Protein AF-A0A6C0ISY3-F1 (afdb_monomer_lite)

Sequence (441 aa):
MSTFITSKNTITDNGLQVGNSVEKDMMNETYTYRFNPYDYQEQFYSGMADFINENIVAGDKLEEDRLIASCWNDLGDDVFDNWGFFYLYDVQSGKYYFPKLYPRNDNDGVFNTQICQAFGRTFTIQHGWAVEGIFKIDIDVSDNLPFRFGAYGNMGSDGDEYITRYYHPLVYSGDNTNMNLYYIKHSDSSDYSTETLYSYFIPKSPTQNTTRSYIYNNDGDDDNIMSVNVQNGLLVYFSKSYDVRGWVISDLNNVTDQNPLTESLIDDENPISNICFPSGTPIQTDQETIFIEQINSNKHTIRGNKIEMITKTITQDSYLVCIEKDALAKNIPSKKTLISKNHKLFYNKKMIKANNLLQLNKEGIYKIKYNGEILYNVLLENHDKMIVNNLICETLDPKNGIAKMYLDMKNRNLSDSEKQTFISEYNEYVIKNKKFISKSK

Organism: NCBI:txid1070528

Radius of gyration: 25.19 Å; chains: 1; bounding box: 58×46×77 Å

pLDDT: mean 89.24, std 11.57, range [31.36, 98.69]

Structure (mmCIF, N/CA/C/O backbone):
data_AF-A0A6C0ISY3-F1
#
_entry.id   AF-A0A6C0ISY3-F1
#
loop_
_atom_site.group_PDB
_atom_site.id
_atom_site.type_symbol
_atom_site.label_atom_id
_atom_site.label_alt_id
_atom_site.label_comp_id
_atom_site.label_asym_id
_atom_site.label_entity_id
_atom_site.label_seq_id
_atom_site.pdbx_PDB_ins_code
_atom_site.Cartn_x
_atom_site.Cartn_y
_atom_site.Cartn_z
_atom_site.occupancy
_atom_site.B_iso_or_equiv
_atom_site.auth_seq_id
_atom_site.auth_comp_id
_atom_site.auth_asym_id
_atom_site.auth_atom_id
_atom_site.pdbx_PDB_model_num
ATOM 1 N N . MET A 1 1 ? -28.199 12.422 13.794 1.00 45.31 1 MET A N 1
ATOM 2 C CA . MET A 1 1 ? -28.056 11.229 12.932 1.00 45.31 1 MET A CA 1
ATOM 3 C C . MET A 1 1 ? -26.598 10.830 12.998 1.00 45.31 1 MET A C 1
ATOM 5 O O . MET A 1 1 ? -25.778 11.739 12.979 1.00 45.31 1 MET A O 1
ATOM 9 N N . SER A 1 2 ? -26.278 9.545 13.179 1.00 50.78 2 SER A N 1
ATOM 10 C CA . SER A 1 2 ? -24.876 9.104 13.214 1.00 50.78 2 SER A CA 1
ATOM 11 C C . SER A 1 2 ? -24.201 9.517 11.908 1.00 50.78 2 SER A C 1
ATOM 13 O O . SER A 1 2 ? -24.649 9.121 10.834 1.00 50.78 2 SER A O 1
ATOM 15 N N . THR A 1 3 ? -23.176 10.358 11.995 1.00 80.81 3 THR A N 1
ATOM 16 C CA . THR A 1 3 ? -22.365 10.815 10.855 1.00 80.81 3 THR A CA 1
ATOM 17 C C . THR A 1 3 ? -21.248 9.832 10.511 1.00 80.81 3 THR A C 1
ATOM 19 O O . THR A 1 3 ? -20.430 10.117 9.643 1.00 80.81 3 THR A O 1
ATOM 22 N N . PHE A 1 4 ? -21.202 8.688 11.197 1.00 91.56 4 PHE A N 1
ATOM 23 C CA . PHE A 1 4 ? -20.107 7.735 11.132 1.00 91.56 4 PHE A CA 1
ATOM 24 C C . PHE A 1 4 ? -20.609 6.309 10.898 1.00 91.56 4 PHE A C 1
ATOM 26 O O . PHE A 1 4 ? -21.674 5.910 11.391 1.00 91.56 4 PHE A O 1
ATOM 33 N N . ILE A 1 5 ? -19.799 5.547 10.166 1.00 95.00 5 ILE A N 1
ATOM 34 C CA . ILE A 1 5 ? -19.913 4.099 10.012 1.00 95.00 5 ILE A CA 1
ATOM 35 C C . ILE A 1 5 ? -19.624 3.461 11.373 1.00 95.00 5 ILE A C 1
ATOM 37 O O . ILE A 1 5 ? -18.688 3.847 12.069 1.00 95.00 5 ILE A O 1
ATOM 41 N N . THR A 1 6 ? -20.443 2.489 11.758 1.00 95.38 6 THR A N 1
ATOM 42 C CA . THR A 1 6 ? -20.290 1.722 13.004 1.00 95.38 6 THR A CA 1
ATOM 43 C C . THR A 1 6 ? -20.547 0.247 12.725 1.00 95.38 6 THR A C 1
ATOM 45 O O . THR A 1 6 ? -21.271 -0.078 11.781 1.00 95.38 6 THR A O 1
ATOM 48 N N . SER A 1 7 ? -19.967 -0.637 13.535 1.00 96.12 7 SER A N 1
ATOM 49 C CA . SER A 1 7 ? -20.268 -2.071 13.506 1.00 96.12 7 SER A CA 1
ATOM 50 C C . SER A 1 7 ? -21.622 -2.352 14.174 1.00 96.12 7 SER A C 1
ATOM 52 O O . SER A 1 7 ? -22.033 -1.657 15.107 1.00 96.12 7 SER A O 1
ATOM 54 N N . LYS A 1 8 ? -22.336 -3.373 13.696 1.00 96.38 8 LYS A N 1
ATOM 55 C CA . LYS A 1 8 ? -23.532 -3.952 14.327 1.00 96.38 8 LYS A CA 1
ATOM 56 C C . LYS A 1 8 ? -23.172 -4.946 15.423 1.00 96.38 8 LYS A C 1
ATOM 58 O O . LYS A 1 8 ? -24.069 -5.386 16.137 1.00 96.38 8 LYS A O 1
ATOM 63 N N . ASN A 1 9 ? -21.889 -5.285 15.561 1.00 96.38 9 ASN A N 1
ATOM 64 C CA . ASN A 1 9 ? -21.415 -6.376 16.401 1.00 96.38 9 ASN A CA 1
ATOM 65 C C . ASN A 1 9 ? -22.112 -7.689 16.046 1.00 96.38 9 ASN A C 1
ATOM 67 O O . ASN A 1 9 ? -22.600 -8.403 16.916 1.00 96.38 9 ASN A O 1
ATOM 71 N N . THR A 1 10 ? -22.173 -7.982 14.750 1.00 95.25 10 THR A N 1
ATOM 72 C CA . THR A 1 10 ? -22.671 -9.250 14.223 1.00 95.25 10 THR A CA 1
ATOM 73 C C . THR A 1 10 ? -21.779 -10.381 14.727 1.00 95.25 10 THR A C 1
ATOM 75 O O . THR A 1 10 ? -20.555 -10.262 14.708 1.00 95.25 10 THR A O 1
ATOM 78 N N . ILE A 1 11 ? -22.401 -11.462 15.202 1.00 96.62 11 ILE A N 1
ATOM 79 C CA . ILE A 1 11 ? -21.721 -12.626 15.805 1.00 96.62 11 ILE A CA 1
ATOM 80 C C . ILE A 1 11 ? -22.148 -13.962 15.178 1.00 96.62 11 ILE A C 1
ATOM 82 O O . ILE A 1 11 ? -21.946 -15.034 15.739 1.00 96.62 11 ILE A O 1
ATOM 86 N N . THR A 1 12 ? -22.825 -13.896 14.037 1.00 94.25 12 THR A N 1
ATOM 87 C CA . THR A 1 12 ? -23.374 -15.041 13.306 1.00 94.25 12 THR A CA 1
ATOM 88 C C . THR A 1 12 ? -22.986 -14.927 11.841 1.00 94.25 12 THR A C 1
ATOM 90 O O . THR A 1 12 ? -22.783 -13.820 11.345 1.00 94.25 12 THR A O 1
ATOM 93 N N . ASP A 1 13 ? -22.912 -16.048 11.124 1.00 93.38 13 ASP A N 1
ATOM 94 C CA . ASP A 1 13 ? -22.650 -16.036 9.679 1.00 93.38 13 ASP A CA 1
ATOM 95 C C . ASP A 1 13 ? -23.809 -15.400 8.884 1.00 93.38 13 ASP A C 1
ATOM 97 O O . ASP A 1 13 ? -23.594 -14.783 7.846 1.00 93.38 13 ASP A O 1
ATOM 101 N N . ASN A 1 14 ? -25.044 -15.520 9.384 1.00 92.00 14 ASN A N 1
ATOM 102 C CA . ASN A 1 14 ? -26.284 -15.175 8.685 1.00 92.00 14 ASN A CA 1
ATOM 103 C C . ASN A 1 14 ? -26.373 -15.777 7.269 1.00 92.00 14 ASN A C 1
ATOM 105 O O . ASN A 1 14 ? -26.947 -15.169 6.365 1.00 92.00 14 ASN A O 1
ATOM 109 N N . GLY A 1 15 ? -25.804 -16.971 7.076 1.00 92.81 15 GLY A N 1
ATOM 110 C CA . GLY A 1 15 ? -25.699 -17.633 5.775 1.00 92.81 15 GLY A CA 1
ATOM 111 C C . GLY A 1 15 ? -24.712 -16.980 4.798 1.00 92.81 15 GLY A C 1
ATOM 112 O O . GLY A 1 15 ? -24.731 -17.317 3.614 1.00 92.81 15 GLY A O 1
ATOM 113 N N . LEU A 1 16 ? -23.877 -16.044 5.259 1.00 94.69 16 LEU A N 1
ATOM 114 C CA . LEU A 1 16 ? -22.789 -15.441 4.490 1.00 94.69 16 LEU A CA 1
ATOM 115 C C . LEU A 1 16 ? -21.493 -16.232 4.690 1.00 94.69 16 LEU A C 1
ATOM 117 O O . LEU A 1 16 ? -21.325 -16.941 5.678 1.00 94.69 16 LEU A O 1
ATOM 121 N N . GLN A 1 17 ? -20.562 -16.092 3.747 1.00 95.25 17 GLN A N 1
ATOM 122 C CA . GLN A 1 17 ? -19.231 -16.674 3.881 1.00 95.25 17 GLN A CA 1
ATOM 123 C C . GLN A 1 17 ? -18.493 -16.047 5.070 1.00 95.25 17 GLN A C 1
ATOM 125 O O . GLN A 1 17 ? -18.433 -14.821 5.189 1.00 95.25 17 GLN A O 1
ATOM 130 N N . VAL A 1 18 ? -17.925 -16.907 5.912 1.00 96.06 18 VAL A N 1
ATOM 131 C CA . VAL A 1 18 ? -17.037 -16.551 7.024 1.00 96.06 18 VAL A CA 1
ATOM 132 C C . VAL A 1 18 ? -15.628 -17.098 6.771 1.00 96.06 18 VAL A C 1
ATOM 134 O O . VAL A 1 18 ? -15.379 -17.695 5.718 1.00 96.06 18 VAL A O 1
ATOM 137 N N . GLY A 1 19 ? -14.695 -16.827 7.684 1.00 92.69 19 GLY A N 1
ATOM 138 C CA . GLY A 1 19 ? -13.324 -17.314 7.578 1.00 92.69 19 GLY A CA 1
ATOM 139 C C . GLY A 1 19 ? -13.233 -18.817 7.848 1.00 92.69 19 GLY A C 1
ATOM 140 O O . GLY A 1 19 ? -14.228 -19.479 8.132 1.00 92.69 19 GLY A O 1
ATOM 141 N N . ASN A 1 20 ? -12.030 -19.369 7.726 1.00 90.81 20 ASN A N 1
ATOM 142 C CA . ASN A 1 20 ? -11.761 -20.753 8.110 1.00 90.81 20 ASN A CA 1
ATOM 143 C C . ASN A 1 20 ? -11.546 -20.874 9.627 1.00 90.81 20 ASN A C 1
ATOM 145 O O . ASN A 1 20 ? -11.216 -19.889 10.291 1.00 90.81 20 ASN A O 1
ATOM 149 N N . SER A 1 21 ? -11.675 -22.084 10.167 1.00 88.88 21 SER A N 1
ATOM 150 C CA . SER A 1 21 ? -11.341 -22.357 11.566 1.00 88.88 21 SER A CA 1
ATOM 151 C C . SER A 1 21 ? -9.881 -21.995 11.873 1.00 88.88 21 SER A C 1
ATOM 153 O O . SER A 1 21 ? -8.998 -22.164 11.029 1.00 88.88 21 SER A O 1
ATOM 155 N N . VAL A 1 22 ? -9.640 -21.480 13.080 1.00 87.38 22 VAL A N 1
ATOM 156 C CA . VAL A 1 22 ? -8.335 -20.976 13.531 1.00 87.38 22 VAL A CA 1
ATOM 157 C C . VAL A 1 22 ? -7.992 -21.543 14.900 1.00 87.38 22 VAL A C 1
ATOM 159 O O . VAL A 1 22 ? -8.886 -21.720 15.737 1.00 87.38 22 VAL A O 1
ATOM 162 N N . GLU A 1 23 ? -6.704 -21.747 15.167 1.00 90.19 23 GLU A N 1
ATOM 163 C CA . GLU A 1 23 ? -6.239 -21.823 16.548 1.00 90.19 23 GLU A CA 1
ATOM 164 C C . GLU A 1 23 ? -6.092 -20.397 17.080 1.00 90.19 23 GLU A C 1
ATOM 166 O O . GLU A 1 23 ? -5.426 -19.552 16.489 1.00 90.19 23 GLU A O 1
ATOM 171 N N . LYS A 1 24 ? -6.786 -20.093 18.177 1.00 92.56 24 LYS A N 1
ATOM 172 C CA . LYS A 1 24 ? -6.755 -18.757 18.776 1.00 92.56 24 LYS A CA 1
ATOM 173 C C . LYS A 1 24 ? -5.572 -18.666 19.722 1.00 92.56 24 LYS A C 1
ATOM 175 O O . LYS A 1 24 ? -5.644 -19.118 20.864 1.00 92.56 24 LYS A O 1
ATOM 180 N N . ASP A 1 25 ? -4.523 -18.024 19.257 1.00 93.06 25 ASP A N 1
ATOM 181 C CA . ASP A 1 25 ? -3.179 -18.091 19.821 1.00 93.06 25 ASP A CA 1
ATOM 182 C C . ASP A 1 25 ? -2.590 -16.705 20.138 1.00 93.06 25 ASP A C 1
ATOM 184 O O . ASP A 1 25 ? -1.407 -16.578 20.438 1.00 93.06 25 ASP A O 1
ATOM 188 N N . MET A 1 26 ? -3.411 -15.647 20.119 1.00 94.12 26 MET A N 1
ATOM 189 C CA . MET A 1 26 ? -2.945 -14.286 20.369 1.00 94.12 26 MET A CA 1
ATOM 190 C C . MET A 1 26 ? -2.195 -14.198 21.701 1.00 94.12 26 MET A C 1
ATOM 192 O O . MET A 1 26 ? -2.733 -14.494 22.778 1.00 94.12 26 MET A O 1
ATOM 196 N N . MET A 1 27 ? -0.965 -13.717 21.627 1.00 94.44 27 MET A N 1
ATOM 197 C CA . MET A 1 27 ? -0.045 -13.563 22.738 1.00 94.44 27 MET A CA 1
ATOM 198 C C . MET A 1 27 ? 0.415 -12.111 22.866 1.00 94.44 27 MET A C 1
ATOM 200 O O . MET A 1 27 ? -0.104 -11.210 22.206 1.00 94.44 27 MET A O 1
ATOM 204 N N . ASN A 1 28 ? 1.315 -11.866 23.814 1.00 95.31 28 ASN A N 1
ATOM 205 C CA . ASN A 1 28 ? 1.932 -10.567 24.017 1.00 95.31 28 ASN A CA 1
ATOM 206 C C . ASN A 1 28 ? 3.438 -10.756 24.026 1.00 95.31 28 ASN A C 1
ATOM 208 O O . ASN A 1 28 ? 3.937 -11.479 24.885 1.00 95.31 28 ASN A O 1
ATOM 212 N N . GLU A 1 29 ? 4.131 -10.047 23.150 1.00 95.88 29 GLU A N 1
ATOM 213 C CA . GLU A 1 29 ? 5.578 -10.137 23.015 1.00 95.88 29 GLU A CA 1
ATOM 214 C C . GLU A 1 29 ? 6.227 -8.759 22.985 1.00 95.88 29 GLU A C 1
ATOM 216 O O . GLU A 1 29 ? 5.572 -7.728 22.796 1.00 95.88 29 GLU A O 1
ATOM 221 N N . THR A 1 30 ? 7.543 -8.733 23.194 1.00 95.62 30 THR A N 1
ATOM 222 C CA . THR A 1 30 ? 8.313 -7.504 22.966 1.00 95.62 30 THR A CA 1
ATOM 223 C C . THR A 1 30 ? 8.216 -7.136 21.491 1.00 95.62 30 THR A C 1
ATOM 225 O O . THR A 1 30 ? 8.377 -7.994 20.632 1.00 95.62 30 THR A O 1
ATOM 228 N N . TYR A 1 31 ? 7.992 -5.862 21.181 1.00 93.81 31 TYR A N 1
ATOM 229 C CA . TYR A 1 31 ? 7.731 -5.408 19.812 1.00 93.81 31 TYR A CA 1
ATOM 230 C C . TYR A 1 31 ? 8.849 -5.724 18.798 1.00 93.81 31 TYR A C 1
ATOM 232 O O . TYR A 1 31 ? 8.599 -5.705 17.598 1.00 93.81 31 TYR A O 1
ATOM 240 N N . THR A 1 32 ? 10.060 -6.027 19.277 1.00 93.31 32 THR A N 1
ATOM 241 C CA . THR A 1 32 ? 11.221 -6.435 18.472 1.00 93.31 32 THR A CA 1
ATOM 242 C C . THR A 1 32 ? 11.474 -7.947 18.458 1.00 93.31 32 THR A C 1
ATOM 244 O O . THR A 1 32 ? 12.556 -8.363 18.055 1.00 93.31 32 THR A O 1
ATOM 247 N N . TYR A 1 33 ? 10.567 -8.770 18.999 1.00 88.19 33 TYR A N 1
ATOM 248 C CA . TYR A 1 33 ? 10.825 -10.184 19.318 1.00 88.19 33 TYR A CA 1
ATOM 249 C C . TYR A 1 33 ? 11.350 -10.986 18.123 1.00 88.19 33 TYR A C 1
ATOM 251 O O . TYR A 1 33 ? 12.369 -11.665 18.238 1.00 88.19 33 TYR A O 1
ATOM 259 N N . ARG A 1 34 ? 10.683 -10.863 16.976 1.00 79.38 34 ARG A N 1
ATOM 260 C CA . ARG A 1 34 ? 11.088 -11.507 15.720 1.00 79.38 34 ARG A CA 1
ATOM 261 C C . ARG A 1 34 ? 11.626 -10.511 14.696 1.00 79.38 34 ARG A C 1
ATOM 263 O O . ARG A 1 34 ? 12.509 -10.829 13.913 1.00 79.38 34 ARG A O 1
ATOM 270 N N . PHE A 1 35 ? 11.083 -9.305 14.738 1.00 81.50 35 PHE A N 1
ATOM 271 C CA . PHE A 1 35 ? 11.211 -8.286 13.715 1.00 81.50 35 PHE A CA 1
ATOM 272 C C . PHE A 1 35 ? 11.402 -6.940 14.399 1.00 81.50 35 PHE A C 1
ATOM 274 O O . PHE A 1 35 ? 10.619 -6.589 15.281 1.00 81.50 35 PHE A O 1
ATOM 281 N N . ASN A 1 36 ? 12.420 -6.177 14.009 1.00 91.00 36 ASN A N 1
ATOM 282 C CA . ASN A 1 36 ? 12.644 -4.839 14.541 1.00 91.00 36 ASN A CA 1
ATOM 283 C C . ASN A 1 36 ? 12.161 -3.784 13.528 1.00 91.00 36 ASN A C 1
ATOM 285 O O . ASN A 1 36 ? 12.839 -3.559 12.525 1.00 91.00 36 ASN A O 1
ATOM 289 N N . PRO A 1 37 ? 11.042 -3.077 13.786 1.00 91.56 37 PRO A N 1
ATOM 290 C CA . PRO A 1 37 ? 10.470 -2.137 12.819 1.00 91.56 37 PRO A CA 1
ATOM 291 C C . PRO A 1 37 ? 11.403 -0.977 12.453 1.00 91.56 37 PRO A C 1
ATOM 293 O O . PRO A 1 37 ? 11.255 -0.388 11.381 1.00 91.56 37 PRO A O 1
ATOM 296 N N . TYR A 1 38 ? 12.379 -0.647 13.306 1.00 92.62 38 TYR A N 1
ATOM 297 C CA . TYR A 1 38 ? 13.355 0.399 13.009 1.00 92.62 38 TYR A CA 1
ATOM 298 C C . TYR A 1 38 ? 14.251 0.059 11.812 1.00 92.62 38 TYR A C 1
ATOM 300 O O . TYR A 1 38 ? 14.602 0.954 11.041 1.00 92.62 38 TYR A O 1
ATOM 308 N N . ASP A 1 39 ? 14.574 -1.221 11.610 1.00 90.94 39 ASP A N 1
ATOM 309 C CA . ASP A 1 39 ? 15.442 -1.658 10.509 1.00 90.94 39 ASP A CA 1
ATOM 310 C C . ASP A 1 39 ? 14.777 -1.431 9.133 1.00 90.94 39 ASP A C 1
ATOM 312 O O . ASP A 1 39 ? 15.459 -1.330 8.113 1.00 90.94 39 ASP A O 1
ATOM 316 N N . TYR A 1 40 ? 13.457 -1.209 9.129 1.00 89.06 40 TYR A N 1
ATOM 317 C CA . TYR A 1 40 ? 12.623 -0.968 7.952 1.00 89.06 40 TYR A CA 1
ATOM 318 C C . TYR A 1 40 ? 12.004 0.433 7.923 1.00 89.06 40 TYR A C 1
ATOM 320 O O . TYR A 1 40 ? 11.053 0.679 7.178 1.00 89.06 40 TYR A O 1
ATOM 328 N N . GLN A 1 41 ? 12.536 1.383 8.699 1.00 89.56 41 GLN A N 1
ATOM 329 C CA . GLN A 1 41 ? 11.956 2.722 8.848 1.00 89.56 41 GLN A CA 1
ATOM 330 C C . GLN A 1 41 ? 11.676 3.420 7.507 1.00 89.56 41 GLN A C 1
ATOM 332 O O . GLN A 1 41 ? 10.582 3.946 7.293 1.00 89.56 41 GLN A O 1
ATOM 337 N N . GLU A 1 42 ? 12.644 3.422 6.585 1.00 82.06 42 GLU A N 1
ATOM 338 C CA . GLU A 1 42 ? 12.487 4.086 5.284 1.00 82.06 42 GLU A CA 1
ATOM 339 C C . GLU A 1 42 ? 11.474 3.379 4.374 1.00 82.06 42 GLU A C 1
ATOM 341 O O . GLU A 1 42 ? 10.797 4.040 3.582 1.00 82.06 42 GLU A O 1
ATOM 346 N N . GLN A 1 43 ? 11.367 2.052 4.487 1.00 80.00 43 GLN A N 1
ATOM 347 C CA . GLN A 1 43 ? 10.546 1.217 3.615 1.00 80.00 43 GLN A CA 1
ATOM 348 C C . GLN A 1 43 ? 9.101 1.125 4.109 1.00 80.00 43 GLN A C 1
ATOM 350 O O . GLN A 1 43 ? 8.173 1.328 3.329 1.00 80.00 43 GLN A O 1
ATOM 355 N N . PHE A 1 44 ? 8.895 0.842 5.397 1.00 85.31 44 PHE A N 1
ATOM 356 C CA . PHE A 1 44 ? 7.572 0.557 5.958 1.00 85.31 44 PHE A CA 1
ATOM 357 C C . PHE A 1 44 ? 6.918 1.787 6.577 1.00 85.31 44 PHE A C 1
ATOM 359 O O . PHE A 1 44 ? 5.702 1.955 6.476 1.00 85.31 44 PHE A O 1
ATOM 366 N N . TYR A 1 45 ? 7.718 2.676 7.163 1.00 86.06 45 TYR A N 1
ATOM 367 C CA . TYR A 1 45 ? 7.247 3.785 7.996 1.00 86.06 45 TYR A CA 1
ATOM 368 C C . TYR A 1 45 ? 7.630 5.151 7.413 1.00 86.06 45 TYR A C 1
ATOM 370 O O . TYR A 1 45 ? 7.785 6.143 8.129 1.00 86.06 45 TYR A O 1
ATOM 378 N N . SER A 1 46 ? 7.747 5.229 6.083 1.00 81.19 46 SER A N 1
ATOM 379 C CA . SER A 1 46 ? 8.077 6.469 5.381 1.00 81.19 46 SER A CA 1
ATOM 380 C C . SER A 1 46 ? 7.098 7.599 5.727 1.00 81.19 46 SER A C 1
ATOM 382 O O . SER A 1 46 ? 5.875 7.463 5.622 1.00 81.19 46 SER A O 1
ATOM 384 N N . GLY A 1 47 ? 7.641 8.741 6.157 1.00 82.25 47 GLY A N 1
ATOM 385 C CA . GLY A 1 47 ? 6.853 9.892 6.609 1.00 82.25 47 GLY A CA 1
ATOM 386 C C . GLY A 1 47 ? 6.287 9.772 8.030 1.00 82.25 47 GLY A C 1
ATOM 387 O O . GLY A 1 47 ? 5.491 10.623 8.430 1.00 82.25 47 GLY A O 1
ATOM 388 N N . MET A 1 48 ? 6.685 8.752 8.793 1.00 92.56 48 MET A N 1
ATOM 389 C CA . MET A 1 48 ? 6.429 8.625 10.229 1.00 92.56 48 MET A CA 1
ATOM 390 C C . MET A 1 48 ? 7.728 8.841 11.015 1.00 92.56 48 MET A C 1
ATOM 392 O O . MET A 1 48 ? 8.821 8.773 10.455 1.00 92.56 48 MET A O 1
ATOM 396 N N . ALA A 1 49 ? 7.610 9.136 12.310 1.00 94.94 49 ALA A N 1
ATOM 397 C CA . ALA A 1 49 ? 8.768 9.198 13.199 1.00 94.94 49 ALA A CA 1
ATOM 398 C C . ALA A 1 49 ? 9.439 7.824 13.329 1.00 94.94 49 ALA A C 1
ATOM 400 O O . ALA A 1 49 ? 8.778 6.800 13.159 1.00 94.94 49 ALA A O 1
ATOM 401 N N . ASP A 1 50 ? 10.722 7.808 13.684 1.00 97.00 50 ASP A N 1
ATOM 402 C CA . ASP A 1 50 ? 11.480 6.567 13.840 1.00 97.00 50 ASP A CA 1
ATOM 403 C C . ASP A 1 50 ? 10.795 5.603 14.815 1.00 97.00 50 ASP A C 1
ATOM 405 O O . ASP A 1 50 ? 10.395 6.004 15.916 1.00 97.00 50 ASP A O 1
ATOM 409 N N . PHE A 1 51 ? 10.662 4.337 14.425 1.00 95.94 51 PHE A N 1
ATOM 410 C CA . PHE A 1 51 ? 10.041 3.294 15.237 1.00 95.94 51 PHE A CA 1
ATOM 411 C C . PHE A 1 51 ? 11.022 2.759 16.297 1.00 95.94 51 PHE A C 1
ATOM 413 O O . PHE A 1 51 ? 11.423 1.601 16.289 1.00 95.94 51 PHE A O 1
ATOM 420 N N . ILE A 1 52 ? 11.413 3.637 17.222 1.00 96.81 52 ILE A N 1
ATOM 421 C CA . ILE A 1 52 ? 12.378 3.382 18.304 1.00 96.81 52 ILE A CA 1
ATOM 422 C C . ILE A 1 52 ? 11.738 3.534 19.686 1.00 96.81 52 ILE A C 1
ATOM 424 O O . ILE A 1 52 ? 10.701 4.185 19.847 1.00 96.81 52 ILE A O 1
ATOM 428 N N . ASN A 1 53 ? 12.401 2.989 20.709 1.00 97.88 53 ASN A N 1
ATOM 429 C CA . ASN A 1 53 ? 11.959 3.016 22.109 1.00 97.88 53 ASN A CA 1
ATOM 430 C C . ASN A 1 53 ? 11.544 4.414 22.597 1.00 97.88 53 ASN A C 1
ATOM 432 O O . ASN A 1 53 ? 10.556 4.546 23.316 1.00 97.88 53 ASN A O 1
ATOM 436 N N . GLU A 1 54 ? 12.274 5.457 22.204 1.00 97.44 54 GLU A N 1
ATOM 437 C CA . GLU A 1 54 ? 12.053 6.853 22.603 1.00 97.44 54 GLU A CA 1
ATOM 438 C C . GLU A 1 54 ? 10.751 7.435 22.033 1.00 97.44 54 GLU A C 1
ATOM 440 O O . GLU A 1 54 ? 10.208 8.417 22.559 1.00 97.44 54 GLU A O 1
ATOM 445 N N . ASN A 1 55 ? 10.246 6.851 20.946 1.00 98.38 55 ASN A N 1
ATOM 446 C CA . ASN A 1 55 ? 8.995 7.243 20.313 1.00 98.38 55 ASN A CA 1
ATOM 447 C C . ASN A 1 55 ? 7.807 6.388 20.748 1.00 98.38 55 ASN A C 1
ATOM 449 O O . ASN A 1 55 ? 6.677 6.752 20.435 1.00 98.38 55 ASN A O 1
ATOM 453 N N . ILE A 1 56 ? 8.020 5.332 21.530 1.00 98.50 56 ILE A N 1
ATOM 454 C CA . ILE A 1 56 ? 6.941 4.514 22.081 1.00 98.50 56 ILE A CA 1
ATOM 455 C C . ILE A 1 56 ? 6.558 5.066 23.461 1.00 98.50 56 ILE A C 1
ATOM 457 O O . ILE A 1 56 ? 7.416 5.303 24.310 1.00 98.50 56 ILE A O 1
ATOM 461 N N . VAL A 1 57 ? 5.264 5.289 23.705 1.00 98.31 57 VAL A N 1
ATOM 462 C CA . VAL A 1 57 ? 4.730 5.771 24.992 1.00 98.31 57 VAL A CA 1
ATOM 463 C C . VAL A 1 57 ? 4.032 4.647 25.747 1.00 98.31 57 VAL A C 1
ATOM 465 O O . VAL A 1 57 ? 3.387 3.792 25.145 1.00 98.31 57 VAL A O 1
ATOM 468 N N . ALA A 1 58 ? 4.142 4.646 27.079 1.00 97.94 58 ALA A N 1
ATOM 469 C CA . ALA A 1 58 ? 3.452 3.660 27.913 1.00 97.94 58 ALA A CA 1
ATOM 470 C C . ALA A 1 58 ? 1.938 3.881 27.922 1.00 97.94 58 ALA A C 1
ATOM 472 O O . ALA A 1 58 ? 1.180 2.921 28.014 1.00 97.94 58 ALA A O 1
ATOM 473 N N . GLY A 1 59 ? 1.511 5.141 27.790 1.00 96.00 59 GLY A N 1
ATOM 474 C CA . GLY A 1 59 ? 0.111 5.521 27.896 1.00 96.00 59 GLY A CA 1
ATOM 475 C C . GLY A 1 59 ? -0.418 5.275 29.308 1.00 96.00 59 GLY A C 1
ATOM 476 O O . GLY A 1 59 ? 0.101 5.829 30.274 1.00 96.00 59 GLY A O 1
ATOM 477 N N . ASP A 1 60 ? -1.441 4.439 29.409 1.00 92.75 60 ASP A N 1
ATOM 478 C CA . ASP A 1 60 ? -2.053 3.940 30.641 1.00 92.75 60 ASP A CA 1
ATOM 479 C C . ASP A 1 60 ? -1.453 2.628 31.158 1.00 92.75 60 ASP A C 1
ATOM 481 O O . ASP A 1 60 ? -1.821 2.170 32.242 1.00 92.75 60 ASP A O 1
ATOM 485 N N . LYS A 1 61 ? -0.535 2.017 30.404 1.00 95.12 61 LYS A N 1
ATOM 486 C CA . LYS A 1 61 ? 0.196 0.829 30.844 1.00 95.12 61 LYS A CA 1
ATOM 487 C C . LYS A 1 61 ? 1.287 1.211 31.846 1.00 95.12 61 LYS A C 1
ATOM 489 O O . LYS A 1 61 ? 1.712 2.364 31.938 1.00 95.12 61 LYS A O 1
ATOM 494 N N . LEU A 1 62 ? 1.791 0.212 32.569 1.00 95.31 62 LEU A N 1
ATOM 495 C CA . LEU A 1 62 ? 3.047 0.351 33.304 1.00 95.31 62 LEU A CA 1
ATOM 496 C C . LEU A 1 62 ? 4.196 0.609 32.317 1.00 95.31 62 LEU A C 1
ATOM 498 O O . LEU A 1 62 ? 4.188 0.098 31.198 1.00 95.31 62 LEU A O 1
ATOM 502 N N . GLU A 1 63 ? 5.206 1.371 32.738 1.00 96.50 63 GLU A N 1
ATOM 503 C CA . GLU A 1 63 ? 6.350 1.721 31.880 1.00 96.50 63 GLU A CA 1
ATOM 504 C C . GLU A 1 63 ? 7.097 0.477 31.362 1.00 96.50 63 GLU A C 1
ATOM 506 O O . GLU A 1 63 ? 7.561 0.459 30.226 1.00 96.50 63 GLU A O 1
ATOM 511 N N . GLU A 1 64 ? 7.154 -0.595 32.156 1.00 94.81 64 GLU A N 1
ATOM 512 C CA . GLU A 1 64 ? 7.746 -1.886 31.769 1.00 94.81 64 GLU A CA 1
ATOM 513 C C . GLU A 1 64 ? 6.950 -2.633 30.684 1.00 94.81 64 GLU A C 1
ATOM 515 O O . GLU A 1 64 ? 7.527 -3.362 29.885 1.00 94.81 64 GLU A O 1
ATOM 520 N N . ASP A 1 65 ? 5.639 -2.393 30.598 1.00 95.94 65 ASP A N 1
ATOM 521 C CA . ASP A 1 65 ? 4.732 -2.977 29.600 1.00 95.94 65 ASP A CA 1
ATOM 522 C C . ASP A 1 65 ? 4.679 -2.150 28.300 1.00 95.94 65 ASP A C 1
ATOM 524 O O . ASP A 1 65 ? 3.986 -2.504 27.338 1.00 95.94 65 ASP A O 1
ATOM 528 N N . ARG A 1 66 ? 5.376 -1.010 28.256 1.00 97.00 66 ARG A N 1
ATOM 529 C CA . ARG A 1 66 ? 5.330 -0.060 27.140 1.00 97.00 66 ARG A CA 1
ATOM 530 C C . ARG A 1 66 ? 5.696 -0.696 25.804 1.00 97.00 66 ARG A C 1
ATOM 532 O O . ARG A 1 66 ? 5.020 -0.435 24.813 1.00 97.00 66 ARG A O 1
ATOM 539 N N . LEU A 1 67 ? 6.742 -1.519 25.810 1.00 97.44 67 LEU A N 1
ATOM 540 C CA . LEU A 1 67 ? 7.332 -2.159 24.631 1.00 97.44 67 LEU A CA 1
ATOM 541 C C . LEU A 1 67 ? 6.686 -3.512 24.295 1.00 97.44 67 LEU A C 1
ATOM 543 O O . LEU A 1 67 ? 7.165 -4.210 23.406 1.00 97.44 67 LEU A O 1
ATOM 547 N N . ILE A 1 68 ? 5.628 -3.885 25.017 1.00 97.19 68 ILE A N 1
ATOM 548 C CA . ILE A 1 68 ? 4.887 -5.124 24.804 1.00 97.19 68 ILE A CA 1
ATOM 549 C C . ILE A 1 68 ? 3.688 -4.849 23.898 1.00 97.19 68 ILE A C 1
ATOM 551 O O . ILE A 1 68 ? 2.887 -3.948 24.179 1.00 97.19 68 ILE A O 1
ATOM 555 N N . ALA A 1 69 ? 3.562 -5.654 22.849 1.00 96.50 69 ALA A N 1
ATOM 556 C CA . ALA A 1 69 ? 2.504 -5.593 21.853 1.00 96.50 69 ALA A CA 1
ATOM 557 C C . ALA A 1 69 ? 1.758 -6.926 21.780 1.00 96.50 69 ALA A C 1
ATOM 559 O O . ALA A 1 69 ? 2.343 -7.982 22.015 1.00 96.50 69 ALA A O 1
ATOM 560 N N . SER A 1 70 ? 0.465 -6.871 21.465 1.00 95.94 70 SER A N 1
ATOM 561 C CA . SER A 1 70 ? -0.299 -8.075 21.139 1.00 95.94 70 SER A CA 1
ATOM 562 C C . SER A 1 70 ? -0.038 -8.477 19.693 1.00 95.94 70 SER A C 1
ATOM 564 O O . SER A 1 70 ? -0.004 -7.592 18.843 1.00 95.94 70 SER A O 1
ATOM 566 N N . CYS A 1 71 ? 0.117 -9.776 19.447 1.00 94.38 71 CYS A N 1
ATOM 567 C CA . CYS A 1 71 ? 0.308 -10.403 18.135 1.00 94.38 71 CYS A CA 1
ATOM 568 C C . CYS A 1 71 ? -0.262 -11.832 18.150 1.00 94.38 71 CYS A C 1
ATOM 570 O O . CYS A 1 71 ? -0.511 -12.390 19.221 1.00 94.38 71 CYS A O 1
ATOM 572 N N . TRP A 1 72 ? -0.493 -12.416 16.981 1.00 92.19 72 TRP A N 1
ATOM 573 C CA . TRP A 1 72 ? -0.715 -13.852 16.799 1.00 92.19 72 TRP A CA 1
ATOM 574 C C . TRP A 1 72 ? 0.624 -14.556 16.612 1.00 92.19 72 TRP A C 1
ATOM 576 O O . TRP A 1 72 ? 1.536 -13.959 16.045 1.00 92.19 72 TRP A O 1
ATOM 586 N N . ASN A 1 73 ? 0.758 -15.783 17.115 1.00 88.31 73 ASN A N 1
ATOM 587 C CA . ASN A 1 73 ? 1.981 -16.563 16.948 1.00 88.31 73 ASN A CA 1
ATOM 588 C C . ASN A 1 73 ? 2.043 -17.148 15.536 1.00 88.31 73 ASN A C 1
ATOM 590 O O . ASN A 1 73 ? 2.987 -16.852 14.817 1.00 88.31 73 ASN A O 1
ATOM 594 N N . ASP A 1 74 ? 1.015 -17.907 15.166 1.00 81.25 74 ASP A N 1
ATOM 595 C CA . ASP A 1 74 ? 0.855 -18.625 13.898 1.00 81.25 74 ASP A CA 1
ATOM 596 C C . ASP A 1 74 ? -0.601 -18.907 13.511 1.00 81.25 74 ASP A C 1
ATOM 598 O O . ASP A 1 74 ? -0.870 -19.618 12.551 1.00 81.25 74 ASP A O 1
ATOM 602 N N . LEU A 1 75 ? -1.570 -18.423 14.295 1.00 81.75 75 LEU A N 1
ATOM 603 C CA . LEU A 1 75 ? -3.001 -18.582 14.041 1.00 81.75 75 LEU A CA 1
ATOM 604 C C . LEU A 1 75 ? -3.434 -20.046 13.732 1.00 81.75 75 LEU A C 1
ATOM 606 O O . LEU A 1 75 ? -4.470 -20.271 13.079 1.00 81.75 75 LEU A O 1
ATOM 610 N N . GLY A 1 76 ? -2.670 -21.039 14.211 1.00 70.06 76 GLY A N 1
ATOM 611 C CA . GLY A 1 76 ? -2.848 -22.482 14.024 1.00 70.06 76 GLY A CA 1
ATOM 612 C C . GLY A 1 76 ? -1.981 -23.110 12.933 1.00 70.06 76 GLY A C 1
ATOM 613 O O . GLY A 1 76 ? -2.559 -23.644 11.982 1.00 70.06 76 GLY A O 1
ATOM 614 N N . ASP A 1 77 ? -0.651 -23.092 13.111 1.00 63.09 77 ASP A N 1
ATOM 615 C CA . ASP A 1 77 ? 0.354 -23.671 12.188 1.00 63.09 77 ASP A CA 1
ATOM 616 C C . ASP A 1 77 ? 0.152 -23.166 10.743 1.00 63.09 77 ASP A C 1
ATOM 618 O O . ASP A 1 77 ? 0.039 -23.946 9.793 1.00 63.09 77 ASP A O 1
ATOM 622 N N . ASP A 1 78 ? 0.027 -21.849 10.592 1.00 60.62 78 ASP A N 1
ATOM 623 C CA . ASP A 1 78 ? -0.046 -21.184 9.295 1.00 60.62 78 ASP A CA 1
ATOM 624 C C . ASP A 1 78 ? 1.203 -20.320 9.029 1.00 60.62 78 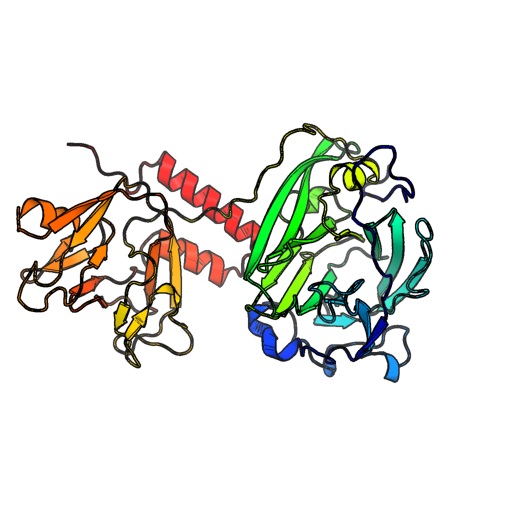ASP A C 1
ATOM 626 O O . ASP A 1 78 ? 2.139 -20.279 9.828 1.00 60.62 78 ASP A O 1
ATOM 630 N N . VAL A 1 79 ? 1.239 -19.664 7.873 1.00 58.38 79 VAL A N 1
ATOM 631 C CA . VAL A 1 79 ? 2.339 -18.825 7.385 1.00 58.38 79 VAL A CA 1
ATOM 632 C C . VAL A 1 79 ? 2.552 -17.571 8.234 1.00 58.38 79 VAL A C 1
ATOM 634 O O . VAL A 1 79 ? 3.557 -16.890 8.084 1.00 58.38 79 VAL A O 1
ATOM 637 N N . PHE A 1 80 ? 1.646 -17.215 9.147 1.00 69.31 80 PHE A N 1
ATOM 638 C CA . PHE A 1 80 ? 1.889 -16.097 10.045 1.00 69.31 80 PHE A CA 1
ATOM 639 C C . PHE A 1 80 ? 2.971 -16.468 11.024 1.00 69.31 80 PHE A C 1
ATOM 641 O O . PHE A 1 80 ? 2.859 -17.370 11.834 1.00 69.31 80 PHE A O 1
ATOM 648 N N . ASP A 1 81 ? 4.030 -15.695 10.995 1.00 71.75 81 ASP A N 1
ATOM 649 C CA . ASP A 1 81 ? 5.201 -16.030 11.747 1.00 71.75 81 ASP A CA 1
ATOM 650 C C . ASP A 1 81 ? 5.396 -14.866 12.723 1.00 71.75 81 ASP A C 1
ATOM 652 O O . ASP A 1 81 ? 6.234 -13.987 12.547 1.00 71.75 81 ASP A O 1
ATOM 656 N N . ASN A 1 82 ? 4.632 -14.866 13.815 1.00 83.06 82 ASN A N 1
ATOM 657 C CA . ASN A 1 82 ? 4.458 -13.739 14.734 1.00 83.06 82 ASN A CA 1
ATOM 658 C C . ASN A 1 82 ? 3.824 -12.502 14.058 1.00 83.06 82 ASN A C 1
ATOM 660 O O . ASN A 1 82 ? 4.378 -11.399 14.091 1.00 83.06 82 ASN A O 1
ATOM 664 N N . TRP A 1 83 ? 2.665 -12.668 13.419 1.00 87.56 83 TRP A N 1
ATOM 665 C CA . TRP A 1 83 ? 1.956 -11.574 12.750 1.00 87.56 83 TRP A CA 1
ATOM 666 C C . TRP A 1 83 ? 1.090 -10.747 13.702 1.00 87.56 83 TRP A C 1
ATOM 668 O O . TRP A 1 83 ? 0.495 -11.246 14.654 1.00 87.56 83 TRP A O 1
ATOM 678 N N . GLY A 1 84 ? 0.922 -9.463 13.396 1.00 87.44 84 GLY A N 1
ATOM 679 C CA . GLY A 1 84 ? -0.106 -8.657 14.039 1.00 87.44 84 GLY A CA 1
ATOM 680 C C . GLY A 1 84 ? 0.379 -7.895 15.258 1.00 87.44 84 GLY A C 1
ATOM 681 O O . GLY A 1 84 ? -0.427 -7.662 16.144 1.00 87.44 84 GLY A O 1
ATOM 682 N N . PHE A 1 85 ? 1.650 -7.481 15.313 1.00 95.19 85 PHE A N 1
ATOM 683 C CA . PHE A 1 85 ? 2.140 -6.534 16.320 1.00 95.19 85 PHE A CA 1
ATOM 684 C C . PHE A 1 85 ? 1.375 -5.201 16.211 1.00 95.19 85 PHE A C 1
ATOM 686 O O . PHE A 1 85 ? 1.771 -4.282 15.489 1.00 95.19 85 PHE A O 1
ATOM 693 N N . PHE A 1 86 ? 0.230 -5.111 16.893 1.00 96.88 86 PHE A N 1
ATOM 694 C CA . PHE A 1 86 ? -0.732 -4.026 16.706 1.00 96.88 86 PHE A CA 1
ATOM 695 C C . PHE A 1 86 ? -0.276 -2.745 17.388 1.00 96.88 86 PHE A C 1
ATOM 697 O O . PHE A 1 86 ? 0.001 -2.744 18.587 1.00 96.88 86 PHE A O 1
ATOM 704 N N . TYR A 1 87 ? -0.296 -1.627 16.666 1.00 98.19 87 TYR A N 1
ATOM 705 C CA . TYR A 1 87 ? 0.103 -0.327 17.196 1.00 98.19 87 TYR A CA 1
ATOM 706 C C . TYR A 1 87 ? -0.840 0.801 16.769 1.00 98.19 87 TYR A C 1
ATOM 708 O O . TYR A 1 87 ? -1.450 0.786 15.700 1.00 98.19 87 TYR A O 1
ATOM 716 N N . LEU A 1 88 ? -0.916 1.825 17.614 1.00 98.56 88 LEU A N 1
ATOM 717 C CA . LEU A 1 88 ? -1.432 3.148 17.289 1.00 98.56 88 LEU A CA 1
ATOM 718 C C . LEU A 1 88 ? -0.259 4.100 17.052 1.00 98.56 88 LEU A C 1
ATOM 720 O O . LEU A 1 88 ? 0.731 4.062 17.782 1.00 98.56 88 LEU A O 1
ATOM 724 N N . TYR A 1 89 ? -0.398 4.985 16.071 1.00 98.62 89 TYR A N 1
ATOM 725 C CA . TYR A 1 89 ? 0.537 6.075 15.808 1.00 98.62 89 TYR A CA 1
ATOM 726 C C . TYR A 1 89 ? -0.192 7.415 15.815 1.00 98.62 89 TYR A C 1
ATOM 728 O O . TYR A 1 89 ? -1.144 7.629 15.057 1.00 98.62 89 TYR A O 1
ATOM 736 N N . ASP A 1 90 ? 0.269 8.334 16.656 1.00 98.31 90 ASP A N 1
ATOM 737 C CA . ASP A 1 90 ? -0.239 9.696 16.704 1.00 98.31 90 ASP A CA 1
ATOM 738 C C . ASP A 1 90 ? 0.523 10.587 15.722 1.00 98.31 90 ASP A C 1
ATOM 740 O O . ASP A 1 90 ? 1.720 10.842 15.864 1.00 98.31 90 ASP A O 1
ATOM 744 N N . VAL A 1 91 ? -0.197 11.089 14.718 1.00 95.19 91 VAL A N 1
ATOM 745 C CA . VAL A 1 91 ? 0.393 11.838 13.601 1.00 95.19 91 VAL A CA 1
ATOM 746 C C . VAL A 1 91 ? 0.986 13.176 14.055 1.00 95.19 91 VAL A C 1
ATOM 748 O O . VAL A 1 91 ? 1.911 13.673 13.421 1.00 95.19 91 VAL A O 1
ATOM 751 N N . GLN A 1 92 ? 0.470 13.771 15.134 1.00 94.88 92 GLN A N 1
ATOM 752 C CA . GLN A 1 92 ? 0.912 15.090 15.594 1.00 94.88 92 GLN A CA 1
ATOM 753 C C . GLN A 1 92 ? 2.174 15.024 16.448 1.00 94.88 92 GLN A C 1
ATOM 755 O O . GLN A 1 92 ? 3.090 15.821 16.256 1.00 94.88 92 GLN A O 1
ATOM 760 N N . SER A 1 93 ? 2.215 14.096 17.399 1.00 97.31 93 SER A N 1
ATOM 761 C CA . SER A 1 93 ? 3.350 13.920 18.303 1.00 97.31 93 SER A CA 1
ATOM 762 C C . SER A 1 93 ? 4.449 13.032 17.723 1.00 97.31 93 SER A C 1
ATOM 764 O O . SER A 1 93 ? 5.573 13.074 18.222 1.00 97.31 93 SER A O 1
ATOM 766 N N . GLY A 1 94 ? 4.149 12.241 16.686 1.00 97.44 94 GLY A N 1
ATOM 767 C CA . GLY A 1 94 ? 5.087 11.273 16.123 1.00 97.44 94 GLY A CA 1
ATOM 768 C C . GLY A 1 94 ? 5.404 10.142 17.100 1.00 97.44 94 GLY A C 1
ATOM 769 O O . GLY A 1 94 ? 6.545 9.694 17.183 1.00 97.44 94 GLY A O 1
ATOM 770 N N . LYS A 1 95 ? 4.418 9.734 17.905 1.00 98.50 95 LYS A N 1
ATOM 771 C CA . LYS A 1 95 ? 4.580 8.715 18.944 1.00 98.50 9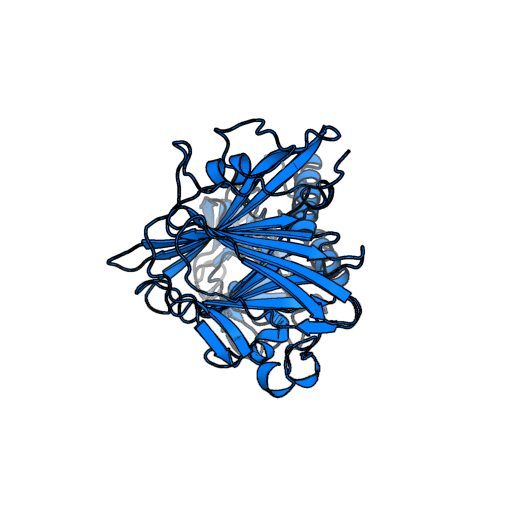5 LYS A CA 1
ATOM 772 C C . LYS A 1 95 ? 3.747 7.474 18.649 1.00 98.50 95 LYS A C 1
ATOM 774 O O . LYS A 1 95 ? 2.678 7.555 18.048 1.00 98.50 95 LYS A O 1
ATOM 779 N N . TYR A 1 96 ? 4.240 6.342 19.131 1.00 98.69 96 TYR A N 1
ATOM 780 C CA . TYR A 1 96 ? 3.645 5.017 19.009 1.00 98.69 96 TYR A CA 1
ATOM 781 C C . TYR A 1 96 ? 3.106 4.538 20.356 1.00 98.69 96 TYR A C 1
ATOM 783 O O . TYR A 1 96 ? 3.657 4.862 21.407 1.00 98.69 96 TYR A O 1
ATOM 791 N N . TYR A 1 97 ? 2.045 3.743 20.333 1.00 98.62 97 TYR A N 1
ATOM 792 C CA . TYR A 1 97 ? 1.486 3.073 21.504 1.00 98.62 97 TYR A CA 1
ATOM 793 C C . TYR A 1 97 ? 1.013 1.683 21.096 1.00 98.62 97 TYR A C 1
ATOM 795 O O . TYR A 1 97 ? 0.289 1.542 20.115 1.00 98.62 97 TYR A O 1
ATOM 803 N N . PHE A 1 98 ? 1.393 0.667 21.862 1.00 98.19 98 PHE A N 1
ATOM 804 C CA . PHE A 1 98 ? 0.960 -0.710 21.641 1.00 98.19 98 PHE A CA 1
ATOM 805 C C . PHE A 1 98 ? -0.251 -1.033 22.529 1.00 98.19 98 PHE A C 1
ATOM 807 O O . PHE A 1 98 ? -0.056 -1.264 23.731 1.00 98.19 98 PHE A O 1
ATOM 814 N N . PRO A 1 99 ? -1.492 -1.036 22.001 1.00 96.62 99 PRO A N 1
ATOM 815 C CA . PRO A 1 99 ? -2.646 -1.478 22.771 1.00 96.62 99 PRO A CA 1
ATOM 816 C C . PRO A 1 99 ? -2.486 -2.950 23.159 1.00 96.62 99 PRO A C 1
ATOM 818 O O . PRO A 1 99 ? -2.266 -3.812 22.311 1.00 96.62 99 PRO A O 1
ATOM 821 N N . LYS A 1 100 ? -2.605 -3.243 24.456 1.00 92.94 100 LYS A N 1
ATOM 822 C CA . LYS A 1 100 ? -2.553 -4.615 24.973 1.00 92.94 100 LYS A CA 1
ATOM 823 C C . LYS A 1 100 ? -3.961 -5.197 24.905 1.00 92.94 100 LYS A C 1
ATOM 825 O O . LYS A 1 100 ? -4.828 -4.821 25.687 1.00 92.94 100 LYS A O 1
ATOM 830 N N . LEU A 1 101 ? -4.217 -6.088 23.954 1.00 95.12 101 LEU A N 1
ATOM 831 C CA . LEU A 1 101 ? -5.526 -6.716 23.800 1.00 95.12 101 LEU A CA 1
ATOM 832 C C . LEU A 1 101 ? -5.766 -7.698 24.959 1.00 95.12 101 LEU A C 1
ATOM 834 O O . LEU A 1 101 ? -4.905 -8.529 25.278 1.00 95.12 101 LEU A O 1
ATOM 838 N N . TYR A 1 102 ? -6.902 -7.565 25.649 1.00 93.31 102 TYR A N 1
ATOM 839 C CA . TYR A 1 102 ? -7.263 -8.386 26.801 1.00 93.31 102 TYR A CA 1
ATOM 840 C C . TYR A 1 102 ? -8.776 -8.348 27.096 1.00 93.31 102 TYR A C 1
ATOM 842 O O . TYR A 1 102 ? -9.364 -7.265 27.111 1.00 93.31 102 TYR A O 1
ATOM 850 N N . PRO A 1 103 ? -9.381 -9.491 27.469 1.00 95.75 103 PRO A N 1
ATOM 851 C CA . PRO A 1 103 ? -8.875 -10.860 27.315 1.00 95.75 103 PRO A CA 1
ATOM 852 C C . PRO A 1 103 ? -8.540 -11.237 25.862 1.00 95.75 103 PRO A C 1
ATOM 854 O O . PRO A 1 103 ? -9.083 -10.668 24.917 1.00 95.75 103 PRO A O 1
ATOM 857 N N . ARG A 1 104 ? -7.599 -12.169 25.680 1.00 94.06 104 ARG A N 1
ATOM 858 C CA . ARG A 1 104 ? -7.205 -12.711 24.366 1.00 94.06 104 ARG A CA 1
ATOM 859 C C . ARG A 1 104 ? -7.847 -14.078 24.173 1.00 94.06 104 ARG A C 1
ATOM 861 O O . ARG A 1 104 ? -8.049 -14.787 25.153 1.00 94.06 104 ARG A O 1
ATOM 868 N N . ASN A 1 105 ? -8.097 -14.448 22.919 1.00 94.31 105 ASN A N 1
ATOM 869 C CA . ASN A 1 105 ? -8.515 -15.800 22.526 1.00 94.31 105 ASN A CA 1
ATOM 870 C C . ASN A 1 105 ? -9.843 -16.275 23.135 1.00 94.31 105 ASN A C 1
ATOM 872 O O . ASN A 1 105 ? -10.046 -17.470 23.332 1.00 94.31 105 ASN A O 1
ATOM 876 N N . ASP A 1 106 ? -10.767 -15.349 23.402 1.00 96.62 106 ASP A N 1
ATOM 877 C CA . ASP A 1 106 ? -12.130 -15.708 23.790 1.00 96.62 106 ASP A CA 1
ATOM 878 C C . ASP A 1 106 ? -12.885 -16.433 22.661 1.00 96.62 106 ASP A C 1
ATOM 880 O O . ASP A 1 106 ? -12.505 -16.416 21.482 1.00 96.62 106 ASP A O 1
ATOM 884 N N . ASN A 1 107 ? -13.993 -17.071 23.041 1.00 96.94 107 ASN A N 1
ATOM 885 C CA . ASN A 1 107 ? -14.916 -17.729 22.119 1.00 96.94 107 ASN A CA 1
ATOM 886 C C . ASN A 1 107 ? -15.469 -16.761 21.061 1.00 96.94 107 ASN A C 1
ATOM 888 O O . ASN A 1 107 ? -15.521 -15.550 21.270 1.00 96.94 107 ASN A O 1
ATOM 892 N N . ASP A 1 108 ? -15.906 -17.315 19.928 1.00 97.19 108 ASP A N 1
ATOM 893 C CA . ASP A 1 108 ? -16.574 -16.524 18.892 1.00 97.19 108 ASP A CA 1
ATOM 894 C C . ASP A 1 108 ? -17.813 -15.828 19.466 1.00 97.19 108 ASP A C 1
ATOM 896 O O . ASP A 1 108 ? -18.515 -16.363 20.331 1.00 97.19 108 ASP A O 1
ATOM 900 N N . GLY A 1 109 ? -18.062 -14.613 18.995 1.00 97.25 109 GLY A N 1
ATOM 901 C CA . GLY A 1 109 ? -19.163 -13.768 19.432 1.00 97.25 109 GLY A CA 1
ATOM 902 C C . GLY A 1 109 ? -18.936 -13.045 20.761 1.00 97.25 109 GLY A C 1
ATOM 903 O O . GLY A 1 109 ? -19.826 -12.327 21.221 1.00 97.25 109 GLY A O 1
ATOM 904 N N . VAL A 1 110 ? -17.761 -13.193 21.378 1.00 97.69 110 VAL A N 1
ATOM 905 C CA . VAL A 1 110 ? -17.378 -12.450 22.583 1.00 97.69 110 VAL A CA 1
ATOM 906 C C . VAL A 1 110 ? -16.493 -11.269 22.192 1.00 97.69 110 VAL A C 1
ATOM 908 O O . VAL A 1 110 ? -15.380 -11.439 21.695 1.00 97.69 110 VAL A O 1
ATOM 911 N N . PHE A 1 111 ? -16.987 -10.055 22.444 1.00 97.62 111 PHE A N 1
ATOM 912 C CA . PHE A 1 111 ? -16.227 -8.821 22.261 1.00 97.62 111 PHE A CA 1
ATOM 913 C C . PHE A 1 111 ? -15.817 -8.219 23.602 1.00 97.62 111 PHE A C 1
ATOM 915 O O . PHE A 1 111 ? -16.640 -8.071 24.507 1.00 97.62 111 PHE A O 1
ATOM 922 N N . ASN A 1 112 ? -14.561 -7.792 23.684 1.00 97.88 112 ASN A N 1
ATOM 923 C CA . ASN A 1 112 ? -13.986 -7.120 24.841 1.00 97.88 112 ASN A CA 1
ATOM 924 C C . ASN A 1 112 ? -13.703 -5.660 24.502 1.00 97.88 112 ASN A C 1
ATOM 926 O O . ASN A 1 112 ? -13.137 -5.368 23.451 1.00 97.88 112 ASN A O 1
ATOM 930 N N . THR A 1 113 ? -14.097 -4.741 25.383 1.00 97.81 113 THR A N 1
ATOM 931 C CA . THR A 1 113 ? -13.891 -3.299 25.202 1.00 97.81 113 THR A CA 1
ATOM 932 C C . THR A 1 113 ? -12.911 -2.768 26.232 1.00 97.81 113 THR A C 1
ATOM 934 O O . THR A 1 113 ? -13.087 -2.971 27.432 1.00 97.81 113 THR A O 1
ATOM 937 N N . GLN A 1 114 ? -11.912 -2.036 25.753 1.00 95.88 114 GLN A N 1
ATOM 938 C CA . GLN A 1 114 ? -10.882 -1.401 26.558 1.00 95.88 114 GLN A CA 1
ATOM 939 C C . GLN A 1 114 ? -10.842 0.096 26.266 1.00 95.88 114 GLN A C 1
ATOM 941 O O . GLN A 1 114 ? -11.030 0.526 25.128 1.00 95.88 114 GLN A O 1
ATOM 946 N N . ILE A 1 115 ? -10.605 0.893 27.304 1.00 97.31 115 ILE A N 1
ATOM 947 C CA . ILE A 1 115 ? -10.373 2.330 27.174 1.00 97.31 115 ILE A CA 1
ATOM 948 C C . ILE A 1 115 ? -8.882 2.549 27.382 1.00 97.31 115 ILE A C 1
ATOM 950 O O . ILE A 1 115 ? -8.387 2.275 28.470 1.00 97.31 115 ILE A O 1
ATOM 954 N N . CYS A 1 116 ? -8.204 3.046 26.351 1.00 95.88 116 CYS A N 1
ATOM 955 C CA . CYS A 1 116 ? -6.771 3.293 26.356 1.00 95.88 116 CYS A CA 1
ATOM 956 C C . CYS A 1 116 ? -6.481 4.795 26.468 1.00 95.88 116 CYS A C 1
ATOM 958 O O . CYS A 1 116 ? -7.029 5.589 25.697 1.00 95.88 116 CYS A O 1
ATOM 960 N N . GLN A 1 117 ? -5.598 5.202 27.383 1.00 97.25 117 GLN A N 1
ATOM 961 C CA . GLN A 1 117 ? -5.052 6.569 27.397 1.00 97.25 117 GLN A CA 1
ATOM 962 C C . GLN A 1 117 ? -3.667 6.579 26.755 1.00 97.25 117 GLN A C 1
ATOM 964 O O . GLN A 1 117 ? -2.725 6.020 27.302 1.00 97.25 117 GLN A O 1
ATOM 969 N N . ALA A 1 118 ? -3.515 7.250 25.617 1.00 97.06 118 ALA A N 1
ATOM 970 C CA . ALA A 1 118 ? -2.237 7.361 24.918 1.00 97.06 118 ALA A CA 1
ATOM 971 C C . ALA A 1 118 ? -2.111 8.740 24.273 1.00 97.06 118 ALA A C 1
ATOM 973 O O . ALA A 1 118 ? -3.101 9.307 23.825 1.00 97.06 118 ALA A O 1
ATOM 974 N N . PHE A 1 119 ? -0.902 9.308 24.234 1.00 97.69 119 PHE A N 1
ATOM 975 C CA . PHE A 1 119 ? -0.639 10.623 23.613 1.00 97.69 119 PHE A CA 1
ATOM 976 C C . PHE A 1 119 ? -1.424 11.803 24.229 1.00 97.69 119 PHE A C 1
ATOM 978 O O . PHE A 1 119 ? -1.540 12.860 23.616 1.00 97.69 119 PHE A O 1
ATOM 985 N N . GLY A 1 120 ? -1.988 11.634 25.431 1.00 96.50 120 GLY A N 1
ATOM 986 C CA . GLY A 1 120 ? -2.934 12.594 26.018 1.00 96.50 120 GLY A CA 1
ATOM 987 C C . GLY A 1 120 ? -4.342 12.543 25.405 1.00 96.50 120 GLY A C 1
ATOM 988 O O . GLY A 1 120 ? -5.112 13.484 25.577 1.00 96.50 120 GLY A O 1
ATOM 989 N N . ARG A 1 121 ? -4.668 11.462 24.690 1.00 97.31 121 ARG A N 1
ATOM 990 C CA . ARG A 1 121 ? -5.934 11.200 23.997 1.00 97.31 121 ARG A CA 1
ATOM 991 C C . ARG A 1 121 ? -6.574 9.929 24.559 1.00 97.31 121 ARG A C 1
ATOM 993 O O . ARG A 1 121 ? -5.878 9.042 25.057 1.00 97.31 121 ARG A O 1
ATOM 1000 N N . THR A 1 122 ? -7.897 9.827 24.454 1.00 98.25 122 THR A N 1
ATOM 1001 C CA . THR A 1 122 ? -8.649 8.641 24.879 1.00 98.25 122 THR A CA 1
ATOM 1002 C C . THR A 1 122 ? -9.112 7.847 23.664 1.00 98.25 122 THR A C 1
ATOM 1004 O O . THR A 1 122 ? -9.861 8.360 22.831 1.00 98.25 122 THR A O 1
ATOM 1007 N N . PHE A 1 123 ? -8.708 6.583 23.601 1.00 98.44 123 PHE A N 1
ATOM 1008 C CA . PHE A 1 123 ? -9.157 5.618 22.604 1.00 98.44 123 PHE A CA 1
ATOM 1009 C C . PHE A 1 123 ? -10.077 4.591 23.262 1.00 98.44 123 PHE A C 1
ATOM 1011 O O . PHE A 1 123 ? -9.840 4.178 24.393 1.00 98.44 123 PHE A O 1
ATOM 1018 N N . THR A 1 124 ? -11.124 4.167 22.564 1.00 98.38 124 THR A N 1
ATOM 1019 C CA . THR A 1 124 ? -11.934 3.004 22.949 1.00 98.38 124 THR A CA 1
ATOM 1020 C C . THR A 1 124 ? -11.710 1.926 21.905 1.00 98.38 124 THR A C 1
ATOM 1022 O O . THR A 1 124 ? -11.957 2.164 20.729 1.00 98.38 124 THR A O 1
ATOM 1025 N N . ILE A 1 125 ? -11.215 0.764 22.324 1.00 98.38 125 ILE A N 1
ATOM 1026 C CA . ILE A 1 125 ? -10.909 -0.362 21.443 1.00 98.38 125 ILE A CA 1
ATOM 1027 C C . ILE A 1 125 ? -11.797 -1.530 21.850 1.00 98.38 125 ILE A C 1
ATOM 1029 O O . ILE A 1 125 ? -11.654 -2.071 22.946 1.00 98.38 125 ILE A O 1
ATOM 1033 N N . GLN A 1 126 ? -12.713 -1.924 20.974 1.00 98.44 126 GLN A N 1
ATOM 1034 C CA . GLN A 1 126 ? -13.459 -3.168 21.094 1.00 98.44 126 GLN A CA 1
ATOM 1035 C C . GLN A 1 126 ? -12.859 -4.213 20.156 1.00 98.44 126 GLN A C 1
ATOM 1037 O O . GLN A 1 126 ? -12.676 -3.944 18.977 1.00 98.44 126 GLN A O 1
ATOM 1042 N N . HIS A 1 127 ? -12.556 -5.407 20.650 1.00 98.31 127 HIS A N 1
ATOM 1043 C CA . HIS A 1 127 ? -11.941 -6.454 19.837 1.00 98.31 127 HIS A CA 1
ATOM 1044 C C . HIS A 1 127 ? -12.476 -7.843 20.179 1.00 98.31 127 HIS A C 1
ATOM 1046 O O . HIS A 1 127 ? -13.032 -8.055 21.258 1.00 98.31 127 HIS A O 1
ATOM 1052 N N . GLY A 1 128 ? -12.304 -8.792 19.262 1.00 97.69 128 GLY A N 1
ATOM 1053 C CA . GLY A 1 128 ? -12.689 -10.187 19.470 1.00 97.69 128 GLY A CA 1
ATOM 1054 C C . GLY A 1 128 ? -12.919 -10.945 18.168 1.00 97.69 128 GLY A C 1
ATOM 1055 O O . GLY A 1 128 ? -12.968 -10.356 17.086 1.00 97.69 128 GLY A O 1
ATOM 1056 N N . TRP A 1 129 ? -13.080 -12.259 18.293 1.00 97.44 129 TRP A N 1
ATOM 1057 C CA . TRP A 1 129 ? -13.512 -13.121 17.198 1.00 97.44 129 TRP A CA 1
ATOM 1058 C C . TRP A 1 129 ? -15.022 -12.977 17.031 1.00 97.44 129 TRP A C 1
ATOM 1060 O O . TRP A 1 129 ? -15.785 -13.324 17.929 1.00 97.44 129 TRP A O 1
ATOM 1070 N N . ALA A 1 130 ? -15.459 -12.407 15.913 1.00 97.44 130 ALA A N 1
ATOM 1071 C CA . ALA A 1 130 ? -16.873 -12.143 15.679 1.00 97.44 130 ALA A CA 1
ATOM 1072 C C . ALA A 1 130 ? -17.640 -13.444 15.411 1.00 97.44 130 ALA A C 1
ATOM 1074 O O . ALA A 1 130 ? -18.655 -13.723 16.041 1.00 97.44 130 ALA A O 1
ATOM 1075 N N . VAL A 1 131 ? -17.112 -14.234 14.486 1.00 96.69 131 VAL A N 1
ATOM 1076 C CA . VAL A 1 131 ? -17.583 -15.544 14.033 1.00 96.69 131 VAL A CA 1
ATOM 1077 C C . VAL A 1 131 ? -16.371 -16.272 13.436 1.00 96.69 131 VAL A C 1
ATOM 1079 O O . VAL A 1 131 ? -15.322 -15.643 13.271 1.00 96.69 131 VAL A O 1
ATOM 1082 N N . GLU A 1 132 ? -16.503 -17.563 13.130 1.00 94.69 132 GLU A N 1
ATOM 1083 C CA . GLU A 1 132 ? -15.428 -18.433 12.637 1.00 94.69 132 GLU A CA 1
ATOM 1084 C C . GLU A 1 132 ? -14.480 -17.718 11.659 1.00 94.69 132 GLU A C 1
ATOM 1086 O O . GLU A 1 132 ? -14.885 -17.204 10.612 1.00 94.69 132 GLU A O 1
ATOM 1091 N N . GLY A 1 133 ? -13.208 -17.633 12.054 1.00 93.38 133 GLY A N 1
ATOM 1092 C CA . GLY A 1 133 ? -12.135 -17.078 11.236 1.00 93.38 133 GLY A CA 1
ATOM 1093 C C . GLY A 1 133 ? -12.161 -15.570 10.997 1.00 93.38 133 GLY A C 1
ATOM 1094 O O . GLY A 1 133 ? -11.301 -15.104 10.257 1.00 93.38 133 GLY A O 1
ATOM 1095 N N . ILE A 1 134 ? -13.076 -14.806 11.611 1.00 97.00 134 ILE A N 1
ATOM 1096 C CA . ILE A 1 134 ? -13.147 -13.340 11.494 1.00 97.00 134 ILE A CA 1
ATOM 1097 C C . ILE A 1 134 ? -12.787 -12.676 12.827 1.00 97.00 134 ILE A C 1
ATOM 1099 O O . ILE A 1 134 ? -13.597 -12.635 13.759 1.00 97.00 134 ILE A O 1
ATOM 1103 N N . PHE A 1 135 ? -11.597 -12.081 12.907 1.00 97.06 135 PHE A N 1
ATOM 1104 C CA . PHE A 1 135 ? -11.205 -11.229 14.030 1.00 97.06 135 PHE A CA 1
ATOM 1105 C C . PHE A 1 135 ? -11.488 -9.762 13.721 1.00 97.06 135 PHE A C 1
ATOM 1107 O O . PHE A 1 135 ? -11.164 -9.268 12.641 1.00 97.06 135 PHE A O 1
ATOM 1114 N N . LYS A 1 136 ? -12.073 -9.044 14.680 1.00 97.94 136 LYS A N 1
ATOM 1115 C CA . LYS A 1 136 ? -12.440 -7.634 14.537 1.00 97.94 136 LYS A CA 1
ATOM 1116 C C . LYS A 1 136 ? -11.737 -6.772 15.575 1.00 97.94 136 LYS A C 1
ATOM 1118 O O . LYS A 1 136 ? -11.652 -7.155 16.741 1.00 97.94 136 LYS A O 1
ATOM 1123 N N . ILE A 1 137 ? -11.335 -5.574 15.157 1.00 98.56 137 ILE A N 1
ATOM 1124 C CA . ILE A 1 137 ? -10.923 -4.469 16.024 1.00 98.56 137 ILE A CA 1
ATOM 1125 C C . ILE A 1 137 ? -11.722 -3.223 15.622 1.00 98.56 137 ILE A C 1
ATOM 1127 O O . ILE A 1 137 ? -11.663 -2.766 14.485 1.00 98.56 137 ILE A O 1
ATOM 1131 N N . ASP A 1 138 ? -12.477 -2.671 16.561 1.00 98.62 138 ASP A N 1
ATOM 1132 C CA . ASP A 1 138 ? -13.254 -1.445 16.430 1.00 98.62 138 ASP A CA 1
ATOM 1133 C C . ASP A 1 138 ? -12.642 -0.363 17.328 1.00 98.62 138 ASP A C 1
ATOM 1135 O O . ASP A 1 138 ? -12.593 -0.515 18.549 1.00 98.62 138 ASP A O 1
ATOM 1139 N N . ILE A 1 139 ? -12.134 0.704 16.714 1.00 98.62 139 ILE A N 1
ATOM 1140 C CA . ILE A 1 139 ? -11.397 1.779 17.375 1.00 98.62 139 ILE A CA 1
ATOM 1141 C C . ILE A 1 139 ? -12.191 3.076 17.256 1.00 98.62 139 ILE A C 1
ATOM 1143 O O . ILE A 1 139 ? -12.445 3.560 16.152 1.00 98.62 139 ILE A O 1
ATOM 1147 N N . ASP A 1 140 ? -12.495 3.687 18.393 1.00 98.06 140 ASP A N 1
ATOM 1148 C CA . ASP A 1 140 ? -12.966 5.065 18.511 1.00 98.06 140 ASP A CA 1
ATOM 1149 C C . ASP A 1 140 ? -11.909 5.930 19.193 1.00 98.06 140 ASP A C 1
ATOM 1151 O O . ASP A 1 140 ? -11.152 5.461 20.046 1.00 98.06 140 ASP A O 1
ATOM 1155 N N . VAL A 1 141 ? -11.891 7.218 18.863 1.00 97.44 141 VAL A N 1
ATOM 1156 C CA . VAL A 1 141 ? -11.085 8.218 19.569 1.00 97.44 141 VAL A CA 1
ATOM 1157 C C . VAL A 1 141 ? -11.965 9.390 19.991 1.00 97.44 141 VAL A C 1
ATOM 1159 O O . VAL A 1 141 ? -12.864 9.803 19.265 1.00 97.44 141 VAL A O 1
ATOM 1162 N N . SER A 1 142 ? -11.733 9.923 21.191 1.00 95.94 142 SER A N 1
ATOM 1163 C CA . SER A 1 142 ? -12.580 10.963 21.800 1.00 95.94 142 SER A CA 1
ATOM 1164 C C . SER A 1 142 ? -12.453 12.352 21.163 1.00 95.94 142 SER A C 1
ATOM 1166 O O . SER A 1 142 ? -13.133 13.290 21.577 1.00 95.94 142 SER A O 1
ATOM 1168 N N . ASP A 1 143 ? -11.537 12.511 20.214 1.00 95.44 143 ASP A N 1
ATOM 1169 C CA . ASP A 1 143 ? -11.221 13.758 19.529 1.00 95.44 143 ASP A CA 1
ATOM 1170 C C . ASP A 1 143 ? -11.181 13.547 18.003 1.00 95.44 143 ASP A C 1
ATOM 1172 O O . ASP A 1 143 ? -11.338 12.436 17.503 1.00 95.44 143 ASP A O 1
ATOM 1176 N N . ASN A 1 144 ? -10.944 14.621 17.248 1.00 92.94 144 ASN A N 1
ATOM 1177 C CA . ASN A 1 144 ? -10.910 14.573 15.782 1.00 92.94 144 ASN A CA 1
ATOM 1178 C C . ASN A 1 144 ? -9.483 14.658 15.215 1.00 92.94 144 ASN A C 1
ATOM 1180 O O . ASN A 1 144 ? -9.300 15.007 14.046 1.00 92.94 144 ASN A O 1
ATOM 1184 N N . LEU A 1 145 ? -8.448 14.413 16.019 1.00 96.56 145 LEU A N 1
ATOM 1185 C CA . LEU A 1 145 ? -7.064 14.496 15.558 1.00 96.56 145 LEU A CA 1
ATOM 1186 C C . LEU A 1 145 ? -6.690 13.243 14.743 1.00 96.56 145 LEU A C 1
ATOM 1188 O O . LEU A 1 145 ? -7.178 12.145 15.022 1.00 96.56 145 LEU A O 1
ATOM 1192 N N . PRO A 1 146 ? -5.828 13.374 13.721 1.00 96.38 146 PRO A N 1
ATOM 1193 C CA . PRO A 1 146 ? -5.431 12.237 12.905 1.00 96.38 146 PRO A CA 1
ATOM 1194 C C . PRO A 1 146 ? -4.590 11.229 13.701 1.00 96.38 146 PRO A C 1
ATOM 1196 O O . PRO A 1 146 ? -3.721 11.608 14.487 1.00 96.38 146 PRO A O 1
ATOM 1199 N N . PHE A 1 147 ? -4.825 9.943 13.469 1.00 98.44 147 PHE A N 1
ATOM 1200 C CA . PHE A 1 147 ? -3.990 8.840 13.949 1.00 98.44 147 PHE A CA 1
ATOM 1201 C C . PHE A 1 147 ? -3.871 7.763 12.865 1.00 98.44 147 PHE A C 1
ATOM 1203 O O . PHE A 1 147 ? -4.527 7.847 11.823 1.00 98.44 147 PHE A O 1
ATOM 1210 N N . ARG A 1 148 ? -3.026 6.759 13.096 1.00 98.44 148 ARG A N 1
ATOM 1211 C CA . ARG A 1 148 ? -3.007 5.513 12.323 1.00 98.44 148 ARG A CA 1
ATOM 1212 C C . ARG A 1 148 ? -3.103 4.320 13.256 1.00 98.44 148 ARG A C 1
ATOM 1214 O O . ARG A 1 148 ? -2.641 4.394 14.393 1.00 98.44 148 ARG A O 1
ATOM 1221 N N . PHE A 1 149 ? -3.661 3.232 12.751 1.00 98.62 149 PHE A N 1
ATOM 1222 C CA . PHE A 1 149 ? -3.568 1.915 13.367 1.00 98.62 149 PHE A CA 1
ATOM 1223 C C . PHE A 1 149 ? -2.877 0.979 12.386 1.00 98.62 149 PHE A C 1
ATOM 1225 O O . PHE A 1 149 ? -3.208 0.997 11.199 1.00 98.62 149 PHE A O 1
ATOM 1232 N N . GLY A 1 150 ? -1.922 0.192 12.859 1.00 96.81 150 GLY A N 1
ATOM 1233 C CA . GLY A 1 150 ? -1.199 -0.744 12.016 1.00 96.81 150 GLY A CA 1
ATOM 1234 C C . GLY A 1 150 ? -0.858 -2.039 12.720 1.00 96.81 150 GLY A C 1
ATOM 1235 O O . GLY A 1 150 ? -1.063 -2.194 13.923 1.00 96.81 150 GLY A O 1
ATOM 1236 N N . ALA A 1 151 ? -0.364 -2.960 11.913 1.00 94.75 151 ALA A N 1
ATOM 1237 C CA . ALA A 1 151 ? 0.087 -4.286 12.263 1.00 94.75 151 ALA A CA 1
ATOM 1238 C C . ALA A 1 151 ? 1.306 -4.598 11.397 1.00 94.75 151 ALA A C 1
ATOM 1240 O O . ALA A 1 151 ? 1.328 -4.270 10.208 1.00 94.75 151 ALA A O 1
ATOM 1241 N N . TYR A 1 152 ? 2.301 -5.232 11.992 1.00 92.88 152 TYR A N 1
ATOM 1242 C CA . TYR A 1 152 ? 3.454 -5.750 11.272 1.00 92.88 152 TYR A CA 1
ATOM 1243 C C . TYR A 1 152 ? 3.805 -7.139 11.793 1.00 92.88 152 TYR A C 1
ATOM 1245 O O . TYR A 1 152 ? 3.287 -7.575 12.829 1.00 92.88 152 TYR A O 1
ATOM 1253 N N . GLY A 1 153 ? 4.691 -7.813 11.078 1.00 89.19 153 GLY A N 1
ATOM 1254 C CA . GLY A 1 153 ? 5.216 -9.121 11.432 1.00 89.19 153 GLY A CA 1
ATOM 1255 C C . GLY A 1 153 ? 5.825 -9.791 10.211 1.00 89.19 153 GLY A C 1
ATOM 1256 O O . GLY A 1 153 ? 6.026 -9.142 9.188 1.00 89.19 153 GLY A O 1
ATOM 1257 N N . ASN A 1 154 ? 6.092 -11.082 10.337 1.00 81.25 154 ASN A N 1
ATOM 1258 C CA . ASN A 1 154 ? 6.645 -11.897 9.266 1.00 81.25 154 ASN A CA 1
ATOM 12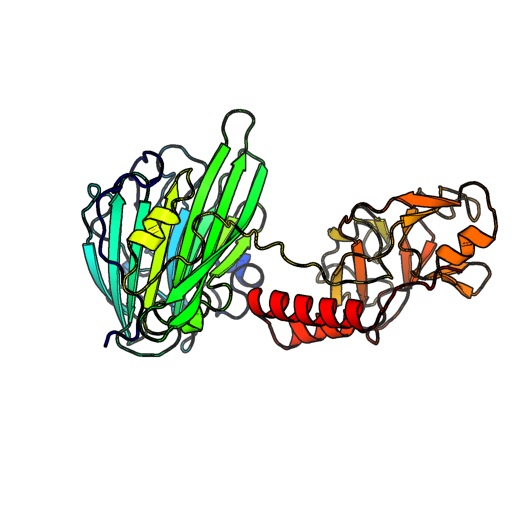59 C C . ASN A 1 154 ? 5.543 -12.797 8.685 1.00 81.25 154 ASN A C 1
ATOM 1261 O O . ASN A 1 154 ? 4.676 -13.266 9.432 1.00 81.25 154 ASN A O 1
ATOM 1265 N N . MET A 1 155 ? 5.553 -12.971 7.367 1.00 70.19 155 MET A N 1
ATOM 1266 C CA . MET A 1 155 ? 4.515 -13.683 6.613 1.00 70.19 155 MET A CA 1
ATOM 1267 C C . MET A 1 155 ? 4.886 -15.123 6.251 1.00 70.19 155 MET A C 1
ATOM 1269 O O . MET A 1 155 ? 4.190 -15.720 5.433 1.00 70.19 155 MET A O 1
ATOM 1273 N N . GLY A 1 156 ? 5.911 -15.682 6.903 1.00 64.00 156 GLY A N 1
ATOM 1274 C CA . GLY A 1 156 ? 6.356 -17.052 6.672 1.00 64.00 156 GLY A CA 1
ATOM 1275 C C . GLY A 1 156 ? 7.366 -17.094 5.530 1.00 64.00 156 GLY A C 1
ATOM 1276 O O . GLY A 1 156 ? 7.323 -16.291 4.609 1.00 64.00 156 GLY A O 1
ATOM 1277 N N . SER A 1 157 ? 8.349 -17.990 5.621 1.00 55.00 157 SER A N 1
ATOM 1278 C CA . SER A 1 157 ? 9.477 -18.066 4.670 1.00 55.00 157 SER A CA 1
ATOM 1279 C C . SER A 1 157 ? 9.458 -19.366 3.851 1.00 55.00 157 SER A C 1
ATOM 1281 O O . SER A 1 157 ? 10.485 -19.807 3.326 1.00 55.00 157 SER A O 1
ATOM 1283 N N . ASP A 1 158 ? 8.318 -20.057 3.801 1.00 60.09 158 ASP A N 1
ATOM 1284 C CA . ASP A 1 158 ? 8.208 -21.396 3.224 1.00 60.09 158 ASP A CA 1
ATOM 1285 C C . ASP A 1 158 ? 7.610 -21.447 1.807 1.00 60.09 158 ASP A C 1
ATOM 1287 O O . ASP A 1 158 ? 7.671 -22.516 1.182 1.00 60.09 158 ASP A O 1
ATOM 1291 N N . GLY A 1 159 ? 7.148 -20.325 1.240 1.00 60.38 159 GLY A N 1
ATOM 1292 C CA . GLY A 1 159 ? 6.622 -20.281 -0.128 1.00 60.38 159 GLY A CA 1
ATOM 1293 C C . GLY A 1 159 ? 6.761 -18.952 -0.887 1.00 60.38 159 GLY A C 1
ATOM 1294 O O . GLY A 1 159 ? 7.550 -18.071 -0.544 1.00 60.38 159 GLY A O 1
ATOM 1295 N N . ASP A 1 160 ? 6.059 -18.873 -2.025 1.00 65.62 160 ASP A N 1
ATOM 1296 C CA . ASP A 1 160 ? 5.971 -17.662 -2.846 1.00 65.62 160 ASP A CA 1
ATOM 1297 C C . ASP A 1 160 ? 4.834 -16.762 -2.327 1.00 65.62 160 ASP A C 1
ATOM 1299 O O . ASP A 1 160 ? 3.655 -17.131 -2.380 1.00 65.62 160 ASP A O 1
ATOM 1303 N N . GLU A 1 161 ? 5.163 -15.532 -1.940 1.00 71.38 161 GLU A N 1
ATOM 1304 C CA . GLU A 1 161 ? 4.180 -14.552 -1.479 1.00 71.38 161 GLU A CA 1
ATOM 1305 C C . GLU A 1 161 ? 3.447 -13.842 -2.636 1.00 71.38 161 GLU A C 1
ATOM 1307 O O . GLU A 1 161 ? 4.035 -13.298 -3.578 1.00 71.38 161 GLU A O 1
ATOM 1312 N N . TYR A 1 162 ? 2.119 -13.763 -2.535 1.00 76.62 162 TYR A N 1
ATOM 1313 C CA . TYR A 1 162 ? 1.233 -13.109 -3.495 1.00 76.62 162 TYR A CA 1
ATOM 1314 C C . TYR A 1 162 ? 0.313 -12.107 -2.814 1.00 76.62 162 TYR A C 1
ATOM 1316 O O . TYR A 1 162 ? -0.540 -12.455 -1.993 1.00 76.62 162 TYR A O 1
ATOM 1324 N N . ILE A 1 163 ? 0.406 -10.856 -3.257 1.00 81.44 163 ILE A N 1
ATOM 1325 C CA . ILE A 1 163 ? -0.407 -9.760 -2.739 1.00 81.44 163 ILE A CA 1
ATOM 1326 C C . ILE A 1 163 ? -1.416 -9.314 -3.782 1.00 81.44 163 ILE A C 1
ATOM 1328 O O . ILE A 1 163 ? -1.057 -8.919 -4.891 1.00 81.44 163 ILE A O 1
ATOM 1332 N N . THR A 1 164 ? -2.695 -9.328 -3.414 1.00 82.69 164 THR A N 1
ATOM 1333 C CA . THR A 1 164 ? -3.772 -8.809 -4.263 1.00 82.69 164 THR A CA 1
ATOM 1334 C C . THR A 1 164 ? -4.589 -7.773 -3.512 1.00 82.69 164 THR A C 1
ATOM 1336 O O . THR A 1 164 ? -5.028 -7.999 -2.388 1.00 82.69 164 THR A O 1
ATOM 1339 N N . ARG A 1 165 ? -4.815 -6.618 -4.134 1.00 86.50 165 ARG A N 1
ATOM 1340 C CA . ARG A 1 165 ? -5.562 -5.512 -3.536 1.00 86.50 165 ARG A CA 1
ATOM 1341 C C . ARG A 1 165 ? -6.934 -5.398 -4.178 1.00 86.50 165 ARG A C 1
ATOM 1343 O O . ARG A 1 165 ? -7.063 -5.492 -5.397 1.00 86.50 165 ARG A O 1
ATOM 1350 N N . TYR A 1 166 ? -7.943 -5.129 -3.364 1.00 86.06 166 TYR A N 1
ATOM 1351 C CA . TYR A 1 166 ? -9.327 -5.084 -3.805 1.00 86.06 166 TYR A CA 1
ATOM 1352 C C . TYR A 1 166 ? -10.030 -3.827 -3.320 1.00 86.06 166 TYR A C 1
ATOM 1354 O O . TYR A 1 166 ? -9.706 -3.252 -2.274 1.00 86.06 166 TYR A O 1
ATOM 1362 N N . TYR A 1 167 ? -11.039 -3.425 -4.085 1.00 87.19 167 TYR A N 1
ATOM 1363 C CA . TYR A 1 167 ? -12.050 -2.503 -3.611 1.00 87.19 167 TYR A CA 1
ATOM 1364 C C . TYR A 1 167 ? -13.437 -2.972 -4.034 1.00 87.19 167 TYR A C 1
ATOM 1366 O O . TYR A 1 167 ? -13.599 -3.652 -5.049 1.00 87.19 167 TYR A O 1
ATOM 1374 N N . HIS A 1 168 ? -14.441 -2.586 -3.257 1.00 85.88 168 HIS A N 1
ATOM 1375 C CA . HIS A 1 168 ? -15.834 -2.872 -3.555 1.00 85.88 168 HIS A CA 1
ATOM 1376 C C . HIS A 1 168 ? -16.690 -1.610 -3.351 1.00 85.88 168 HIS A C 1
ATOM 1378 O O . HIS A 1 168 ? -16.685 -1.063 -2.243 1.00 85.88 168 HIS A O 1
ATOM 1384 N N . PRO A 1 169 ? -17.385 -1.107 -4.390 1.00 85.88 169 PRO A N 1
ATOM 1385 C CA . PRO A 1 169 ? -18.195 0.106 -4.292 1.00 85.88 169 PRO A CA 1
ATOM 1386 C C . PRO A 1 169 ? -19.371 -0.037 -3.329 1.00 85.88 169 PRO A C 1
ATOM 1388 O O . PRO A 1 169 ? -20.128 -1.000 -3.386 1.00 85.88 169 PRO A O 1
ATOM 1391 N N . LEU A 1 170 ? -19.561 0.968 -2.481 1.00 88.25 170 LEU A N 1
ATOM 1392 C CA . LEU A 1 170 ? -20.608 1.027 -1.468 1.00 88.25 170 LEU A CA 1
ATOM 1393 C C . LEU A 1 170 ? -21.221 2.428 -1.416 1.00 88.25 170 LEU A C 1
ATOM 1395 O O . LEU A 1 170 ? -20.619 3.417 -1.838 1.00 88.25 170 LEU A O 1
ATOM 1399 N N . VAL A 1 171 ? -22.418 2.531 -0.843 1.00 86.50 171 VAL A N 1
ATOM 1400 C CA . VAL A 1 171 ? -23.054 3.822 -0.554 1.00 86.50 171 VAL A CA 1
ATOM 1401 C C . VAL A 1 171 ? -23.358 3.919 0.927 1.00 86.50 171 VAL A C 1
ATOM 1403 O O . VAL A 1 171 ? -24.065 3.075 1.486 1.00 86.50 171 VAL A O 1
ATOM 1406 N N . TYR A 1 172 ? -22.859 4.981 1.552 1.00 89.50 172 TYR A N 1
ATOM 1407 C CA . TYR A 1 172 ? -23.247 5.354 2.900 1.00 89.50 172 TYR A CA 1
ATOM 1408 C C . TYR A 1 172 ? -24.647 5.976 2.874 1.00 89.50 172 TYR A C 1
ATOM 1410 O O . TYR A 1 172 ? -24.867 7.043 2.303 1.00 89.50 172 TYR A O 1
ATOM 1418 N N . SER A 1 173 ? -25.617 5.316 3.499 1.00 87.25 173 SER A N 1
ATOM 1419 C CA . SER A 1 173 ? -27.032 5.690 3.436 1.00 87.25 173 SER A CA 1
ATOM 1420 C C . SER A 1 173 ? -27.392 6.910 4.288 1.00 87.25 173 SER A C 1
ATOM 1422 O O . SER A 1 173 ? -28.513 7.402 4.193 1.00 87.25 173 SER A O 1
ATOM 1424 N N . GLY A 1 174 ? -26.486 7.388 5.150 1.00 80.06 174 GLY A N 1
ATOM 1425 C CA . GLY A 1 174 ? -26.745 8.554 5.998 1.00 80.06 174 GLY A CA 1
ATOM 1426 C C . GLY A 1 174 ? -26.850 9.864 5.210 1.00 80.06 174 GLY A C 1
ATOM 1427 O O . GLY A 1 174 ? -27.674 10.712 5.547 1.00 80.06 174 GLY A O 1
ATOM 1428 N N . ASP A 1 175 ? -26.049 10.016 4.154 1.00 82.00 175 ASP A N 1
ATOM 1429 C CA . ASP A 1 175 ? -26.012 11.207 3.292 1.00 82.00 175 ASP A CA 1
ATOM 1430 C C . ASP A 1 175 ? -25.833 10.887 1.793 1.00 82.00 175 ASP A C 1
ATOM 1432 O O . ASP A 1 175 ? -25.629 11.794 0.987 1.00 82.00 175 ASP A O 1
ATOM 1436 N N . ASN A 1 176 ? -25.960 9.612 1.408 1.00 84.69 176 ASN A N 1
ATOM 1437 C CA . ASN A 1 176 ? -25.721 9.099 0.056 1.00 84.69 176 ASN A CA 1
ATOM 1438 C C . ASN A 1 176 ? -24.289 9.333 -0.460 1.00 84.69 176 ASN A C 1
ATOM 1440 O O . ASN A 1 176 ? -24.079 9.479 -1.666 1.00 84.69 176 ASN A O 1
ATOM 1444 N N . THR A 1 177 ? -23.293 9.357 0.429 1.00 83.94 177 THR A N 1
ATOM 1445 C CA . THR A 1 177 ? -21.882 9.393 0.030 1.00 83.94 177 THR A CA 1
ATOM 1446 C C . THR A 1 177 ? -21.473 8.079 -0.635 1.00 83.94 177 THR A C 1
ATOM 1448 O O . THR A 1 177 ? -21.585 7.005 -0.040 1.00 83.94 177 THR A O 1
ATOM 1451 N N . ASN A 1 178 ? -20.946 8.167 -1.859 1.00 86.31 178 ASN A N 1
ATOM 1452 C CA . ASN A 1 178 ? -20.262 7.051 -2.509 1.00 86.31 178 ASN A CA 1
ATOM 1453 C C . ASN A 1 178 ? -18.924 6.798 -1.810 1.00 86.31 178 ASN A C 1
ATOM 1455 O O . ASN A 1 178 ? -18.141 7.725 -1.607 1.00 86.31 178 ASN A O 1
ATOM 1459 N N . MET A 1 179 ? -18.649 5.543 -1.487 1.00 88.19 179 MET A N 1
ATOM 1460 C CA . MET A 1 179 ? -17.411 5.097 -0.856 1.00 88.19 179 MET A CA 1
ATOM 1461 C C . MET A 1 179 ? -17.010 3.732 -1.418 1.00 88.19 179 MET A C 1
ATOM 1463 O O . MET A 1 179 ? -17.753 3.124 -2.183 1.00 88.19 179 MET A O 1
ATOM 1467 N N . ASN A 1 180 ? -15.846 3.229 -1.029 1.00 88.56 180 ASN A N 1
ATOM 1468 C CA . ASN A 1 180 ? -15.435 1.869 -1.335 1.00 88.56 180 ASN A CA 1
ATOM 1469 C C . ASN A 1 180 ? -15.002 1.151 -0.055 1.00 88.56 180 ASN A C 1
ATOM 1471 O O . ASN A 1 180 ? -14.364 1.739 0.818 1.00 88.56 180 ASN A O 1
ATOM 1475 N N . LEU A 1 181 ? -15.309 -0.139 0.031 1.00 93.38 181 LEU A N 1
ATOM 1476 C CA . LEU A 1 181 ? -14.647 -1.054 0.950 1.00 93.38 181 LEU A CA 1
ATOM 1477 C C . LEU A 1 181 ? -13.311 -1.455 0.338 1.00 93.38 181 LEU A C 1
ATOM 1479 O O . LEU A 1 181 ? -13.289 -2.180 -0.653 1.00 93.38 181 LEU A O 1
ATOM 1483 N N . TYR A 1 182 ? -12.215 -0.988 0.922 1.00 91.94 182 TYR A N 1
ATOM 1484 C CA . TYR A 1 182 ? -10.869 -1.390 0.530 1.00 91.94 182 TYR A CA 1
ATOM 1485 C C . TYR A 1 182 ? -10.363 -2.504 1.429 1.00 91.94 182 TYR A C 1
ATOM 1487 O O . TYR A 1 182 ? -10.477 -2.433 2.655 1.00 91.94 182 TYR A O 1
ATOM 1495 N N . TYR A 1 183 ? -9.762 -3.508 0.809 1.00 94.75 183 TYR A N 1
ATOM 1496 C CA . TYR A 1 183 ? -9.156 -4.618 1.521 1.00 94.75 183 TYR A CA 1
ATOM 1497 C C . TYR A 1 183 ? -8.032 -5.234 0.696 1.00 94.75 183 TYR A C 1
ATOM 1499 O O . TYR A 1 183 ? -7.810 -4.889 -0.471 1.00 94.75 183 TYR A O 1
ATOM 1507 N N . ILE A 1 184 ? -7.256 -6.083 1.342 1.00 91.88 184 ILE A N 1
ATOM 1508 C CA . ILE A 1 184 ? -6.085 -6.724 0.761 1.00 91.88 184 ILE A CA 1
ATOM 1509 C C . ILE A 1 184 ? -6.126 -8.205 1.080 1.00 91.88 184 ILE A C 1
ATOM 1511 O O . ILE A 1 184 ? -6.567 -8.590 2.160 1.00 91.88 184 ILE A O 1
ATOM 1515 N N . LYS A 1 185 ? -5.690 -9.009 0.119 1.00 90.06 185 LYS A N 1
ATOM 1516 C CA . LYS A 1 185 ? -5.415 -10.428 0.260 1.00 90.06 185 LYS A CA 1
ATOM 1517 C C . LYS A 1 185 ? -3.907 -10.605 0.262 1.00 90.06 185 LYS A C 1
ATOM 1519 O O . LYS A 1 185 ? -3.257 -10.290 -0.737 1.00 90.06 185 LYS A O 1
ATOM 1524 N N . HIS A 1 186 ? -3.403 -11.142 1.356 1.00 85.50 186 HIS A N 1
ATOM 1525 C CA . HIS A 1 186 ? -2.081 -11.740 1.429 1.00 85.50 186 HIS A CA 1
ATOM 1526 C C . HIS A 1 186 ? -2.262 -13.233 1.237 1.00 85.50 186 HIS A C 1
ATOM 1528 O O . HIS A 1 186 ? -3.184 -13.801 1.821 1.00 85.50 186 HIS A O 1
ATOM 1534 N N . SER A 1 187 ? -1.446 -13.857 0.401 1.00 81.62 187 SER A N 1
ATOM 1535 C CA . SER A 1 187 ? -1.429 -15.307 0.290 1.00 81.62 187 SER A CA 1
ATOM 1536 C C . SER A 1 187 ? -0.032 -15.820 0.060 1.00 81.62 187 SER A C 1
ATOM 1538 O O . SER A 1 187 ? 0.647 -15.280 -0.802 1.00 81.62 187 SER A O 1
ATOM 1540 N N . ASP A 1 188 ? 0.329 -16.881 0.759 1.00 73.88 188 ASP A N 1
ATOM 1541 C CA . ASP A 1 188 ? 1.531 -17.655 0.488 1.00 73.88 188 ASP A CA 1
ATOM 1542 C C . ASP A 1 188 ? 1.116 -18.991 -0.144 1.00 73.88 188 ASP A C 1
ATOM 1544 O O . ASP A 1 188 ? 0.081 -19.573 0.203 1.00 73.88 188 ASP A O 1
ATOM 1548 N N . SER A 1 189 ? 1.864 -19.429 -1.150 1.00 67.31 189 SER A N 1
ATOM 1549 C CA . SER A 1 189 ? 1.671 -20.706 -1.819 1.00 67.31 189 SER A CA 1
ATOM 1550 C C . SER A 1 189 ? 2.949 -21.531 -1.756 1.00 67.31 189 SER A C 1
ATOM 1552 O O . SER A 1 189 ? 3.948 -21.196 -2.392 1.00 67.31 189 SER A O 1
ATOM 1554 N N . SER A 1 190 ? 2.849 -22.694 -1.117 1.00 65.81 190 SER A N 1
ATOM 1555 C CA . SER A 1 190 ? 3.840 -23.766 -1.191 1.00 65.81 190 SER A CA 1
ATOM 1556 C C . SER A 1 190 ? 3.355 -24.899 -2.110 1.00 65.81 190 SER A C 1
ATOM 1558 O O . SER A 1 190 ? 2.230 -24.884 -2.620 1.00 65.81 190 SER A O 1
ATOM 1560 N N . ASP A 1 191 ? 4.185 -25.929 -2.311 1.00 58.41 191 ASP A N 1
ATOM 1561 C CA . ASP A 1 191 ? 3.806 -27.147 -3.050 1.00 58.41 191 ASP A CA 1
ATOM 1562 C C . ASP A 1 191 ? 2.627 -27.917 -2.399 1.00 58.41 191 ASP A C 1
ATOM 1564 O O . ASP A 1 191 ? 2.055 -28.813 -3.031 1.00 58.41 191 ASP A O 1
ATOM 1568 N N . TYR A 1 192 ? 2.262 -27.605 -1.146 1.00 57.75 192 TYR A N 1
ATOM 1569 C CA . TYR A 1 192 ? 1.324 -28.395 -0.336 1.00 57.75 192 TYR A CA 1
ATOM 1570 C C . TYR A 1 192 ? 0.080 -27.630 0.138 1.00 57.75 192 TYR A C 1
ATOM 1572 O O . TYR A 1 192 ? -0.963 -28.259 0.339 1.00 57.75 192 TYR A O 1
ATOM 1580 N N . SER A 1 193 ? 0.147 -26.305 0.281 1.00 66.31 193 SER A N 1
ATOM 1581 C CA . SER A 1 193 ? -0.973 -25.469 0.728 1.00 66.31 193 SER A CA 1
ATOM 1582 C C . SER A 1 193 ? -0.911 -24.069 0.111 1.00 66.31 193 SER A C 1
ATOM 1584 O O . SER A 1 193 ? 0.146 -23.571 -0.267 1.00 66.31 193 SER A O 1
ATOM 1586 N N . THR A 1 194 ? -2.081 -23.436 -0.014 1.00 70.69 194 THR A N 1
ATOM 1587 C CA . THR A 1 194 ? -2.179 -21.987 -0.209 1.00 70.69 194 THR A CA 1
ATOM 1588 C C . THR A 1 194 ? -2.858 -21.414 1.012 1.00 70.69 194 THR A C 1
ATOM 1590 O O . THR A 1 194 ? -3.989 -21.788 1.340 1.00 70.69 194 THR A O 1
ATOM 1593 N N . GLU A 1 195 ? -2.184 -20.482 1.652 1.00 77.44 195 GLU A N 1
ATOM 1594 C CA . GLU A 1 195 ? -2.647 -19.832 2.861 1.00 77.44 195 GLU A CA 1
ATOM 1595 C C . GLU A 1 195 ? -2.990 -18.395 2.535 1.00 77.44 195 GLU A C 1
ATOM 1597 O O . GLU A 1 195 ? -2.531 -17.835 1.540 1.00 77.44 195 GLU A O 1
ATOM 1602 N N . THR A 1 196 ? -3.954 -17.818 3.242 1.00 85.44 196 THR A N 1
ATOM 1603 C CA . THR A 1 196 ? -4.496 -16.522 2.842 1.00 85.44 196 THR A CA 1
ATOM 1604 C C . THR A 1 196 ? -5.052 -15.770 4.034 1.00 85.44 196 THR A C 1
ATOM 1606 O O . THR A 1 196 ? -5.795 -16.338 4.832 1.00 85.44 196 THR A O 1
ATOM 1609 N N . LEU A 1 197 ? -4.784 -14.469 4.083 1.00 88.81 197 LEU A N 1
ATOM 1610 C CA . LEU A 1 197 ? -5.408 -13.533 5.006 1.00 88.81 197 LEU A CA 1
ATOM 1611 C C . LEU A 1 197 ? -5.973 -12.343 4.252 1.00 88.81 197 LEU A C 1
ATOM 1613 O O . LEU A 1 197 ? -5.290 -11.689 3.462 1.00 88.81 197 LEU A O 1
ATOM 1617 N N . TYR A 1 198 ? -7.230 -12.039 4.550 1.00 93.50 198 TYR A N 1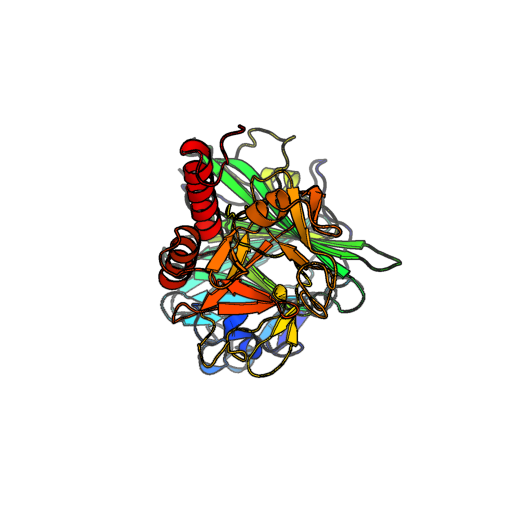
ATOM 1618 C CA . TYR A 1 198 ? -7.869 -10.815 4.105 1.00 93.50 198 TYR A CA 1
ATOM 1619 C C . TYR A 1 198 ? -7.872 -9.797 5.234 1.00 93.50 198 TYR A C 1
ATOM 1621 O O . TYR A 1 198 ? -8.322 -10.099 6.338 1.00 93.50 198 TYR A O 1
ATOM 1629 N N . SER A 1 199 ? -7.408 -8.584 4.945 1.00 95.69 199 SER A N 1
ATOM 1630 C CA . SER A 1 199 ? -7.419 -7.472 5.895 1.00 95.69 199 SER A CA 1
ATOM 1631 C C . SER A 1 199 ? -8.248 -6.312 5.354 1.00 95.69 199 SER A C 1
ATOM 1633 O O . SER A 1 199 ? -7.987 -5.802 4.262 1.00 95.69 199 SER A O 1
ATOM 1635 N N . TYR A 1 200 ? -9.244 -5.879 6.122 1.00 98.00 200 TYR A N 1
ATOM 1636 C CA . TYR A 1 200 ? -10.180 -4.809 5.774 1.00 98.00 200 TYR A CA 1
ATOM 1637 C C . TYR A 1 200 ? -9.942 -3.624 6.706 1.00 98.00 200 TYR A C 1
ATOM 1639 O O . TYR A 1 200 ? -9.987 -3.794 7.919 1.00 98.00 200 TYR A O 1
ATOM 1647 N N . PHE A 1 201 ? -9.727 -2.427 6.158 1.00 98.00 201 PHE A N 1
ATOM 1648 C CA . PHE A 1 201 ? -9.500 -1.199 6.931 1.00 98.00 201 PHE A CA 1
ATOM 1649 C C . PHE A 1 201 ? -10.556 -0.169 6.545 1.00 98.00 201 PHE A C 1
ATOM 1651 O O . PHE A 1 201 ? -10.599 0.276 5.401 1.00 98.00 201 PHE A O 1
ATOM 1658 N N . ILE A 1 202 ? -11.420 0.220 7.478 1.00 98.25 202 ILE A N 1
ATOM 1659 C CA . ILE A 1 202 ? -12.615 1.018 7.179 1.00 98.25 202 ILE A CA 1
ATOM 1660 C C . ILE A 1 202 ? -12.666 2.222 8.123 1.00 98.25 202 ILE A C 1
ATOM 1662 O O . ILE A 1 202 ? -13.150 2.107 9.254 1.00 98.25 202 ILE A O 1
ATOM 1666 N N . PRO A 1 203 ? -12.142 3.390 7.706 1.00 97.44 203 PRO A N 1
ATOM 1667 C CA . PRO A 1 203 ? -12.318 4.637 8.437 1.00 97.44 203 PRO A CA 1
ATOM 1668 C C . PRO A 1 203 ? -13.791 4.869 8.779 1.00 97.44 203 PRO A C 1
ATOM 1670 O O . PRO A 1 203 ? -14.660 4.722 7.920 1.00 97.44 203 PRO A O 1
ATOM 1673 N N . LYS A 1 204 ? -14.101 5.276 10.013 1.00 96.44 204 LYS A N 1
ATOM 1674 C CA . LYS A 1 204 ? -15.501 5.517 10.401 1.00 96.44 204 LYS A CA 1
ATOM 1675 C C . LYS A 1 204 ? -16.118 6.723 9.691 1.00 96.44 204 LYS A C 1
ATOM 1677 O O . LYS A 1 204 ? -17.338 6.799 9.564 1.00 96.44 204 LYS A O 1
ATOM 1682 N N . SER A 1 205 ? -15.300 7.657 9.204 1.00 93.12 205 SER A N 1
ATOM 1683 C CA . SER A 1 205 ? -15.758 8.747 8.338 1.00 93.12 205 SER A CA 1
ATOM 1684 C C . SER A 1 205 ? -15.978 8.245 6.901 1.00 93.12 205 SER A C 1
ATOM 1686 O O . SER A 1 205 ? -15.002 7.866 6.247 1.00 93.12 205 SER A O 1
ATOM 1688 N N . PRO A 1 206 ? -17.208 8.290 6.349 1.00 91.06 206 PRO A N 1
ATOM 1689 C CA . PRO A 1 206 ? -17.484 7.818 4.986 1.00 91.06 206 PRO A CA 1
ATOM 1690 C C . PRO A 1 206 ? -16.621 8.499 3.918 1.00 91.06 206 PRO A C 1
ATOM 1692 O O . PRO A 1 206 ? -16.133 7.849 2.998 1.00 91.06 206 PRO A O 1
ATOM 1695 N N . THR A 1 207 ? -16.346 9.796 4.079 1.00 88.00 207 THR A N 1
ATOM 1696 C CA . THR A 1 207 ? -15.519 10.576 3.144 1.00 88.00 207 THR A CA 1
ATOM 1697 C C . THR A 1 207 ? -14.054 10.141 3.114 1.00 88.00 207 THR A C 1
ATOM 1699 O O . THR A 1 207 ? -13.364 10.419 2.143 1.00 88.00 207 THR A O 1
ATOM 1702 N N . GLN A 1 208 ? -13.571 9.432 4.140 1.00 89.69 208 GLN A N 1
ATOM 1703 C CA . GLN A 1 208 ? -12.218 8.865 4.164 1.00 89.69 208 GLN A CA 1
ATOM 1704 C C . GLN A 1 208 ? -12.140 7.490 3.479 1.00 89.69 208 GLN A C 1
ATOM 1706 O O . GLN A 1 208 ? -11.060 6.918 3.386 1.00 89.69 208 GLN A O 1
ATOM 1711 N N . ASN A 1 209 ? -13.267 6.976 2.976 1.00 89.69 209 ASN A N 1
ATOM 1712 C CA . ASN A 1 209 ? -13.355 5.728 2.216 1.00 89.69 209 ASN A CA 1
ATOM 1713 C C . ASN A 1 209 ? -13.549 5.972 0.707 1.00 89.69 209 ASN A C 1
ATOM 1715 O O . ASN A 1 209 ? -13.895 5.054 -0.032 1.00 89.69 209 ASN A O 1
ATOM 1719 N N . THR A 1 210 ? -13.361 7.200 0.212 1.00 80.56 210 THR A N 1
ATOM 1720 C CA . THR A 1 210 ? -13.397 7.492 -1.237 1.00 80.56 210 THR A CA 1
ATOM 1721 C C . THR A 1 210 ? -12.095 7.118 -1.947 1.00 80.56 210 THR A C 1
ATOM 1723 O O . THR A 1 210 ? -12.042 7.084 -3.173 1.00 80.56 210 THR A O 1
ATOM 1726 N N . THR A 1 211 ? -11.039 6.861 -1.179 1.00 80.62 211 THR A N 1
ATOM 1727 C CA . THR A 1 211 ? -9.708 6.442 -1.627 1.00 80.62 211 THR A CA 1
ATOM 1728 C C . THR A 1 211 ? -9.214 5.304 -0.746 1.00 80.62 211 THR A C 1
ATOM 1730 O O . THR A 1 211 ? -9.718 5.139 0.366 1.00 80.62 211 THR A O 1
ATOM 1733 N N . ARG A 1 212 ? -8.216 4.540 -1.217 1.00 85.25 212 ARG A N 1
ATOM 1734 C CA . ARG A 1 212 ? -7.647 3.414 -0.461 1.00 85.25 212 ARG A CA 1
ATOM 1735 C C . ARG A 1 212 ? -7.309 3.837 0.974 1.00 85.25 212 ARG A C 1
ATOM 1737 O O . ARG A 1 212 ? -6.617 4.827 1.192 1.00 85.25 212 ARG A O 1
ATOM 1744 N N . SER A 1 213 ? -7.823 3.068 1.927 1.00 92.81 213 SER A N 1
ATOM 1745 C CA . SER A 1 213 ? -7.826 3.373 3.361 1.00 92.81 213 SER A CA 1
ATOM 1746 C C . SER A 1 213 ? -6.643 2.786 4.134 1.00 92.81 213 SER A C 1
ATOM 1748 O O . SER A 1 213 ? -6.503 3.046 5.331 1.00 92.81 213 SER A O 1
ATOM 1750 N N . TYR A 1 214 ? -5.784 2.018 3.467 1.00 93.62 214 TYR A N 1
ATOM 1751 C CA . TYR A 1 214 ? -4.599 1.399 4.049 1.00 93.62 214 TYR A CA 1
ATOM 1752 C C . TYR A 1 214 ? -3.349 1.635 3.192 1.00 93.62 214 TYR A C 1
ATOM 1754 O O . TYR A 1 214 ? -3.421 1.927 1.997 1.00 93.62 214 TYR A O 1
ATOM 1762 N N . ILE A 1 215 ? -2.197 1.482 3.827 1.00 89.25 215 ILE A N 1
ATOM 1763 C CA . ILE A 1 215 ? -0.861 1.433 3.244 1.00 89.25 215 ILE A CA 1
ATOM 1764 C C . ILE A 1 215 ? -0.316 0.047 3.574 1.00 89.25 215 ILE A C 1
ATOM 1766 O O . ILE A 1 215 ? -0.457 -0.410 4.708 1.00 89.25 215 ILE A O 1
ATOM 1770 N N . TYR A 1 216 ? 0.282 -0.610 2.588 1.00 89.44 216 TYR A N 1
ATOM 1771 C CA . TYR A 1 216 ? 0.913 -1.910 2.763 1.00 89.44 216 TYR A CA 1
ATOM 1772 C C . TYR A 1 216 ? 2.307 -1.888 2.152 1.00 89.44 216 TYR A C 1
ATOM 1774 O O . TYR A 1 216 ? 2.454 -1.474 0.999 1.00 89.44 216 TYR A O 1
ATOM 1782 N N . ASN A 1 217 ? 3.283 -2.366 2.916 1.00 84.62 217 ASN A N 1
ATOM 1783 C CA . ASN A 1 217 ? 4.668 -2.515 2.508 1.00 84.62 217 ASN A CA 1
ATOM 1784 C C . ASN A 1 217 ? 5.146 -3.929 2.853 1.00 84.62 217 ASN A C 1
ATOM 1786 O O . ASN A 1 217 ? 4.731 -4.471 3.872 1.00 84.62 217 ASN A O 1
ATOM 1790 N N . ASN A 1 218 ? 6.019 -4.449 1.998 1.00 82.94 218 ASN A N 1
ATOM 1791 C CA . ASN A 1 218 ? 6.637 -5.770 2.060 1.00 82.94 218 ASN A CA 1
ATOM 1792 C C . ASN A 1 218 ? 8.100 -5.615 1.645 1.00 82.94 218 ASN A C 1
ATOM 1794 O O . ASN A 1 218 ? 8.410 -4.743 0.813 1.00 82.94 218 ASN A O 1
ATOM 1798 N N . ASP A 1 219 ? 8.988 -6.414 2.219 1.00 73.25 219 ASP A N 1
ATOM 1799 C CA . ASP A 1 219 ? 10.389 -6.502 1.803 1.00 73.25 219 ASP A CA 1
ATOM 1800 C C . ASP A 1 219 ? 10.817 -7.879 1.269 1.00 73.25 219 ASP A C 1
ATOM 1802 O O . ASP A 1 219 ? 11.902 -7.982 0.691 1.00 73.25 219 ASP A O 1
ATOM 1806 N N . GLY A 1 220 ? 9.943 -8.875 1.384 1.00 70.44 220 GLY A N 1
ATOM 1807 C CA . GLY A 1 220 ? 10.102 -10.238 0.895 1.00 70.44 220 GLY A CA 1
ATOM 1808 C C . GLY A 1 220 ? 9.905 -11.300 1.974 1.00 70.44 220 GLY A C 1
ATOM 1809 O O . GLY A 1 220 ? 9.557 -12.411 1.609 1.00 70.44 220 GLY A O 1
ATOM 1810 N N . ASP A 1 221 ? 10.124 -10.958 3.248 1.00 72.31 221 ASP A N 1
ATOM 1811 C CA . ASP A 1 221 ? 9.884 -11.849 4.399 1.00 72.31 221 ASP A CA 1
ATOM 1812 C C . ASP A 1 221 ? 9.018 -11.149 5.469 1.00 72.31 221 ASP A C 1
ATOM 1814 O O . ASP A 1 221 ? 8.244 -11.773 6.201 1.00 72.31 221 ASP A O 1
ATOM 1818 N N . ASP A 1 222 ? 9.167 -9.828 5.591 1.00 83.38 222 ASP A N 1
ATOM 1819 C CA . ASP A 1 222 ? 8.513 -9.006 6.589 1.00 83.38 222 ASP A CA 1
ATOM 1820 C C . ASP A 1 222 ? 7.522 -8.028 5.959 1.00 83.38 222 ASP A C 1
ATOM 1822 O O . ASP A 1 222 ? 7.718 -7.448 4.884 1.00 83.38 222 ASP A O 1
ATOM 1826 N N . ASP A 1 223 ? 6.452 -7.789 6.707 1.00 86.31 223 ASP A N 1
ATOM 1827 C CA . ASP A 1 223 ? 5.296 -7.059 6.237 1.00 86.31 223 ASP A CA 1
ATOM 1828 C C . ASP A 1 223 ? 4.818 -6.026 7.242 1.00 86.31 223 ASP A C 1
ATOM 1830 O O . ASP A 1 223 ? 4.866 -6.186 8.465 1.00 86.31 223 ASP A O 1
ATOM 1834 N N . ASN A 1 224 ? 4.256 -4.955 6.696 1.00 90.50 224 ASN A N 1
ATOM 1835 C CA . ASN A 1 224 ? 3.535 -3.968 7.469 1.00 90.50 224 ASN A CA 1
ATOM 1836 C C . ASN A 1 224 ? 2.283 -3.515 6.724 1.00 90.50 224 ASN A C 1
ATOM 1838 O O . ASN A 1 224 ? 2.350 -2.999 5.604 1.00 90.50 224 ASN A O 1
ATOM 1842 N N . ILE A 1 225 ? 1.153 -3.555 7.425 1.00 93.56 225 ILE A N 1
ATOM 1843 C CA . ILE A 1 225 ? -0.090 -2.923 7.002 1.00 93.56 225 ILE A CA 1
ATOM 1844 C C . ILE A 1 225 ? -0.552 -1.898 8.028 1.00 93.56 225 ILE A C 1
ATOM 1846 O O . ILE A 1 225 ? -0.580 -2.139 9.230 1.00 93.56 225 ILE A O 1
ATOM 1850 N N . MET A 1 226 ? -0.957 -0.727 7.555 1.00 95.69 226 MET A N 1
ATOM 1851 C CA . MET A 1 226 ? -1.491 0.319 8.418 1.00 95.69 226 MET A CA 1
ATOM 1852 C C . MET A 1 226 ? -2.602 1.089 7.732 1.00 95.69 226 MET A C 1
ATOM 1854 O O . MET A 1 226 ? -2.650 1.173 6.509 1.00 95.69 226 MET A O 1
ATOM 1858 N N . SER A 1 227 ? -3.472 1.724 8.505 1.00 96.94 227 SER A N 1
ATOM 1859 C CA . SER A 1 227 ? -4.403 2.700 7.959 1.00 96.94 227 SER A CA 1
ATOM 1860 C C . SER A 1 227 ? -3.654 3.911 7.390 1.00 96.94 227 SER A C 1
ATOM 1862 O O . SER A 1 227 ? -2.577 4.293 7.859 1.00 96.94 227 SER A O 1
ATOM 1864 N N . VAL A 1 228 ? -4.282 4.608 6.443 1.00 91.19 228 VAL A N 1
ATOM 1865 C CA . VAL A 1 228 ? -3.952 6.021 6.191 1.00 91.19 228 VAL A CA 1
ATOM 1866 C C . VAL A 1 228 ? -4.233 6.861 7.449 1.00 91.19 228 VAL A C 1
ATOM 1868 O O . VAL A 1 228 ? -4.707 6.351 8.468 1.00 91.19 228 VAL A O 1
ATOM 1871 N N . ASN A 1 229 ? -3.963 8.168 7.404 1.00 94.69 229 ASN A N 1
ATOM 1872 C CA . ASN A 1 229 ? -4.380 9.064 8.484 1.00 94.69 229 ASN A CA 1
ATOM 1873 C C . ASN A 1 229 ? -5.912 9.030 8.622 1.00 94.69 229 ASN A C 1
ATOM 1875 O O . ASN A 1 229 ? -6.627 9.475 7.722 1.00 94.69 229 ASN A O 1
ATOM 1879 N N . VAL A 1 230 ? -6.406 8.539 9.757 1.00 95.69 230 VAL A N 1
ATOM 1880 C CA . VAL A 1 230 ? -7.837 8.435 10.068 1.00 95.69 230 VAL A CA 1
ATOM 1881 C C . VAL A 1 230 ? -8.229 9.362 11.209 1.00 95.69 230 VAL A C 1
ATOM 1883 O O . VAL A 1 230 ? -7.409 9.707 12.058 1.00 95.69 230 VAL A O 1
ATOM 1886 N N . GLN A 1 231 ? -9.488 9.795 11.206 1.00 93.31 231 GLN A N 1
ATOM 1887 C CA . GLN A 1 231 ? -10.088 10.615 12.259 1.00 93.31 231 GLN A CA 1
ATOM 1888 C C . GLN A 1 231 ? -11.370 9.937 12.754 1.00 93.31 231 GLN A C 1
ATOM 1890 O O . GLN A 1 231 ? -12.017 9.211 11.998 1.00 93.31 231 GLN A O 1
ATOM 1895 N N . ASN A 1 232 ? -11.782 10.235 13.989 1.00 94.19 232 ASN A N 1
ATOM 1896 C CA . ASN A 1 232 ? -12.998 9.737 14.657 1.00 94.19 232 ASN A CA 1
ATOM 1897 C C . ASN A 1 232 ? -12.979 8.236 15.002 1.00 94.19 232 ASN A C 1
ATOM 1899 O O . ASN A 1 232 ? -13.429 7.859 16.078 1.00 94.19 232 ASN A O 1
ATOM 1903 N N . GLY A 1 233 ? -12.435 7.384 14.134 1.00 97.25 233 GLY A N 1
ATOM 1904 C CA . GLY A 1 233 ? -12.296 5.958 14.404 1.00 97.25 233 GLY A CA 1
ATOM 1905 C C . GLY A 1 233 ? -11.994 5.121 13.167 1.00 97.25 233 GLY A C 1
ATOM 1906 O O . GLY A 1 233 ? -11.982 5.616 12.035 1.00 97.25 233 GLY A O 1
ATOM 1907 N N . LEU A 1 234 ? -11.773 3.831 13.393 1.00 98.56 234 LEU A N 1
ATOM 1908 C CA . LEU A 1 234 ? -11.428 2.841 12.380 1.00 98.56 234 LEU A CA 1
ATOM 1909 C C . LEU A 1 234 ? -12.030 1.485 12.756 1.00 98.56 234 LEU A C 1
ATOM 1911 O O . LEU A 1 234 ? -11.912 1.054 13.898 1.00 98.56 234 LEU A O 1
ATOM 1915 N N . LEU A 1 235 ? -12.625 0.802 11.784 1.00 98.62 235 LEU A N 1
ATOM 1916 C CA . LEU A 1 235 ? -12.963 -0.615 11.881 1.00 98.62 235 LEU A CA 1
ATOM 1917 C C . LEU A 1 235 ? -11.921 -1.425 11.107 1.00 98.62 235 LEU A C 1
ATOM 1919 O O . LEU A 1 235 ? -11.606 -1.087 9.964 1.00 98.62 235 LEU A O 1
ATOM 1923 N N . VAL A 1 236 ? -11.413 -2.490 11.717 1.00 98.56 236 VAL A N 1
ATOM 1924 C CA . VAL A 1 236 ? -10.465 -3.421 11.104 1.00 98.56 236 VAL A CA 1
ATOM 1925 C C . VAL A 1 236 ? -10.987 -4.842 11.244 1.00 98.56 236 VAL A C 1
ATOM 1927 O O . VAL A 1 236 ? -11.418 -5.242 12.326 1.00 98.56 236 VAL A O 1
ATOM 1930 N N . TYR A 1 237 ? -10.939 -5.600 10.153 1.00 98.38 237 TYR A N 1
ATOM 1931 C CA . TYR A 1 237 ? -11.292 -7.017 10.138 1.00 98.38 237 TYR A CA 1
ATOM 1932 C C . TYR A 1 237 ? -10.152 -7.815 9.526 1.00 98.38 237 TYR A C 1
ATOM 1934 O O . TYR A 1 237 ? -9.580 -7.399 8.518 1.00 98.38 237 TYR A O 1
ATOM 1942 N N . PHE A 1 238 ? -9.876 -8.970 10.113 1.00 95.69 238 PHE A N 1
ATOM 1943 C CA . PHE A 1 238 ? -8.935 -9.964 9.623 1.00 95.69 238 PHE A CA 1
ATOM 1944 C C . PHE A 1 238 ? -9.699 -11.265 9.392 1.00 95.69 238 PHE A C 1
ATOM 1946 O O . PHE A 1 238 ? -10.461 -11.678 10.267 1.00 95.69 238 PHE A O 1
ATOM 1953 N N . SER A 1 239 ? -9.530 -11.881 8.223 1.00 94.12 239 SER A N 1
ATOM 1954 C CA . SER A 1 239 ? -10.222 -13.121 7.859 1.00 94.12 239 SER A CA 1
ATOM 1955 C C . SER A 1 239 ? -9.276 -14.171 7.304 1.00 94.12 239 SER A C 1
ATOM 1957 O O . SER A 1 239 ? -8.587 -13.910 6.312 1.00 94.12 239 SER A O 1
ATOM 1959 N N . LYS A 1 240 ? -9.281 -15.364 7.910 1.00 88.19 240 LYS A N 1
ATOM 1960 C CA . LYS A 1 240 ? -8.468 -16.504 7.462 1.00 88.19 240 LYS A CA 1
ATOM 1961 C C . LYS A 1 240 ? -9.100 -17.189 6.248 1.00 88.19 240 LYS A C 1
ATOM 1963 O O . LYS A 1 240 ? -10.295 -17.487 6.237 1.00 88.19 240 LYS A O 1
ATOM 1968 N N . SER A 1 241 ? -8.269 -17.476 5.248 1.00 87.12 241 SER A N 1
ATOM 1969 C CA . SER A 1 241 ? -8.522 -18.217 3.999 1.00 87.12 241 SER A CA 1
ATOM 1970 C C . SER A 1 241 ? -9.518 -17.601 3.014 1.00 87.12 241 SER A C 1
ATOM 1972 O O . SER A 1 241 ? -9.312 -17.688 1.803 1.00 87.12 241 SER A O 1
ATOM 1974 N N . TYR A 1 242 ? -10.595 -16.987 3.497 1.00 91.06 242 TYR A N 1
ATOM 1975 C CA . TYR A 1 242 ? -11.727 -16.591 2.669 1.00 91.06 242 TYR A CA 1
ATOM 1976 C C . TYR A 1 242 ? -11.967 -15.090 2.674 1.00 91.06 242 TYR A C 1
ATOM 1978 O O . TYR A 1 242 ? -11.822 -14.408 3.692 1.00 91.06 242 TYR A O 1
ATOM 1986 N N . ASP A 1 243 ? -12.395 -14.601 1.512 1.00 92.62 243 ASP A N 1
ATOM 1987 C CA . ASP A 1 243 ? -12.928 -13.259 1.380 1.00 92.62 243 ASP A CA 1
ATOM 1988 C C . ASP A 1 243 ? -14.325 -13.211 2.000 1.00 92.62 243 ASP A C 1
ATOM 1990 O O . ASP A 1 243 ? -15.274 -13.822 1.509 1.00 92.62 243 ASP A O 1
ATOM 1994 N N . VAL A 1 244 ? -14.447 -12.451 3.080 1.00 95.94 244 VAL A N 1
ATOM 1995 C CA . VAL A 1 244 ? -15.672 -12.309 3.869 1.00 95.94 244 VAL A CA 1
ATOM 1996 C C . VAL A 1 244 ? -16.322 -10.944 3.670 1.00 95.94 244 VAL A C 1
ATOM 1998 O O . VAL A 1 244 ? -17.056 -10.471 4.538 1.00 95.94 244 VAL A O 1
ATOM 2001 N N . ARG A 1 245 ? -16.087 -10.270 2.531 1.00 94.25 245 ARG A N 1
ATOM 2002 C CA . ARG A 1 245 ? -16.609 -8.910 2.296 1.00 94.25 245 ARG A CA 1
ATOM 2003 C C . ARG A 1 245 ? -18.118 -8.814 2.503 1.00 94.25 245 ARG A C 1
ATOM 2005 O O . ARG A 1 245 ? -18.587 -7.826 3.054 1.00 94.25 245 ARG A O 1
ATOM 2012 N N . GLY A 1 246 ? -18.872 -9.840 2.095 1.00 93.62 246 GLY A N 1
ATOM 2013 C CA . GLY A 1 246 ? -20.325 -9.870 2.254 1.00 93.62 246 GLY A CA 1
ATOM 2014 C C . GLY A 1 246 ? -20.718 -9.822 3.728 1.00 93.62 246 GLY A C 1
ATOM 2015 O O . GLY A 1 246 ? -21.596 -9.048 4.110 1.00 93.62 246 GLY A O 1
ATOM 2016 N N . TRP A 1 247 ? -20.007 -10.580 4.567 1.00 96.50 247 TRP A N 1
ATOM 2017 C CA . TRP A 1 247 ? -20.177 -10.555 6.015 1.00 96.50 247 TRP A CA 1
ATOM 2018 C C . TRP A 1 247 ? -19.777 -9.198 6.605 1.00 96.50 247 TRP A C 1
ATOM 2020 O O . TRP A 1 247 ? -20.572 -8.602 7.332 1.00 96.50 247 TRP A O 1
ATOM 2030 N N . VAL A 1 248 ? -18.615 -8.655 6.218 1.00 97.19 248 VAL A N 1
ATOM 2031 C CA . VAL A 1 248 ? -18.142 -7.333 6.671 1.00 97.19 248 VAL A CA 1
ATOM 2032 C C . VAL A 1 248 ? -19.169 -6.251 6.346 1.00 97.19 248 VAL A C 1
ATOM 2034 O O . VAL A 1 248 ? -19.572 -5.517 7.239 1.00 97.19 248 VAL A O 1
ATOM 2037 N N . ILE A 1 249 ? -19.663 -6.183 5.105 1.00 95.19 249 ILE A N 1
ATOM 2038 C CA . ILE A 1 249 ? -20.699 -5.225 4.685 1.00 95.19 249 ILE A CA 1
ATOM 2039 C C . ILE A 1 249 ? -21.977 -5.414 5.507 1.00 95.19 249 ILE A C 1
ATOM 2041 O O . ILE A 1 249 ? -22.587 -4.430 5.933 1.00 95.19 249 ILE A O 1
ATOM 2045 N N . SER A 1 250 ? -22.374 -6.665 5.764 1.00 94.81 250 SER A N 1
ATOM 2046 C CA . SER A 1 250 ? -23.547 -6.965 6.586 1.00 94.81 250 SER A CA 1
ATOM 2047 C C . SER A 1 250 ? -23.401 -6.455 8.021 1.00 94.81 250 SER A C 1
ATOM 2049 O O . SER A 1 250 ? -24.403 -6.038 8.604 1.00 94.81 250 SER A O 1
ATOM 2051 N N . ASP A 1 251 ? -22.176 -6.397 8.552 1.00 97.19 251 ASP A N 1
ATOM 2052 C CA . ASP A 1 251 ? -21.877 -5.882 9.885 1.00 97.19 251 ASP A CA 1
ATOM 2053 C C . ASP A 1 251 ? -21.863 -4.347 9.953 1.00 97.19 251 ASP A C 1
ATOM 2055 O O . ASP A 1 251 ? -22.004 -3.777 11.030 1.00 97.19 251 ASP A O 1
ATOM 2059 N N . LEU A 1 252 ? -21.766 -3.633 8.831 1.00 96.00 252 LEU A N 1
ATOM 2060 C CA . LEU A 1 252 ? -21.743 -2.168 8.844 1.00 96.00 252 LEU A CA 1
ATOM 2061 C C . LEU A 1 252 ? -23.152 -1.565 8.963 1.00 96.00 252 LEU A C 1
ATOM 2063 O O . LEU A 1 252 ? -24.097 -1.932 8.256 1.00 96.00 252 LEU A O 1
ATOM 2067 N N . ASN A 1 253 ? -23.301 -0.577 9.846 1.00 93.50 253 ASN A N 1
ATOM 2068 C CA . ASN A 1 253 ? -24.480 0.285 9.909 1.00 93.50 253 ASN A CA 1
ATOM 2069 C C . ASN A 1 253 ? -24.419 1.399 8.862 1.00 93.50 253 ASN A C 1
ATOM 2071 O O . ASN A 1 253 ? -23.369 1.996 8.633 1.00 93.50 253 ASN A O 1
ATOM 2075 N N . ASN A 1 254 ? -25.589 1.746 8.317 1.00 87.88 254 ASN A N 1
ATOM 2076 C CA . ASN A 1 254 ? -25.774 2.820 7.335 1.00 87.88 254 ASN A CA 1
ATOM 2077 C C . ASN A 1 254 ? -24.955 2.638 6.046 1.00 87.88 254 ASN A C 1
ATOM 2079 O O . ASN A 1 254 ? -24.571 3.616 5.413 1.00 87.88 254 ASN A O 1
ATOM 2083 N N . VAL A 1 255 ? -24.676 1.398 5.655 1.00 90.12 255 VAL A N 1
ATOM 2084 C CA . VAL A 1 255 ? -23.979 1.066 4.411 1.00 90.12 255 VAL A CA 1
ATOM 2085 C C . VAL A 1 255 ? -24.899 0.203 3.560 1.00 90.12 255 VAL A C 1
ATOM 2087 O O . VAL A 1 255 ? -25.559 -0.706 4.061 1.00 90.12 255 VAL A O 1
ATOM 2090 N N . THR A 1 256 ? -24.960 0.515 2.272 1.00 85.19 256 THR A N 1
ATOM 2091 C CA . THR A 1 256 ? -25.711 -0.243 1.271 1.00 85.19 256 THR A CA 1
ATOM 2092 C C . THR A 1 256 ? -24.772 -0.706 0.171 1.00 85.19 256 THR A C 1
ATOM 2094 O O . THR A 1 256 ? -23.978 0.080 -0.352 1.00 85.19 256 THR A O 1
ATOM 2097 N N . ASP A 1 257 ? -24.877 -1.987 -0.166 1.00 82.75 257 ASP A N 1
ATOM 2098 C CA . ASP A 1 257 ? -24.193 -2.588 -1.304 1.00 82.75 257 ASP A CA 1
ATOM 2099 C C . ASP A 1 257 ? -24.969 -2.262 -2.586 1.00 82.75 257 ASP A C 1
ATOM 2101 O O . ASP A 1 257 ? -26.163 -2.552 -2.695 1.00 82.75 257 ASP A O 1
ATOM 2105 N N . GLN A 1 258 ? -24.305 -1.600 -3.534 1.00 66.25 258 GLN A N 1
ATOM 2106 C CA . GLN A 1 258 ? -24.906 -1.231 -4.816 1.00 66.25 258 GLN A CA 1
ATOM 2107 C C . GLN A 1 258 ? -24.758 -2.335 -5.869 1.00 66.25 258 GLN A C 1
ATOM 2109 O O . GLN A 1 258 ? -25.489 -2.317 -6.861 1.00 66.25 258 GLN A O 1
ATOM 2114 N N . ASN A 1 259 ? -23.809 -3.265 -5.704 1.00 65.75 259 ASN A N 1
ATOM 2115 C CA . ASN A 1 259 ? -23.521 -4.288 -6.702 1.00 65.75 259 ASN A CA 1
ATOM 2116 C C . ASN A 1 259 ? -22.784 -5.509 -6.104 1.00 65.75 259 ASN A C 1
ATOM 2118 O O . ASN A 1 259 ? -21.575 -5.660 -6.313 1.00 65.75 259 ASN A O 1
ATOM 2122 N N . PRO A 1 260 ? -23.511 -6.443 -5.462 1.00 58.03 260 PRO A N 1
ATOM 2123 C CA . PRO A 1 260 ? -22.933 -7.581 -4.733 1.00 58.03 260 PRO A CA 1
ATOM 2124 C C . PRO A 1 260 ? -22.147 -8.580 -5.601 1.00 58.03 260 PRO A C 1
ATOM 2126 O O . PRO A 1 260 ? -21.561 -9.524 -5.080 1.00 58.03 260 PRO A O 1
ATOM 2129 N N . LEU A 1 261 ? -22.138 -8.407 -6.929 1.00 45.53 261 LEU A N 1
ATOM 2130 C CA . LEU A 1 261 ? -21.479 -9.299 -7.888 1.00 45.53 261 LEU A CA 1
ATOM 2131 C C . LEU A 1 261 ? -20.225 -8.695 -8.540 1.00 45.53 261 LEU A C 1
ATOM 2133 O O . LEU A 1 261 ? -19.558 -9.388 -9.307 1.00 45.53 261 LEU A O 1
ATOM 2137 N N . THR A 1 262 ? -19.889 -7.427 -8.277 1.00 51.59 262 THR A N 1
ATOM 2138 C CA . THR A 1 262 ? -18.659 -6.816 -8.806 1.00 51.59 262 THR A CA 1
ATOM 2139 C C . THR A 1 262 ? -17.555 -6.802 -7.765 1.00 51.59 262 THR A C 1
ATOM 2141 O O . THR A 1 262 ? -17.492 -5.937 -6.890 1.00 51.59 262 THR A O 1
ATOM 2144 N N . GLU A 1 263 ? -16.649 -7.760 -7.898 1.00 51.31 263 GLU A N 1
ATOM 2145 C CA . GLU A 1 263 ? -15.287 -7.626 -7.412 1.00 51.31 263 GLU A CA 1
ATOM 2146 C C . GLU A 1 263 ? -14.480 -6.806 -8.415 1.00 51.31 263 GLU A C 1
ATOM 2148 O O . GLU A 1 263 ? -14.421 -7.140 -9.599 1.00 51.31 263 GLU A O 1
ATOM 2153 N N . SER A 1 264 ? -13.852 -5.735 -7.943 1.00 58.00 264 SER A N 1
ATOM 2154 C CA . SER A 1 264 ? -12.887 -4.983 -8.733 1.00 58.00 264 SER A CA 1
ATOM 2155 C C . SER A 1 264 ? -11.521 -5.078 -8.074 1.00 58.00 264 SER A C 1
ATOM 2157 O O . SER A 1 264 ? -11.314 -4.616 -6.949 1.00 58.00 264 SER A O 1
ATOM 2159 N N . LEU A 1 265 ? -10.587 -5.689 -8.797 1.00 51.75 265 LEU A N 1
ATOM 2160 C CA . LEU A 1 265 ? -9.170 -5.626 -8.476 1.00 51.75 265 LEU A CA 1
ATOM 2161 C C . LEU A 1 265 ? -8.739 -4.157 -8.489 1.00 51.75 265 LEU A C 1
ATOM 2163 O O . LEU A 1 265 ? -9.103 -3.402 -9.397 1.00 51.75 265 LEU A O 1
ATOM 2167 N N . ILE A 1 266 ? -7.951 -3.751 -7.496 1.00 55.19 266 ILE A N 1
ATOM 2168 C CA . ILE A 1 266 ? -7.108 -2.570 -7.654 1.00 55.19 266 ILE A CA 1
ATOM 2169 C C . ILE A 1 266 ? -5.964 -3.030 -8.548 1.00 55.19 266 ILE A C 1
ATOM 2171 O O . ILE A 1 266 ? -4.946 -3.522 -8.067 1.00 55.19 266 ILE A O 1
ATOM 2175 N N . ASP A 1 267 ? -6.167 -2.928 -9.857 1.00 50.69 267 ASP A N 1
ATOM 2176 C CA . ASP A 1 267 ? -5.052 -2.996 -10.787 1.00 50.69 267 ASP A CA 1
ATOM 2177 C C . ASP A 1 267 ? -4.287 -1.690 -10.569 1.00 50.69 267 ASP A C 1
ATOM 2179 O O . ASP A 1 267 ? -4.786 -0.615 -10.906 1.00 50.69 267 ASP A O 1
ATOM 2183 N N . ASP A 1 268 ? -3.157 -1.752 -9.859 1.00 61.31 268 ASP A N 1
ATOM 2184 C CA . ASP A 1 268 ? -2.295 -0.588 -9.677 1.00 61.31 268 ASP A CA 1
ATOM 2185 C C . ASP A 1 268 ? -1.904 -0.125 -11.093 1.00 61.31 268 ASP A C 1
ATOM 2187 O O . ASP A 1 268 ? -1.077 -0.750 -11.766 1.00 61.31 268 ASP A O 1
ATOM 2191 N N . GLU A 1 269 ? -2.556 0.937 -11.582 1.00 73.12 269 GLU A N 1
ATOM 2192 C CA . GLU A 1 269 ? -2.352 1.403 -12.942 1.00 73.12 269 GLU A CA 1
ATOM 2193 C C . GLU A 1 269 ? -0.884 1.772 -13.095 1.00 73.12 269 GLU A C 1
ATOM 2195 O O . GLU A 1 269 ? -0.282 2.467 -12.272 1.00 73.12 269 GLU A O 1
ATOM 2200 N N . ASN A 1 270 ? -0.292 1.301 -14.186 1.00 86.06 270 ASN A N 1
ATOM 2201 C CA . ASN A 1 270 ? 1.047 1.707 -14.544 1.00 86.06 270 ASN A CA 1
ATOM 2202 C C . ASN A 1 270 ? 0.959 2.918 -15.472 1.00 86.06 270 ASN A C 1
ATOM 2204 O O . ASN A 1 270 ? 0.157 2.934 -16.413 1.00 86.06 270 ASN A O 1
ATOM 2208 N N . PRO A 1 271 ? 1.786 3.946 -15.252 1.00 92.44 271 PRO A N 1
ATOM 2209 C CA . PRO A 1 271 ? 1.757 5.122 -16.092 1.00 92.44 271 PRO A CA 1
ATOM 2210 C C . PRO A 1 271 ? 2.252 4.802 -17.507 1.00 92.44 271 PRO A C 1
ATOM 2212 O O . PRO A 1 271 ? 3.182 4.016 -17.717 1.00 92.44 271 PRO A O 1
ATOM 2215 N N . ILE A 1 272 ? 1.639 5.434 -18.505 1.00 91.44 272 ILE A N 1
ATOM 2216 C CA . ILE A 1 272 ? 1.941 5.184 -19.915 1.00 91.44 272 ILE A CA 1
ATOM 2217 C C . ILE A 1 272 ? 3.194 5.953 -20.364 1.00 91.44 272 ILE A C 1
ATOM 2219 O O . ILE A 1 272 ? 3.256 7.180 -20.308 1.00 91.44 272 ILE A O 1
ATOM 2223 N N . SER A 1 273 ? 4.167 5.246 -20.937 1.00 93.31 273 SER A N 1
ATOM 2224 C CA . SER A 1 273 ? 5.382 5.823 -21.524 1.00 93.31 273 SER A CA 1
ATOM 2225 C C . SER A 1 273 ? 5.759 5.142 -22.847 1.00 93.31 273 SER A C 1
ATOM 2227 O O . SER A 1 273 ? 5.116 4.201 -23.320 1.00 93.31 273 SER A O 1
ATOM 2229 N N . ASN A 1 274 ? 6.791 5.657 -23.516 1.00 89.88 274 ASN A N 1
ATOM 2230 C CA . ASN A 1 274 ? 7.250 5.155 -24.815 1.00 89.88 274 ASN A CA 1
ATOM 2231 C C . ASN A 1 274 ? 8.771 5.074 -24.980 1.00 89.88 274 ASN A C 1
ATOM 2233 O O . ASN A 1 274 ? 9.242 4.803 -26.089 1.00 89.88 274 ASN A O 1
ATOM 2237 N N . ILE A 1 275 ? 9.528 5.341 -23.916 1.00 92.12 275 ILE A N 1
ATOM 2238 C CA . ILE A 1 275 ? 10.991 5.301 -23.915 1.00 92.12 275 ILE A CA 1
ATOM 2239 C C . ILE A 1 275 ? 11.493 4.433 -22.765 1.00 92.12 275 ILE A C 1
ATOM 2241 O O . ILE A 1 275 ? 12.010 4.927 -21.777 1.00 92.12 275 ILE A O 1
ATOM 2245 N N . CYS A 1 276 ? 11.360 3.121 -22.896 1.00 94.56 276 CYS A N 1
ATOM 2246 C CA . CYS A 1 276 ? 11.623 2.150 -21.834 1.00 94.56 276 CYS A CA 1
ATOM 2247 C C . CYS A 1 276 ? 12.260 0.843 -22.361 1.00 94.56 276 CYS A C 1
ATOM 2249 O O . CYS A 1 276 ? 12.285 0.607 -23.580 1.00 94.56 276 CYS A O 1
ATOM 2251 N N . PHE A 1 277 ? 12.726 0.007 -21.430 1.00 96.88 277 PHE A N 1
ATOM 2252 C CA . PHE A 1 277 ? 13.274 -1.347 -21.597 1.00 96.88 277 PHE A CA 1
ATOM 2253 C C . PHE A 1 277 ? 12.491 -2.355 -20.740 1.00 96.88 277 PHE A C 1
ATOM 2255 O O . PHE A 1 277 ? 11.998 -1.958 -19.694 1.00 96.88 277 PHE A O 1
ATOM 2262 N N . PRO A 1 278 ? 12.360 -3.634 -21.119 1.00 91.56 278 PRO A N 1
ATOM 2263 C CA . PRO A 1 278 ? 11.719 -4.626 -20.255 1.00 91.56 278 PRO A CA 1
ATOM 2264 C C . PRO A 1 278 ? 12.590 -5.010 -19.049 1.00 91.56 278 PRO A C 1
ATOM 2266 O O . PRO A 1 278 ? 13.797 -4.742 -19.034 1.00 91.56 278 PRO A O 1
ATOM 2269 N N . SER A 1 279 ? 11.968 -5.676 -18.073 1.00 82.00 279 SER A N 1
ATOM 2270 C CA . SER A 1 279 ? 12.656 -6.339 -16.953 1.00 82.00 279 SER A CA 1
ATOM 2271 C C . SER A 1 279 ? 13.779 -7.272 -17.437 1.00 82.00 279 SER A C 1
ATOM 2273 O O . SER A 1 279 ? 13.724 -7.793 -18.556 1.00 82.00 279 SER A O 1
ATOM 2275 N N . GLY A 1 280 ? 14.816 -7.468 -16.624 1.00 79.94 280 GLY A N 1
ATOM 2276 C CA . GLY A 1 280 ? 15.993 -8.275 -16.944 1.00 79.94 280 GLY A CA 1
ATOM 2277 C C . GLY A 1 280 ? 16.963 -7.600 -17.917 1.00 79.94 280 GLY A C 1
ATOM 2278 O O . GLY A 1 280 ? 17.928 -8.219 -18.372 1.00 79.94 280 GLY A O 1
ATOM 2279 N N . THR A 1 281 ? 16.735 -6.330 -18.274 1.00 93.38 281 THR A N 1
ATOM 2280 C CA . THR A 1 281 ? 17.651 -5.582 -19.143 1.00 93.38 281 THR A CA 1
ATOM 2281 C C . THR A 1 281 ? 18.896 -5.173 -18.349 1.00 93.38 281 THR A C 1
ATOM 2283 O O . THR A 1 281 ? 18.772 -4.386 -17.413 1.00 93.38 281 THR A O 1
ATOM 2286 N N . PRO A 1 282 ? 20.104 -5.648 -18.709 1.00 94.31 282 PRO A N 1
ATOM 2287 C CA . PRO A 1 282 ? 21.319 -5.321 -17.971 1.00 94.31 282 PRO A CA 1
ATOM 2288 C C . PRO A 1 282 ? 21.801 -3.903 -18.298 1.00 94.31 282 PRO A C 1
ATOM 2290 O O . PRO A 1 282 ? 22.075 -3.571 -19.457 1.00 94.31 282 PRO A O 1
ATOM 2293 N N . ILE A 1 283 ? 21.948 -3.087 -17.259 1.00 97.94 283 ILE A N 1
ATOM 2294 C CA . ILE A 1 283 ? 22.450 -1.717 -17.317 1.00 97.94 283 ILE A CA 1
ATOM 2295 C C . ILE A 1 283 ? 23.846 -1.688 -16.708 1.00 97.94 283 ILE A C 1
ATOM 2297 O O . ILE A 1 283 ? 24.074 -2.193 -15.609 1.00 97.94 283 ILE A O 1
ATOM 2301 N N . GLN A 1 284 ? 24.791 -1.081 -17.420 1.00 98.44 284 GLN A N 1
ATOM 2302 C CA . GLN A 1 284 ? 26.114 -0.824 -16.868 1.00 98.44 284 GLN A CA 1
ATOM 2303 C C . GLN A 1 284 ? 26.062 0.424 -15.979 1.00 98.44 284 GLN A C 1
ATOM 2305 O O . GLN A 1 284 ? 25.891 1.543 -16.473 1.00 98.44 284 GLN A O 1
ATOM 2310 N N . THR A 1 285 ? 26.229 0.210 -14.678 1.00 98.31 285 THR A N 1
ATOM 2311 C CA . THR A 1 285 ? 26.452 1.255 -13.670 1.00 98.31 285 THR A CA 1
ATOM 2312 C C . THR A 1 285 ? 27.953 1.481 -13.474 1.00 98.31 285 THR A C 1
ATOM 2314 O O . THR A 1 285 ? 28.778 0.797 -14.090 1.00 98.31 285 THR A O 1
ATOM 2317 N N . ASP A 1 286 ? 28.328 2.441 -12.632 1.00 98.31 286 ASP A N 1
ATOM 2318 C CA . ASP A 1 286 ? 29.735 2.676 -12.292 1.00 98.31 286 ASP A CA 1
ATOM 2319 C C . ASP A 1 286 ? 30.317 1.559 -11.404 1.00 98.31 286 ASP A C 1
ATOM 2321 O O . ASP A 1 286 ? 31.531 1.360 -11.387 1.00 98.31 286 ASP A O 1
ATOM 2325 N N . GLN A 1 287 ? 29.463 0.826 -10.683 1.00 97.69 287 GLN A N 1
ATOM 2326 C CA . GLN A 1 287 ? 29.849 -0.238 -9.754 1.00 97.69 287 GLN A CA 1
ATOM 2327 C C . GLN A 1 287 ? 29.840 -1.612 -10.433 1.00 97.69 287 GLN A C 1
ATOM 2329 O O . GLN A 1 287 ? 30.791 -2.380 -10.310 1.00 97.69 287 GLN A O 1
ATOM 2334 N N . GLU A 1 288 ? 28.763 -1.924 -11.153 1.00 97.56 288 GLU A N 1
ATOM 2335 C CA . GLU A 1 288 ? 28.535 -3.245 -11.740 1.00 97.56 288 GLU A CA 1
ATOM 2336 C C . GLU A 1 288 ? 27.554 -3.215 -12.924 1.00 97.56 288 GLU A C 1
ATOM 2338 O O . GLU A 1 288 ? 26.930 -2.197 -13.235 1.00 97.56 288 GLU A O 1
ATOM 2343 N N . THR A 1 289 ? 27.423 -4.341 -13.628 1.00 96.94 289 THR A N 1
ATOM 2344 C CA . THR A 1 289 ? 26.305 -4.549 -14.558 1.00 96.94 289 THR A CA 1
ATOM 2345 C C . THR A 1 289 ? 25.186 -5.266 -13.820 1.00 96.94 289 THR A C 1
ATOM 2347 O O . THR A 1 289 ? 25.383 -6.395 -13.381 1.00 96.94 289 THR A O 1
ATOM 2350 N N . ILE A 1 290 ? 24.025 -4.630 -13.720 1.00 91.12 290 ILE A N 1
ATOM 2351 C CA . ILE A 1 290 ? 22.874 -5.109 -12.944 1.00 91.12 290 ILE A CA 1
ATOM 2352 C C . ILE A 1 290 ? 21.598 -4.987 -13.780 1.00 91.12 290 ILE A C 1
ATOM 2354 O O . ILE A 1 290 ? 21.536 -4.168 -14.702 1.00 91.12 290 ILE A O 1
ATOM 2358 N N . PHE A 1 291 ? 20.588 -5.811 -13.511 1.00 88.56 291 PHE A N 1
ATOM 2359 C CA . PHE A 1 291 ? 19.303 -5.682 -14.193 1.00 88.56 291 PHE A CA 1
ATOM 2360 C C . PHE A 1 291 ? 18.573 -4.407 -13.765 1.00 88.56 291 PHE A C 1
ATOM 2362 O O . PHE A 1 291 ? 18.661 -3.985 -12.613 1.00 88.56 291 PHE A O 1
ATOM 2369 N N . ILE A 1 292 ? 17.890 -3.762 -14.715 1.00 95.75 292 ILE A N 1
ATOM 2370 C CA . ILE A 1 292 ? 17.316 -2.421 -14.545 1.00 95.75 292 ILE A CA 1
ATOM 2371 C C . ILE A 1 292 ? 16.355 -2.320 -13.352 1.00 95.75 292 ILE A C 1
ATOM 2373 O O . ILE A 1 292 ? 16.358 -1.315 -12.648 1.00 95.75 292 ILE A O 1
ATOM 2377 N N . GLU A 1 293 ? 15.575 -3.365 -13.100 1.00 88.88 293 GLU A N 1
ATOM 2378 C CA . GLU A 1 293 ? 14.616 -3.470 -12.003 1.00 88.88 293 GLU A CA 1
ATOM 2379 C C . GLU A 1 293 ? 15.271 -3.679 -10.630 1.00 88.88 293 GLU A C 1
ATOM 2381 O O . GLU A 1 293 ? 14.643 -3.394 -9.616 1.00 88.88 293 GLU A O 1
ATOM 2386 N N . GLN A 1 294 ? 16.531 -4.122 -10.599 1.00 84.44 294 GLN A N 1
ATOM 2387 C CA . GLN A 1 294 ? 17.309 -4.377 -9.381 1.00 84.44 294 GLN A CA 1
ATOM 2388 C C . GLN A 1 294 ? 18.243 -3.208 -9.018 1.00 84.44 294 GLN A C 1
ATOM 2390 O O . GLN A 1 294 ? 18.987 -3.271 -8.037 1.00 84.44 294 GLN A O 1
ATOM 2395 N N . ILE A 1 295 ? 18.246 -2.125 -9.803 1.00 87.25 295 ILE A N 1
ATOM 2396 C CA . ILE A 1 295 ? 19.080 -0.956 -9.515 1.00 87.25 295 ILE A CA 1
ATOM 2397 C C . ILE A 1 295 ? 18.596 -0.271 -8.232 1.00 87.25 295 ILE A C 1
ATOM 2399 O O . ILE A 1 295 ? 17.551 0.373 -8.202 1.00 87.25 295 ILE A O 1
ATOM 2403 N N . ASN A 1 296 ? 19.432 -0.310 -7.197 1.00 85.00 296 ASN A N 1
ATOM 2404 C CA . ASN A 1 296 ? 19.281 0.523 -6.005 1.00 85.00 296 ASN A CA 1
ATOM 2405 C C . ASN A 1 296 ? 19.842 1.945 -6.245 1.00 85.00 296 ASN A C 1
ATOM 2407 O O . ASN A 1 296 ? 21.045 2.100 -6.469 1.00 85.00 296 ASN A O 1
ATOM 2411 N N . SER A 1 297 ? 18.993 2.976 -6.174 1.00 90.56 297 SER A N 1
ATOM 2412 C CA . SER A 1 297 ? 19.356 4.386 -6.420 1.00 90.56 297 SER A CA 1
ATOM 2413 C C . SER A 1 297 ? 20.252 5.023 -5.352 1.00 90.56 297 SER A C 1
ATOM 2415 O O . SER A 1 297 ? 20.888 6.039 -5.624 1.00 90.56 297 SER A O 1
ATOM 2417 N N . ASN A 1 298 ? 20.323 4.442 -4.151 1.00 88.38 298 ASN A N 1
ATOM 2418 C CA . ASN A 1 298 ? 21.190 4.918 -3.068 1.00 88.38 298 ASN A CA 1
ATOM 2419 C C . ASN A 1 298 ? 22.618 4.365 -3.187 1.00 88.38 298 ASN A C 1
ATOM 2421 O O . ASN A 1 298 ? 23.556 4.958 -2.659 1.00 88.38 298 ASN A O 1
ATOM 2425 N N . LYS A 1 299 ? 22.788 3.241 -3.895 1.00 89.75 299 LYS A N 1
ATOM 2426 C CA . LYS A 1 299 ? 24.081 2.569 -4.092 1.00 89.75 299 LYS A CA 1
ATOM 2427 C C . LYS A 1 299 ? 24.699 2.867 -5.456 1.00 89.75 299 LYS A C 1
ATOM 2429 O O . LYS A 1 299 ? 25.911 3.052 -5.556 1.00 89.75 299 LYS A O 1
ATOM 2434 N N . HIS A 1 300 ? 23.888 2.848 -6.509 1.00 96.88 300 HIS A N 1
ATOM 2435 C CA . HIS A 1 300 ? 24.386 2.851 -7.879 1.00 96.88 300 HIS A CA 1
ATOM 2436 C C . HIS A 1 300 ? 24.386 4.242 -8.505 1.00 96.88 300 HIS A C 1
ATOM 2438 O O . HIS A 1 300 ? 23.490 5.059 -8.288 1.00 96.88 300 HIS A O 1
ATOM 2444 N N . THR A 1 301 ? 25.374 4.471 -9.364 1.00 98.31 301 THR A N 1
ATOM 2445 C CA . THR A 1 301 ? 25.502 5.681 -10.180 1.00 98.31 301 THR A CA 1
ATOM 2446 C C . THR A 1 301 ? 25.745 5.309 -11.639 1.00 98.31 301 THR A C 1
ATOM 2448 O O . THR A 1 301 ? 26.171 4.196 -11.952 1.00 98.31 301 THR A O 1
ATOM 2451 N N . ILE A 1 302 ? 25.450 6.228 -12.558 1.00 98.44 302 ILE A N 1
ATOM 2452 C CA . ILE A 1 302 ? 25.756 6.051 -13.982 1.00 98.44 302 ILE A CA 1
ATOM 2453 C C . ILE A 1 302 ? 26.581 7.238 -14.454 1.00 98.44 302 ILE A C 1
ATOM 2455 O O . ILE A 1 302 ? 26.098 8.373 -14.498 1.00 98.44 302 ILE A O 1
ATOM 2459 N N . ARG A 1 303 ? 27.825 6.968 -14.861 1.00 96.50 303 ARG A N 1
ATOM 2460 C CA . ARG A 1 303 ? 28.774 7.974 -15.357 1.00 96.50 303 ARG A CA 1
ATOM 2461 C C . ARG A 1 303 ? 29.025 9.081 -14.327 1.00 96.50 303 ARG A C 1
ATOM 2463 O O . ARG A 1 303 ? 29.138 10.249 -14.692 1.00 96.50 303 ARG A O 1
ATOM 2470 N N . GLY A 1 304 ? 29.068 8.715 -13.049 1.00 97.00 304 GLY A N 1
ATOM 2471 C CA . GLY A 1 304 ? 29.206 9.629 -11.916 1.00 97.00 304 GLY A CA 1
ATOM 2472 C C . GLY A 1 304 ? 27.935 10.407 -11.559 1.00 97.00 304 GLY A C 1
ATOM 2473 O O . GLY A 1 304 ? 27.979 11.219 -10.641 1.00 97.00 304 GLY A O 1
ATOM 2474 N N . ASN A 1 305 ? 26.812 10.181 -12.252 1.00 97.75 305 ASN A N 1
ATOM 2475 C CA . ASN A 1 305 ? 25.538 10.822 -11.929 1.00 97.75 305 ASN A CA 1
ATOM 2476 C C . ASN A 1 305 ? 24.725 9.959 -10.969 1.00 97.75 305 ASN A C 1
ATOM 2478 O O . ASN A 1 305 ? 24.582 8.747 -11.173 1.00 97.75 305 ASN A O 1
ATOM 2482 N N . LYS A 1 306 ? 24.131 10.614 -9.968 1.00 97.31 306 LYS A N 1
ATOM 2483 C CA . LYS A 1 306 ? 23.157 10.000 -9.073 1.00 97.31 306 LYS A CA 1
ATOM 2484 C C . LYS A 1 306 ? 21.914 9.572 -9.851 1.00 97.31 306 LYS A C 1
ATOM 2486 O O . LYS A 1 306 ? 21.424 10.291 -10.728 1.00 97.31 306 LYS A O 1
ATOM 2491 N N . ILE A 1 307 ? 21.406 8.394 -9.509 1.00 96.94 307 ILE A N 1
ATOM 2492 C CA . ILE A 1 307 ? 20.128 7.894 -10.003 1.00 96.94 307 ILE A CA 1
ATOM 2493 C C . ILE A 1 307 ? 19.033 8.453 -9.095 1.00 96.94 307 ILE A C 1
ATOM 2495 O O . ILE A 1 307 ? 19.045 8.225 -7.891 1.00 96.94 307 ILE A O 1
ATOM 2499 N N . GLU A 1 308 ? 18.088 9.195 -9.663 1.00 95.19 308 GLU A N 1
ATOM 2500 C CA . GLU A 1 308 ? 16.958 9.742 -8.906 1.00 95.19 308 GLU A CA 1
ATOM 2501 C C . GLU A 1 308 ? 15.904 8.684 -8.602 1.00 95.19 308 GLU A C 1
ATOM 2503 O O . GLU A 1 308 ? 15.321 8.700 -7.516 1.00 95.19 308 GLU A O 1
ATOM 2508 N N . MET A 1 309 ? 15.644 7.806 -9.578 1.00 94.00 309 MET A N 1
ATOM 2509 C CA . MET A 1 309 ? 14.770 6.639 -9.458 1.00 94.00 309 MET A CA 1
ATOM 2510 C C . MET A 1 309 ? 14.770 5.785 -10.731 1.00 94.00 309 MET A C 1
ATOM 2512 O O . MET A 1 309 ? 15.170 6.228 -11.814 1.00 94.00 309 MET A O 1
ATOM 2516 N N . ILE A 1 310 ? 14.221 4.580 -10.594 1.00 95.75 310 ILE A N 1
ATOM 2517 C CA . ILE A 1 310 ? 13.819 3.710 -11.696 1.00 95.75 310 ILE A CA 1
ATOM 2518 C C . ILE A 1 310 ? 12.306 3.841 -11.892 1.00 95.75 310 ILE A C 1
ATOM 2520 O O . ILE A 1 310 ? 11.538 3.664 -10.948 1.00 95.75 310 ILE A O 1
ATOM 2524 N N . THR A 1 311 ? 11.865 4.168 -13.106 1.00 95.00 311 THR A N 1
ATOM 2525 C CA . THR A 1 311 ? 10.433 4.286 -13.425 1.00 95.00 311 THR A CA 1
ATOM 2526 C C . THR A 1 311 ? 9.851 2.941 -13.859 1.00 95.00 311 THR A C 1
ATOM 2528 O O . THR A 1 311 ? 10.567 2.129 -14.439 1.00 95.00 311 THR A O 1
ATOM 2531 N N . LYS A 1 312 ? 8.558 2.706 -13.596 1.00 91.44 312 LYS A N 1
ATOM 2532 C CA . LYS A 1 312 ? 7.801 1.504 -13.997 1.00 91.44 312 LYS A CA 1
ATOM 2533 C C . LYS A 1 312 ? 6.597 1.933 -14.830 1.00 91.44 312 LYS A C 1
ATOM 2535 O O . LYS A 1 312 ? 5.778 2.721 -14.387 1.00 91.44 312 LYS A O 1
ATOM 2540 N N . THR A 1 313 ? 6.515 1.487 -16.070 1.00 94.75 313 THR A N 1
ATOM 2541 C CA . THR A 1 313 ? 5.549 2.016 -17.040 1.00 94.75 313 THR A CA 1
ATOM 2542 C C . THR A 1 313 ? 5.028 0.912 -17.941 1.00 94.75 313 THR A C 1
ATOM 2544 O O . THR A 1 313 ? 5.661 -0.131 -18.082 1.00 94.75 313 THR A O 1
ATOM 2547 N N . ILE A 1 314 ? 3.923 1.180 -18.624 1.00 92.06 314 ILE A N 1
ATOM 2548 C CA . ILE A 1 314 ? 3.460 0.386 -19.768 1.00 92.06 314 ILE A CA 1
ATOM 2549 C C . ILE A 1 314 ? 3.497 1.233 -21.036 1.00 92.06 314 ILE A C 1
ATOM 2551 O O . ILE A 1 314 ? 3.612 2.461 -20.983 1.00 92.06 314 ILE A O 1
ATOM 2555 N N . THR A 1 315 ? 3.403 0.599 -22.202 1.00 90.00 315 THR A N 1
ATOM 2556 C CA . THR A 1 315 ? 3.289 1.322 -23.473 1.00 90.00 315 THR A CA 1
ATOM 2557 C C . THR A 1 315 ? 2.005 0.982 -24.219 1.00 90.00 315 THR A C 1
ATOM 2559 O O . THR A 1 315 ? 1.482 -0.118 -24.120 1.00 90.00 315 THR A O 1
ATOM 2562 N N . GLN A 1 316 ? 1.498 1.930 -25.009 1.00 86.62 316 GLN A N 1
ATOM 2563 C CA . GLN A 1 316 ? 0.354 1.703 -25.907 1.00 86.62 316 GLN A CA 1
ATOM 2564 C C . GLN A 1 316 ? 0.775 1.057 -27.241 1.00 86.62 316 GLN A C 1
ATOM 2566 O O . GLN A 1 316 ? -0.050 0.824 -28.125 1.00 86.62 316 GLN A O 1
ATOM 2571 N N . ASP A 1 317 ? 2.073 0.827 -27.436 1.00 85.94 317 ASP A N 1
ATOM 2572 C CA . ASP A 1 317 ? 2.603 0.225 -28.650 1.00 85.94 317 ASP A CA 1
ATOM 2573 C C . ASP A 1 317 ? 2.351 -1.286 -28.666 1.00 85.94 317 ASP A C 1
ATOM 2575 O O . ASP A 1 317 ? 2.667 -1.984 -27.716 1.00 85.94 317 ASP A O 1
ATOM 2579 N N . SER A 1 318 ? 1.864 -1.829 -29.784 1.00 87.56 318 SER A N 1
ATOM 2580 C CA . SER A 1 318 ? 1.606 -3.274 -29.917 1.00 87.56 318 SER A CA 1
ATOM 2581 C C . SER A 1 318 ? 2.868 -4.139 -30.043 1.00 87.56 318 SER A C 1
ATOM 2583 O O . SER A 1 318 ? 2.778 -5.365 -30.150 1.0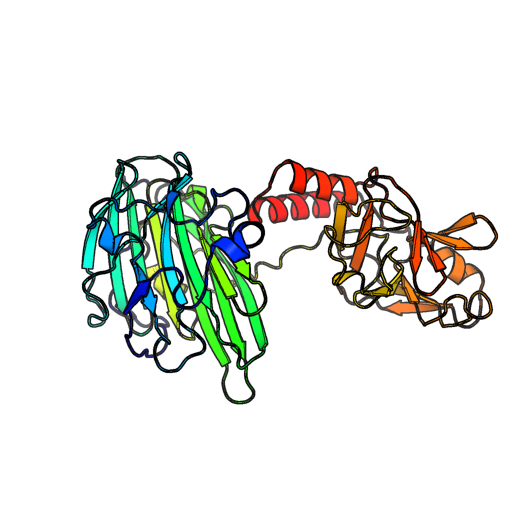0 87.56 318 SER A O 1
ATOM 2585 N N . TYR A 1 319 ? 4.050 -3.520 -30.097 1.00 87.38 319 TYR A N 1
ATOM 2586 C CA . TYR A 1 319 ? 5.314 -4.217 -30.292 1.00 87.38 319 TYR A CA 1
ATOM 2587 C C . TYR A 1 319 ? 6.509 -3.465 -29.693 1.00 87.38 319 TYR A C 1
ATOM 2589 O O . TYR A 1 319 ? 6.556 -2.231 -29.687 1.00 87.38 319 TYR A O 1
ATOM 2597 N N . LEU A 1 320 ? 7.526 -4.231 -29.302 1.00 93.88 320 LEU A N 1
ATOM 2598 C CA . LEU A 1 320 ? 8.879 -3.764 -29.009 1.00 93.88 320 LEU A CA 1
ATOM 2599 C C . LEU A 1 320 ? 9.808 -4.039 -30.199 1.00 93.88 320 LEU A C 1
ATOM 2601 O O . LEU A 1 320 ? 9.562 -4.919 -31.030 1.00 93.88 320 LEU A O 1
ATOM 2605 N N . VAL A 1 321 ? 10.892 -3.275 -30.296 1.00 97.12 321 VAL A N 1
ATOM 2606 C CA . VAL A 1 321 ? 11.960 -3.528 -31.267 1.00 97.12 321 VAL A CA 1
ATOM 2607 C C . VAL A 1 321 ? 12.941 -4.513 -30.645 1.00 97.12 321 VAL A C 1
ATOM 2609 O O . VAL A 1 321 ? 13.491 -4.256 -29.577 1.00 97.12 321 VAL A O 1
ATOM 2612 N N . CYS A 1 322 ? 13.163 -5.631 -31.324 1.00 97.06 322 CYS A N 1
ATOM 2613 C CA . CYS A 1 322 ? 14.211 -6.581 -30.999 1.00 97.06 322 CYS A CA 1
ATOM 2614 C C . CYS A 1 322 ? 15.448 -6.284 -31.841 1.00 97.06 322 CYS A C 1
ATOM 2616 O O . CYS A 1 322 ? 15.350 -6.135 -33.060 1.00 97.06 322 CYS A O 1
ATOM 2618 N N . ILE A 1 323 ? 16.601 -6.219 -31.181 1.00 97.81 323 ILE A N 1
ATOM 2619 C CA . ILE A 1 323 ? 17.917 -6.080 -31.797 1.00 97.81 323 ILE A CA 1
ATOM 2620 C C . ILE A 1 323 ? 18.740 -7.280 -31.332 1.00 97.81 323 ILE A C 1
ATOM 2622 O O . ILE A 1 323 ? 19.108 -7.369 -30.159 1.00 97.81 323 ILE A O 1
ATOM 2626 N N . GLU A 1 324 ? 18.982 -8.230 -32.231 1.00 98.00 324 GLU A N 1
ATOM 2627 C CA . GLU A 1 324 ? 19.791 -9.409 -31.933 1.00 98.00 324 GLU A CA 1
ATOM 2628 C C . GLU A 1 324 ? 21.241 -9.028 -31.644 1.00 98.00 324 GLU A C 1
ATOM 2630 O O . GLU A 1 324 ? 21.732 -7.969 -32.049 1.00 98.00 324 GLU A O 1
ATOM 2635 N N . LYS A 1 325 ? 21.935 -9.923 -30.940 1.00 97.56 325 LYS A N 1
ATOM 2636 C CA . LYS A 1 325 ? 23.376 -9.806 -30.728 1.00 97.56 325 LYS A CA 1
ATOM 2637 C C . LYS A 1 325 ? 24.090 -9.584 -32.070 1.00 97.56 325 LYS A C 1
ATOM 2639 O O . LYS A 1 325 ? 23.757 -10.215 -33.065 1.00 97.56 325 LYS A O 1
ATOM 2644 N N . ASP A 1 326 ? 25.079 -8.694 -32.072 1.00 96.31 326 ASP A N 1
ATOM 2645 C CA . ASP A 1 326 ? 25.919 -8.358 -33.230 1.00 96.31 326 ASP A CA 1
ATOM 2646 C C . ASP A 1 326 ? 25.189 -7.690 -34.426 1.00 96.31 326 ASP A C 1
ATOM 2648 O O . ASP A 1 326 ? 25.817 -7.417 -35.451 1.00 96.31 326 ASP A O 1
ATOM 2652 N N . ALA A 1 327 ? 23.892 -7.364 -34.315 1.00 95.94 327 ALA A N 1
ATOM 2653 C CA . ALA A 1 327 ? 23.083 -6.882 -35.445 1.00 95.94 327 ALA A CA 1
ATOM 2654 C C . ALA A 1 327 ? 23.466 -5.479 -35.966 1.00 95.94 327 ALA A C 1
ATOM 2656 O O . ALA A 1 327 ? 23.219 -5.142 -37.129 1.00 95.94 327 ALA A O 1
ATOM 2657 N N . LEU A 1 328 ? 24.057 -4.614 -35.131 1.00 94.19 328 LEU A N 1
ATOM 2658 C CA . LEU A 1 328 ? 24.509 -3.284 -35.563 1.00 94.19 328 LEU A CA 1
ATOM 2659 C C . LEU A 1 328 ? 25.980 -3.285 -35.970 1.00 94.19 328 LEU A C 1
ATOM 2661 O O . LEU A 1 328 ? 26.323 -2.644 -36.970 1.00 94.19 328 LEU A O 1
ATOM 2665 N N . ALA A 1 329 ? 26.809 -3.988 -35.201 1.00 93.75 329 ALA A N 1
ATOM 2666 C CA . ALA A 1 329 ? 28.212 -4.290 -35.454 1.00 93.75 329 ALA A CA 1
ATOM 2667 C C . ALA A 1 329 ? 28.649 -5.441 -34.531 1.00 93.75 329 ALA A C 1
ATOM 2669 O O . ALA A 1 329 ? 27.935 -5.789 -33.594 1.00 93.75 329 ALA A O 1
ATOM 2670 N N . LYS A 1 330 ? 29.856 -5.985 -34.731 1.00 95.44 330 LYS A N 1
ATOM 2671 C CA . LYS A 1 330 ? 30.419 -6.992 -33.819 1.00 95.44 330 LYS A CA 1
ATOM 2672 C C . LYS A 1 330 ? 30.410 -6.477 -32.371 1.00 95.44 330 LYS A C 1
ATOM 2674 O O . LYS A 1 330 ? 30.966 -5.420 -32.083 1.00 95.44 330 LYS A O 1
ATOM 2679 N N . ASN A 1 331 ? 29.819 -7.264 -31.482 1.00 96.62 331 ASN A N 1
ATOM 2680 C CA . ASN A 1 331 ? 29.558 -7.014 -30.068 1.00 96.62 331 ASN A CA 1
ATOM 2681 C C . ASN A 1 331 ? 28.623 -5.819 -29.779 1.00 96.62 331 ASN A C 1
ATOM 2683 O O . ASN A 1 331 ? 28.698 -5.243 -28.690 1.00 96.62 331 ASN A O 1
ATOM 2687 N N . ILE A 1 332 ? 27.781 -5.427 -30.751 1.00 96.12 332 ILE A N 1
ATOM 2688 C CA . ILE A 1 332 ? 26.830 -4.307 -30.662 1.00 96.12 332 ILE A CA 1
ATOM 2689 C C . ILE A 1 332 ? 25.467 -4.697 -31.287 1.00 96.12 332 ILE A C 1
ATOM 2691 O O . ILE A 1 332 ? 25.329 -4.691 -32.515 1.00 96.12 332 ILE A O 1
ATOM 2695 N N . PRO A 1 333 ? 24.435 -4.967 -30.466 1.00 97.75 333 PRO A N 1
ATOM 2696 C CA . PRO A 1 333 ? 24.531 -5.174 -29.022 1.00 97.75 333 PRO A CA 1
ATOM 2697 C C . PRO A 1 333 ? 25.315 -6.455 -28.685 1.00 97.75 333 PRO A C 1
ATOM 2699 O O . PRO A 1 333 ? 25.413 -7.370 -29.502 1.00 97.75 333 PRO A O 1
ATOM 2702 N N . SER A 1 334 ? 25.871 -6.543 -27.477 1.00 97.31 334 SER A N 1
ATOM 2703 C CA . SER A 1 334 ? 26.602 -7.730 -26.994 1.00 97.31 334 SER A CA 1
ATOM 2704 C C . SER A 1 334 ? 25.696 -8.916 -26.647 1.00 97.31 334 SER A C 1
ATOM 2706 O O . SER A 1 334 ? 26.156 -10.060 -26.584 1.00 97.31 334 SER A O 1
ATOM 2708 N N . LYS A 1 335 ? 24.401 -8.652 -26.454 1.00 96.75 335 LYS A N 1
ATOM 2709 C CA . LYS A 1 335 ? 23.322 -9.623 -26.244 1.00 96.75 335 LYS A CA 1
ATOM 2710 C C . LYS A 1 335 ? 22.058 -9.136 -26.952 1.00 96.75 335 LYS A C 1
ATOM 2712 O O . LYS A 1 335 ? 21.920 -7.944 -27.230 1.00 96.75 335 LYS A O 1
ATOM 2717 N N . LYS A 1 336 ? 21.113 -10.043 -27.198 1.00 96.44 336 LYS A N 1
ATOM 2718 C CA . LYS A 1 336 ? 19.768 -9.680 -27.657 1.00 96.44 336 LYS A CA 1
ATOM 2719 C C . LYS A 1 336 ? 19.176 -8.606 -26.741 1.00 96.44 336 LYS A C 1
ATOM 2721 O O . LYS A 1 336 ? 19.200 -8.751 -25.523 1.00 96.44 336 LYS A O 1
ATOM 2726 N N . THR A 1 337 ? 18.673 -7.531 -27.335 1.00 97.56 337 THR A N 1
ATOM 2727 C CA . THR A 1 337 ? 18.130 -6.380 -26.610 1.00 97.56 337 THR A CA 1
ATOM 2728 C C . THR A 1 337 ? 16.733 -6.061 -27.117 1.00 97.56 337 THR A C 1
ATOM 2730 O O . THR A 1 337 ? 16.525 -5.882 -28.318 1.00 97.56 337 THR A O 1
ATOM 2733 N N . LEU A 1 338 ? 15.781 -5.984 -26.192 1.00 96.44 338 LEU A N 1
ATOM 2734 C CA . LEU A 1 338 ? 14.416 -5.542 -26.450 1.00 96.44 338 LEU A CA 1
ATOM 2735 C C . LEU A 1 338 ? 14.273 -4.098 -25.986 1.00 96.44 338 LEU A C 1
ATOM 2737 O O . LEU A 1 338 ? 14.742 -3.741 -24.910 1.00 96.44 338 LEU A O 1
ATOM 2741 N N . ILE A 1 339 ? 13.651 -3.259 -26.804 1.00 97.94 339 ILE A N 1
ATOM 2742 C CA . ILE A 1 339 ? 13.565 -1.827 -26.534 1.00 97.94 339 ILE A CA 1
ATOM 2743 C C . ILE A 1 339 ? 12.271 -1.250 -27.110 1.00 97.94 339 ILE A C 1
ATOM 2745 O O . ILE A 1 339 ? 11.839 -1.607 -28.211 1.00 97.94 339 ILE A O 1
ATOM 2749 N N . SER A 1 340 ? 11.633 -0.339 -26.379 1.00 96.69 340 SER A N 1
ATOM 2750 C CA . SER A 1 340 ? 10.460 0.378 -26.894 1.00 96.69 340 SER A CA 1
ATOM 2751 C C . SER A 1 340 ? 10.805 1.215 -28.131 1.00 96.69 340 SER A C 1
ATOM 2753 O O . SER A 1 340 ? 11.909 1.740 -28.303 1.00 96.69 340 SER A O 1
ATOM 2755 N N . LYS A 1 341 ? 9.838 1.355 -29.037 1.00 93.56 341 LYS A N 1
ATOM 2756 C CA . LYS A 1 341 ? 10.113 1.807 -30.407 1.00 93.56 341 LYS A CA 1
ATOM 2757 C C . LYS A 1 341 ? 10.600 3.260 -30.507 1.00 93.56 341 LYS A C 1
ATOM 2759 O O . LYS A 1 341 ? 11.240 3.614 -31.498 1.00 93.56 341 LYS A O 1
ATOM 2764 N N . ASN A 1 342 ? 10.273 4.114 -29.533 1.00 94.69 342 ASN A N 1
ATOM 2765 C CA . ASN A 1 342 ? 10.672 5.523 -29.529 1.00 94.69 342 ASN A CA 1
ATOM 2766 C C . ASN A 1 342 ? 11.932 5.801 -28.702 1.00 94.69 342 ASN A C 1
ATOM 2768 O O . ASN A 1 342 ? 12.447 6.916 -28.804 1.00 94.69 342 ASN A O 1
ATOM 2772 N N . HIS A 1 343 ? 12.425 4.829 -27.932 1.00 97.00 343 HIS A N 1
ATOM 2773 C CA . HIS A 1 343 ? 13.639 4.990 -27.141 1.00 97.00 343 HIS A CA 1
ATOM 2774 C C . HIS A 1 343 ? 14.835 5.208 -28.068 1.00 97.00 343 HIS A C 1
ATOM 2776 O O . HIS A 1 343 ? 14.984 4.506 -29.079 1.00 97.00 343 HIS A O 1
ATOM 2782 N N . LYS A 1 344 ? 15.665 6.212 -27.767 1.00 97.75 344 LYS A N 1
ATOM 2783 C CA . LYS A 1 344 ? 16.821 6.529 -28.601 1.00 97.75 344 LYS A CA 1
ATOM 2784 C C . LYS A 1 344 ? 18.073 5.774 -28.187 1.00 97.75 344 LYS A C 1
ATOM 2786 O O . LYS A 1 344 ? 18.445 5.729 -27.021 1.00 97.75 344 LYS A O 1
ATOM 2791 N N . LEU A 1 345 ? 18.783 5.298 -29.198 1.00 97.75 345 LEU A N 1
ATOM 2792 C CA . LEU A 1 345 ? 20.112 4.717 -29.090 1.00 97.75 345 LEU A CA 1
ATOM 2793 C C . LEU A 1 345 ? 21.065 5.394 -30.074 1.00 97.75 345 LEU A C 1
ATOM 2795 O O . LEU A 1 345 ? 20.652 5.946 -31.100 1.00 97.75 345 LEU A O 1
ATOM 2799 N N . PHE A 1 346 ? 22.350 5.373 -29.752 1.00 97.62 346 PHE A N 1
ATOM 2800 C CA . PHE A 1 346 ? 23.391 5.959 -30.576 1.00 97.62 346 PHE A CA 1
ATOM 2801 C C . PHE A 1 346 ? 23.717 5.041 -31.753 1.00 97.62 346 PHE A C 1
ATOM 2803 O O . PHE A 1 346 ? 24.225 3.935 -31.585 1.00 97.62 346 PHE A O 1
ATOM 2810 N N . TYR A 1 347 ? 23.459 5.516 -32.966 1.00 95.38 347 TYR A N 1
ATOM 2811 C CA . TYR A 1 347 ? 23.796 4.821 -34.199 1.00 95.38 347 TYR A CA 1
ATOM 2812 C C . TYR A 1 347 ? 24.262 5.828 -35.248 1.00 95.38 347 TYR A C 1
ATOM 2814 O O . TYR A 1 347 ? 23.648 6.876 -35.445 1.00 95.38 347 TYR A O 1
ATOM 2822 N N . ASN A 1 348 ? 25.366 5.513 -35.928 1.00 91.56 348 ASN A N 1
ATOM 2823 C CA . ASN A 1 348 ? 25.950 6.351 -36.979 1.00 91.56 348 ASN A CA 1
ATOM 2824 C C . ASN A 1 348 ? 26.087 7.839 -36.576 1.00 91.56 348 ASN A C 1
ATOM 2826 O O . ASN A 1 348 ? 25.593 8.743 -37.253 1.00 91.56 348 ASN A O 1
ATOM 2830 N N . LYS A 1 349 ? 26.753 8.081 -35.437 1.00 94.44 349 LYS A N 1
ATOM 2831 C CA . LYS A 1 349 ? 27.045 9.413 -34.870 1.00 94.44 349 LYS A CA 1
ATOM 2832 C C . LYS A 1 349 ? 25.821 10.224 -34.411 1.00 94.44 349 LYS A C 1
ATOM 2834 O O . LYS A 1 349 ? 25.957 11.418 -34.151 1.00 94.44 349 LYS A O 1
ATOM 2839 N N . LYS A 1 350 ? 24.632 9.618 -34.309 1.00 96.25 350 LYS A N 1
ATOM 2840 C CA . LYS A 1 350 ? 23.393 10.299 -33.898 1.00 96.25 350 LYS A CA 1
ATOM 2841 C C . LYS A 1 350 ? 22.580 9.444 -32.929 1.00 96.25 350 LYS A C 1
ATOM 2843 O O . LYS A 1 350 ? 22.595 8.224 -33.017 1.00 96.25 350 LYS A O 1
ATOM 2848 N N . MET A 1 351 ? 21.821 10.091 -32.045 1.00 97.06 351 MET A N 1
ATOM 2849 C CA . MET A 1 351 ? 20.768 9.422 -31.275 1.00 97.06 351 MET A CA 1
ATOM 2850 C C . MET A 1 351 ? 19.540 9.254 -32.173 1.00 97.06 351 MET A C 1
ATOM 2852 O O . MET A 1 351 ? 18.932 10.245 -32.581 1.00 97.06 351 MET A O 1
ATOM 2856 N N . ILE A 1 352 ? 19.181 8.015 -32.498 1.00 96.19 352 ILE A N 1
ATOM 2857 C CA . ILE A 1 352 ? 18.008 7.690 -33.316 1.00 96.19 352 ILE A CA 1
ATOM 2858 C C . ILE A 1 352 ? 17.049 6.812 -32.526 1.00 96.19 352 ILE A C 1
ATOM 2860 O O . ILE A 1 352 ? 17.472 6.048 -31.668 1.00 96.19 352 ILE A O 1
ATOM 2864 N N . LYS A 1 353 ? 15.757 6.895 -32.838 1.00 96.62 353 LYS A N 1
ATOM 2865 C CA . LYS A 1 353 ? 14.746 6.008 -32.258 1.00 96.62 353 LYS A CA 1
ATOM 2866 C C . LYS A 1 353 ? 14.968 4.567 -32.713 1.00 96.62 353 LYS A C 1
ATOM 2868 O O . LYS A 1 353 ? 15.300 4.347 -33.880 1.00 96.62 353 LYS A O 1
ATOM 2873 N N . ALA A 1 354 ? 14.700 3.599 -31.843 1.00 96.00 354 ALA A N 1
ATOM 2874 C CA . ALA A 1 354 ? 14.806 2.181 -32.176 1.00 96.00 354 ALA A CA 1
ATOM 2875 C C . ALA A 1 354 ? 13.974 1.791 -33.413 1.00 96.00 354 ALA A C 1
ATOM 2877 O O . ALA A 1 354 ? 14.430 1.015 -34.249 1.00 96.00 354 ALA A O 1
ATOM 2878 N N . ASN A 1 355 ? 12.788 2.379 -33.609 1.00 94.44 355 ASN A N 1
ATOM 2879 C CA . ASN A 1 355 ? 11.961 2.105 -34.788 1.00 94.44 355 ASN A CA 1
ATOM 2880 C C . ASN A 1 355 ? 12.606 2.517 -36.122 1.00 94.44 355 ASN A C 1
ATOM 2882 O O . ASN A 1 355 ? 12.260 1.948 -37.155 1.00 94.44 355 ASN A O 1
ATOM 2886 N N . ASN A 1 356 ? 13.538 3.472 -36.121 1.00 94.81 356 ASN A N 1
ATOM 2887 C CA . ASN A 1 356 ? 14.251 3.875 -37.328 1.00 94.81 356 ASN A CA 1
ATOM 2888 C C . ASN A 1 356 ? 15.240 2.788 -37.769 1.00 94.81 356 ASN A C 1
ATOM 2890 O O . ASN A 1 356 ? 15.551 2.714 -38.953 1.00 94.81 356 ASN A O 1
ATOM 2894 N N . LEU A 1 357 ? 15.700 1.917 -36.859 1.00 94.06 357 LEU A N 1
ATOM 2895 C CA . LEU A 1 357 ? 16.537 0.770 -37.223 1.00 94.06 357 LEU A CA 1
ATOM 2896 C C . LEU A 1 357 ? 15.776 -0.256 -38.065 1.00 94.06 357 LEU A C 1
ATOM 2898 O O . LEU A 1 357 ? 16.363 -0.839 -38.971 1.00 94.06 357 LEU A O 1
ATOM 2902 N N . LEU A 1 358 ? 14.471 -0.432 -37.824 1.00 92.00 358 LEU A N 1
ATOM 2903 C CA . LEU A 1 358 ? 13.629 -1.329 -38.626 1.00 92.00 358 LEU A CA 1
ATOM 2904 C C . LEU A 1 358 ? 13.579 -0.902 -40.099 1.00 92.00 358 LEU A C 1
ATOM 2906 O O . LEU A 1 358 ? 13.436 -1.744 -40.973 1.00 92.00 358 LEU A O 1
ATOM 2910 N N . GLN A 1 359 ? 13.721 0.397 -40.382 1.00 88.38 359 GLN A N 1
ATOM 2911 C CA . GLN A 1 359 ? 13.723 0.929 -41.751 1.00 88.38 359 GLN A CA 1
ATOM 2912 C C . GLN A 1 359 ? 15.038 0.655 -42.492 1.00 88.38 359 GLN A C 1
ATOM 2914 O O . GLN A 1 359 ? 15.101 0.823 -43.706 1.00 88.38 359 GLN A O 1
ATOM 2919 N N . LEU A 1 360 ? 16.094 0.249 -41.779 1.00 84.25 360 LEU A N 1
ATOM 2920 C CA . LEU A 1 360 ? 17.388 -0.078 -42.378 1.00 84.25 360 LEU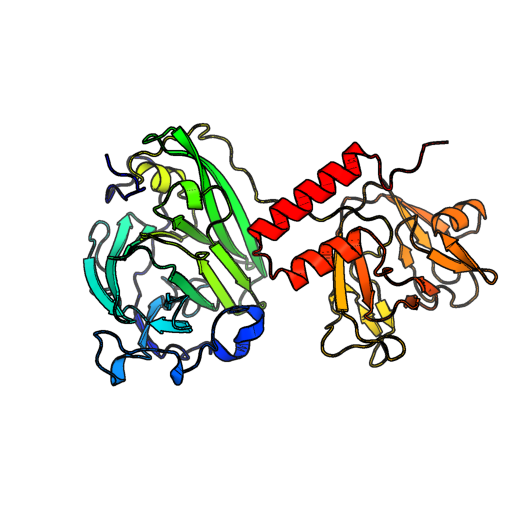 A CA 1
ATOM 2921 C C . LEU A 1 360 ? 17.418 -1.490 -42.981 1.00 84.25 360 LEU A C 1
ATOM 2923 O O . LEU A 1 360 ? 18.422 -1.834 -43.599 1.00 84.25 360 LEU A O 1
ATOM 2927 N N . ASN A 1 361 ? 16.361 -2.296 -42.790 1.00 74.31 361 ASN A N 1
ATOM 2928 C CA . ASN A 1 361 ? 16.245 -3.682 -43.266 1.00 74.31 361 ASN A CA 1
ATOM 2929 C C . ASN A 1 361 ? 17.491 -4.541 -42.968 1.00 74.31 361 ASN A C 1
ATOM 2931 O O . ASN A 1 361 ? 17.919 -5.341 -43.797 1.00 74.31 361 ASN A O 1
ATOM 2935 N N . LYS A 1 362 ? 18.097 -4.358 -41.788 1.00 79.69 362 LYS A N 1
ATOM 2936 C CA . LYS A 1 362 ? 19.222 -5.183 -41.334 1.00 79.69 362 LYS A CA 1
ATOM 2937 C C . LYS A 1 362 ? 18.726 -6.523 -40.798 1.00 79.69 362 LYS A C 1
ATOM 2939 O O . LYS A 1 362 ? 17.748 -6.570 -40.053 1.00 79.69 362 LYS A O 1
ATOM 2944 N N . GLU A 1 363 ? 19.450 -7.588 -41.129 1.00 88.75 363 GLU A N 1
ATOM 2945 C CA . GLU A 1 363 ? 19.262 -8.898 -40.508 1.00 88.75 363 GLU A CA 1
ATOM 2946 C C . GLU A 1 363 ? 19.424 -8.789 -38.979 1.00 88.75 363 GLU A C 1
ATOM 2948 O O . GLU A 1 363 ? 20.266 -8.036 -38.486 1.00 88.75 363 GLU A O 1
ATOM 2953 N N . GLY A 1 364 ? 18.572 -9.486 -38.222 1.00 93.69 364 GLY A N 1
ATOM 2954 C CA . GLY A 1 364 ? 18.596 -9.462 -36.755 1.00 93.69 364 GLY A CA 1
ATOM 2955 C C . GLY A 1 364 ? 17.882 -8.276 -36.090 1.00 93.69 364 GLY A C 1
ATOM 2956 O O . GLY A 1 364 ? 17.951 -8.151 -34.870 1.00 93.69 364 GLY A O 1
ATOM 2957 N N . ILE A 1 365 ? 17.173 -7.416 -36.836 1.00 97.25 365 ILE A N 1
ATOM 2958 C CA . ILE A 1 365 ? 16.347 -6.339 -36.258 1.00 97.25 365 ILE A CA 1
ATOM 2959 C C . ILE A 1 365 ? 14.892 -6.499 -36.695 1.00 97.25 365 ILE A C 1
ATOM 2961 O O . ILE A 1 365 ? 14.572 -6.378 -37.875 1.00 97.25 365 ILE A O 1
ATOM 2965 N N . TYR A 1 366 ? 13.992 -6.754 -35.747 1.00 95.69 366 TYR A N 1
ATOM 2966 C CA . TYR A 1 366 ? 12.592 -7.069 -36.047 1.00 95.69 366 TYR A CA 1
ATOM 2967 C C . TYR A 1 366 ? 11.642 -6.645 -34.920 1.00 95.69 366 TYR A C 1
ATOM 2969 O O . TYR A 1 366 ? 12.060 -6.177 -33.862 1.00 95.69 366 TYR A O 1
ATOM 2977 N N . LYS A 1 367 ? 10.334 -6.746 -35.169 1.00 95.81 367 LYS A N 1
ATOM 2978 C CA . LYS A 1 367 ? 9.288 -6.431 -34.186 1.00 95.81 367 LYS A CA 1
ATOM 2979 C C . LYS A 1 367 ? 8.944 -7.679 -33.376 1.00 95.81 367 LYS A C 1
ATOM 2981 O O . LYS A 1 367 ? 8.735 -8.734 -33.967 1.00 95.81 367 LYS A O 1
ATOM 2986 N N . ILE A 1 368 ? 8.810 -7.540 -32.062 1.00 86.50 368 ILE A N 1
ATOM 2987 C CA . ILE A 1 368 ? 8.250 -8.570 -31.177 1.00 86.50 368 ILE A CA 1
ATOM 2988 C C . ILE A 1 368 ? 6.976 -8.022 -30.549 1.00 86.50 368 ILE A C 1
ATOM 2990 O O . ILE A 1 368 ? 6.948 -6.864 -30.142 1.00 86.50 368 ILE A O 1
ATOM 2994 N N . LYS A 1 369 ? 5.921 -8.840 -30.495 1.00 86.38 369 LYS A N 1
ATOM 2995 C CA . LYS A 1 369 ? 4.647 -8.466 -29.873 1.00 86.38 369 LYS A CA 1
ATOM 2996 C C . LYS A 1 369 ? 4.875 -8.053 -28.414 1.00 86.38 369 LYS A C 1
ATOM 2998 O O . LYS A 1 369 ? 5.521 -8.786 -27.676 1.00 86.38 369 LYS A O 1
ATOM 3003 N N . TYR A 1 370 ? 4.330 -6.903 -28.036 1.00 83.81 370 TYR A N 1
ATOM 3004 C CA . TYR A 1 370 ? 4.268 -6.444 -26.651 1.00 83.81 370 TYR A CA 1
ATOM 3005 C C . TYR A 1 370 ? 2.965 -6.956 -26.029 1.00 83.81 370 TYR A C 1
ATOM 3007 O O . TYR A 1 370 ? 1.911 -6.834 -26.662 1.00 83.81 370 TYR A O 1
ATOM 3015 N N . ASN A 1 371 ? 3.028 -7.559 -24.841 1.00 73.38 371 ASN A N 1
ATOM 3016 C CA . ASN A 1 371 ? 1.873 -8.181 -24.185 1.00 73.38 371 ASN A CA 1
ATOM 3017 C C . ASN A 1 371 ? 1.418 -7.422 -22.928 1.00 73.38 371 ASN A C 1
ATOM 3019 O O . ASN A 1 371 ? 0.580 -7.935 -22.195 1.00 73.38 371 ASN A O 1
ATOM 3023 N N . GLY A 1 372 ? 1.922 -6.204 -22.706 1.00 74.12 372 GLY A N 1
ATOM 3024 C CA . GLY A 1 372 ? 1.558 -5.383 -21.547 1.00 74.12 372 GLY A CA 1
ATOM 3025 C C . GLY A 1 372 ? 2.525 -5.506 -20.372 1.00 74.12 372 GLY A C 1
ATOM 3026 O O . GLY A 1 372 ? 2.247 -4.966 -19.309 1.00 74.12 372 GLY A O 1
ATOM 3027 N N . GLU A 1 373 ? 3.663 -6.182 -20.546 1.00 82.12 373 GLU A N 1
ATOM 3028 C CA . GLU A 1 373 ? 4.664 -6.318 -19.492 1.00 82.12 373 GLU A CA 1
ATOM 3029 C C . GLU A 1 373 ? 5.233 -4.962 -19.029 1.00 82.12 373 GLU A C 1
ATOM 3031 O O . GLU A 1 373 ? 5.309 -4.002 -19.803 1.00 82.12 373 GLU A O 1
ATOM 3036 N N . ILE A 1 374 ? 5.671 -4.877 -17.769 1.00 86.94 374 ILE A N 1
ATOM 3037 C CA . ILE A 1 374 ? 6.260 -3.652 -17.214 1.00 86.94 374 ILE A CA 1
ATOM 3038 C C . ILE A 1 374 ? 7.568 -3.307 -17.924 1.00 86.94 374 ILE A C 1
ATOM 3040 O O . ILE A 1 374 ? 8.440 -4.151 -18.152 1.00 86.94 374 ILE A O 1
ATOM 3044 N N . LEU A 1 375 ? 7.706 -2.024 -18.241 1.00 94.19 375 LEU A N 1
ATOM 3045 C CA . LEU A 1 375 ? 8.888 -1.436 -18.839 1.00 94.19 375 LEU A CA 1
ATOM 3046 C C . LEU A 1 375 ? 9.489 -0.369 -17.922 1.00 94.19 375 LEU A C 1
ATOM 3048 O O . LEU A 1 375 ? 8.782 0.430 -17.307 1.00 94.19 375 LEU A O 1
ATOM 3052 N N . TYR A 1 376 ? 10.811 -0.303 -17.922 1.00 97.44 376 TYR A N 1
ATOM 3053 C CA . TYR A 1 376 ? 11.629 0.492 -17.029 1.00 97.44 376 TYR A CA 1
ATOM 3054 C C . TYR A 1 376 ? 12.447 1.541 -17.779 1.00 97.44 376 TYR A C 1
ATOM 3056 O O . TYR A 1 376 ? 12.828 1.360 -18.942 1.00 97.44 376 TYR A O 1
ATOM 3064 N N . ASN A 1 377 ? 12.758 2.642 -17.103 1.00 97.94 377 ASN A N 1
ATOM 3065 C CA . ASN A 1 377 ? 13.796 3.580 -17.522 1.00 97.94 377 ASN A CA 1
ATOM 3066 C C . ASN A 1 377 ? 14.484 4.182 -16.287 1.00 97.94 377 ASN A C 1
ATOM 3068 O O . ASN A 1 377 ? 13.941 4.161 -15.184 1.00 97.94 377 ASN A O 1
ATOM 3072 N N . VAL A 1 378 ? 15.680 4.727 -16.479 1.00 98.00 378 VAL A N 1
ATOM 3073 C CA . VAL A 1 378 ? 16.492 5.334 -15.425 1.00 98.00 378 VAL A CA 1
ATOM 3074 C C . VAL A 1 378 ? 16.353 6.849 -15.504 1.00 98.00 378 VAL A C 1
ATOM 3076 O O . VAL A 1 378 ? 16.635 7.434 -16.551 1.00 98.00 378 VAL A O 1
ATOM 3079 N N . LEU A 1 379 ? 15.938 7.492 -14.412 1.00 97.88 379 LEU A N 1
ATOM 3080 C CA . LEU A 1 379 ? 15.996 8.946 -14.260 1.00 97.88 379 LEU A CA 1
ATOM 3081 C C . LEU A 1 379 ? 17.264 9.310 -13.488 1.00 97.88 379 LEU A C 1
ATOM 3083 O O . LEU A 1 379 ? 17.472 8.834 -12.375 1.00 97.88 379 LEU A O 1
ATOM 3087 N N . LEU A 1 380 ? 18.106 10.150 -14.082 1.00 97.62 380 LEU A N 1
ATOM 3088 C CA . LEU A 1 380 ? 19.307 10.683 -13.437 1.00 97.62 380 LEU A CA 1
ATOM 3089 C C . LEU A 1 380 ? 19.044 12.101 -12.930 1.00 97.62 380 LEU A C 1
ATOM 3091 O O . LEU A 1 380 ? 18.232 12.818 -13.518 1.00 97.62 380 LEU A O 1
ATOM 3095 N N . GLU A 1 381 ? 19.782 12.518 -11.901 1.00 93.81 381 GLU A N 1
ATOM 3096 C CA . GLU A 1 381 ? 19.764 13.902 -11.401 1.00 93.81 381 GLU A CA 1
ATOM 3097 C C . GLU A 1 381 ? 20.139 14.888 -12.519 1.00 93.81 381 GLU A C 1
ATOM 3099 O O . GLU A 1 381 ? 19.429 15.858 -12.788 1.00 93.81 381 GLU A O 1
ATOM 3104 N N . ASN A 1 382 ? 21.216 14.574 -13.246 1.00 93.94 382 ASN A N 1
ATOM 3105 C CA . ASN A 1 382 ? 21.612 15.265 -14.466 1.00 93.94 382 ASN A CA 1
ATOM 3106 C C . ASN A 1 382 ? 21.412 14.339 -15.667 1.00 93.94 382 ASN A C 1
ATOM 3108 O O . ASN A 1 382 ? 21.903 13.209 -15.685 1.00 93.94 382 ASN A O 1
ATOM 3112 N N . HIS A 1 383 ? 20.694 14.819 -16.686 1.00 95.19 383 HIS A N 1
ATOM 3113 C CA . HIS A 1 383 ? 20.402 14.023 -17.881 1.00 95.19 383 HIS A CA 1
ATOM 3114 C C . HIS A 1 383 ? 21.685 13.596 -18.604 1.00 95.19 383 HIS A C 1
ATOM 3116 O O . HIS A 1 383 ? 22.513 14.436 -18.955 1.00 95.19 383 HIS A O 1
ATOM 3122 N N . ASP A 1 384 ? 21.820 12.298 -18.879 1.00 96.81 384 ASP A N 1
ATOM 3123 C CA . ASP A 1 384 ? 22.931 11.745 -19.656 1.00 96.81 384 ASP A CA 1
ATOM 3124 C C . ASP A 1 384 ? 22.488 10.467 -20.406 1.00 96.81 384 ASP A C 1
ATOM 3126 O O . ASP A 1 384 ? 21.337 10.321 -20.827 1.00 96.81 384 ASP A O 1
ATOM 3130 N N . LYS A 1 385 ? 23.422 9.556 -20.669 1.00 97.94 385 LYS A N 1
ATOM 3131 C CA . LYS A 1 385 ? 23.234 8.300 -21.390 1.00 97.94 385 LYS A CA 1
ATOM 3132 C C . LYS A 1 385 ? 23.633 7.136 -20.502 1.00 97.94 385 LYS A C 1
ATOM 3134 O O . LYS A 1 385 ? 24.463 7.281 -19.610 1.00 97.94 385 LYS A O 1
ATOM 3139 N N . MET A 1 386 ? 23.112 5.965 -20.821 1.00 98.06 386 MET A N 1
ATOM 3140 C CA . MET A 1 386 ? 23.481 4.712 -20.170 1.00 98.06 386 MET A CA 1
ATOM 3141 C C . MET A 1 386 ? 23.940 3.686 -21.199 1.00 98.06 386 MET A C 1
ATOM 3143 O O . MET A 1 386 ? 23.642 3.810 -22.391 1.00 98.06 386 MET A O 1
ATOM 3147 N N . ILE A 1 387 ? 24.689 2.685 -20.741 1.00 98.50 387 ILE A N 1
ATOM 3148 C CA . ILE A 1 387 ? 25.123 1.572 -21.582 1.00 98.50 387 ILE A CA 1
ATOM 3149 C C . ILE A 1 387 ? 24.238 0.359 -21.288 1.00 98.50 387 ILE A C 1
ATOM 3151 O O . ILE A 1 387 ? 24.106 -0.057 -20.139 1.00 98.50 387 ILE A O 1
ATOM 3155 N N . VAL A 1 388 ? 23.655 -0.206 -22.346 1.00 98.25 388 VAL A N 1
ATOM 3156 C CA . VAL A 1 388 ? 22.759 -1.368 -22.310 1.00 98.25 388 VAL A CA 1
ATOM 3157 C C . VAL A 1 388 ? 23.245 -2.380 -23.335 1.00 98.25 388 VAL A C 1
ATOM 3159 O O . VAL A 1 388 ? 23.152 -2.122 -24.532 1.00 98.25 388 VAL A O 1
ATOM 3162 N N . ASN A 1 389 ? 23.802 -3.516 -22.907 1.00 97.69 389 ASN A N 1
ATOM 3163 C CA . ASN A 1 389 ? 24.389 -4.509 -23.825 1.00 97.69 389 ASN A CA 1
ATOM 3164 C C . ASN A 1 389 ? 25.324 -3.876 -24.887 1.00 97.69 389 ASN A C 1
ATOM 3166 O O . ASN A 1 389 ? 25.196 -4.147 -26.081 1.00 97.69 389 ASN A O 1
ATOM 3170 N N . ASN A 1 390 ? 26.237 -2.991 -24.471 1.00 97.94 390 ASN A N 1
ATOM 3171 C CA . ASN A 1 390 ? 27.124 -2.185 -25.334 1.00 97.94 390 ASN A CA 1
ATOM 3172 C C . ASN A 1 390 ? 26.436 -1.168 -26.270 1.00 97.94 390 ASN A C 1
ATOM 3174 O O . ASN A 1 390 ? 27.116 -0.503 -27.054 1.00 97.94 390 ASN A O 1
ATOM 3178 N N . LEU A 1 391 ? 25.115 -0.999 -26.200 1.00 98.25 391 LEU A N 1
ATOM 3179 C CA . LEU A 1 391 ? 24.414 0.114 -26.839 1.00 98.25 391 LEU A CA 1
ATOM 3180 C C . LEU A 1 391 ? 24.477 1.338 -25.933 1.00 98.25 391 LEU A C 1
ATOM 3182 O O . LEU A 1 391 ? 24.209 1.245 -24.741 1.00 98.25 391 LEU A O 1
ATOM 3186 N N . ILE A 1 392 ? 24.781 2.497 -26.510 1.00 98.50 392 ILE A N 1
ATOM 3187 C CA . ILE A 1 392 ? 24.631 3.776 -25.813 1.00 98.50 392 ILE A CA 1
ATOM 3188 C C . ILE A 1 392 ? 23.184 4.230 -26.011 1.00 98.50 392 ILE A C 1
ATOM 3190 O O . ILE A 1 392 ? 22.787 4.539 -27.135 1.00 98.50 392 ILE A O 1
ATOM 3194 N N . CYS A 1 393 ? 22.415 4.289 -24.932 1.00 98.44 393 CYS A N 1
ATOM 3195 C CA . CYS A 1 393 ? 20.995 4.636 -24.928 1.00 98.44 393 CYS A CA 1
ATOM 3196 C C . CYS A 1 393 ? 20.755 5.932 -24.145 1.00 98.44 393 CYS A C 1
ATOM 3198 O O . CYS A 1 393 ? 21.567 6.314 -23.301 1.00 98.44 393 CYS A O 1
ATOM 3200 N N . GLU A 1 394 ? 19.670 6.645 -24.449 1.00 97.81 394 GLU A N 1
ATOM 3201 C CA . GLU A 1 394 ? 19.268 7.798 -23.633 1.00 97.81 394 GLU A CA 1
ATOM 3202 C C . GLU A 1 394 ? 18.760 7.340 -22.259 1.00 97.81 394 GLU A C 1
ATOM 3204 O O . GLU A 1 394 ? 18.111 6.303 -22.155 1.00 97.81 394 GLU A O 1
ATOM 3209 N N . THR A 1 395 ? 19.034 8.106 -21.203 1.00 97.94 395 THR A N 1
ATOM 3210 C CA . THR A 1 395 ? 18.256 7.979 -19.964 1.00 97.94 395 THR A CA 1
ATOM 3211 C C . THR A 1 395 ? 16.982 8.814 -20.060 1.00 97.94 395 THR A C 1
ATOM 3213 O O . THR A 1 395 ? 16.781 9.582 -21.015 1.00 97.94 395 THR A O 1
ATOM 3216 N N . LEU A 1 396 ? 16.088 8.655 -19.087 1.00 97.12 396 LEU A N 1
ATOM 3217 C CA . LEU A 1 396 ? 14.875 9.448 -19.006 1.00 97.12 396 LEU A CA 1
ATOM 3218 C C . LEU A 1 396 ? 15.224 10.930 -18.790 1.00 97.12 396 LEU A C 1
ATOM 3220 O O . LEU A 1 396 ? 15.811 11.302 -17.779 1.00 97.12 396 LEU A O 1
ATOM 3224 N N . ASP A 1 397 ? 14.853 11.779 -19.750 1.00 94.25 397 ASP A N 1
ATOM 3225 C CA . ASP A 1 397 ? 15.040 13.230 -19.654 1.00 94.25 397 ASP A CA 1
ATOM 3226 C C . ASP A 1 397 ? 14.142 13.805 -18.538 1.00 94.25 397 ASP A C 1
ATOM 3228 O O . ASP A 1 397 ? 12.922 13.609 -18.610 1.00 94.25 397 ASP A O 1
ATOM 3232 N N . PRO A 1 398 ? 14.681 14.554 -17.554 1.00 93.12 398 PRO A N 1
ATOM 3233 C CA . PRO A 1 398 ? 13.896 15.208 -16.501 1.00 93.12 398 PRO A CA 1
ATOM 3234 C C . PRO A 1 398 ? 12.792 16.143 -17.024 1.00 93.12 398 PRO A C 1
ATOM 3236 O O . PRO A 1 398 ? 11.827 16.440 -16.322 1.00 93.12 398 PRO A O 1
ATOM 3239 N N . LYS A 1 399 ? 12.891 16.615 -18.274 1.00 91.00 399 LYS A N 1
ATOM 3240 C CA . LYS A 1 399 ? 11.853 17.431 -18.924 1.00 91.00 399 LYS A CA 1
ATOM 3241 C C . LYS A 1 399 ? 10.715 16.601 -19.520 1.00 91.00 399 LYS A C 1
ATOM 3243 O O . LYS A 1 399 ? 9.704 17.189 -19.920 1.00 91.00 399 LYS A O 1
ATOM 3248 N N . ASN A 1 400 ? 10.850 15.277 -19.603 1.00 91.62 400 ASN A N 1
ATOM 3249 C CA . ASN A 1 400 ? 9.798 14.387 -20.082 1.00 91.62 400 ASN A CA 1
ATOM 3250 C C . ASN A 1 400 ? 8.599 14.410 -19.116 1.00 91.62 400 ASN A C 1
ATOM 3252 O O . ASN A 1 400 ? 8.771 14.456 -17.903 1.00 91.62 400 ASN A O 1
ATOM 3256 N N . GLY A 1 401 ? 7.377 14.359 -19.653 1.00 90.19 401 GLY A N 1
ATOM 3257 C CA . GLY A 1 401 ? 6.154 14.353 -18.847 1.00 90.19 401 GLY A CA 1
ATOM 3258 C C . GLY A 1 401 ? 6.102 13.207 -17.835 1.00 90.19 401 GLY A C 1
ATOM 3259 O O . GLY A 1 401 ? 5.666 13.436 -16.715 1.00 90.19 401 GLY A O 1
ATOM 3260 N N . ILE A 1 402 ? 6.602 12.016 -18.190 1.00 93.19 402 ILE A N 1
ATOM 3261 C CA . ILE A 1 402 ? 6.660 10.890 -17.245 1.00 93.19 402 ILE A CA 1
ATOM 3262 C C . ILE A 1 402 ? 7.657 11.160 -16.108 1.00 93.19 402 ILE A C 1
ATOM 3264 O O . ILE A 1 402 ? 7.352 10.898 -14.953 1.00 93.19 402 ILE A O 1
ATOM 3268 N N . ALA A 1 403 ? 8.814 11.764 -16.408 1.00 94.50 403 ALA A N 1
ATOM 3269 C CA . ALA A 1 403 ? 9.808 12.124 -15.396 1.00 94.50 403 ALA A CA 1
ATOM 3270 C C . ALA A 1 403 ? 9.246 13.152 -14.411 1.00 94.50 403 ALA A C 1
ATOM 3272 O O . ALA A 1 403 ? 9.367 12.981 -13.205 1.00 94.50 403 ALA A O 1
ATOM 3273 N N . LYS A 1 404 ? 8.570 14.182 -14.934 1.00 93.69 404 LYS A N 1
ATOM 3274 C CA . LYS A 1 404 ? 7.890 15.192 -14.117 1.00 93.69 404 LYS A CA 1
ATOM 3275 C C . LYS A 1 404 ? 6.820 14.579 -13.229 1.00 93.69 404 LYS A C 1
ATOM 3277 O O . LYS A 1 404 ? 6.800 14.883 -12.051 1.00 93.69 404 LYS A O 1
ATOM 3282 N N . MET A 1 405 ? 5.990 13.687 -13.773 1.00 93.88 405 MET A N 1
ATOM 3283 C CA . MET A 1 405 ? 4.966 12.986 -12.998 1.00 93.88 405 MET A CA 1
ATOM 3284 C C . MET A 1 405 ? 5.593 12.259 -11.801 1.00 93.88 405 MET A C 1
ATOM 3286 O O . MET A 1 405 ? 5.178 12.460 -10.667 1.00 93.88 405 MET A O 1
ATOM 3290 N N . TYR A 1 406 ? 6.642 11.475 -12.039 1.00 93.44 406 TYR A N 1
ATOM 3291 C CA . TYR A 1 406 ? 7.363 10.759 -10.988 1.00 93.44 406 TYR A CA 1
ATOM 3292 C C . TYR A 1 406 ? 8.029 11.672 -9.950 1.00 93.44 406 TYR A C 1
ATOM 3294 O O . TYR A 1 406 ? 7.924 11.419 -8.749 1.00 93.44 406 TYR A O 1
ATOM 3302 N N . LEU A 1 407 ? 8.697 12.737 -10.400 1.00 93.75 407 LEU A N 1
ATOM 3303 C CA . LEU A 1 407 ? 9.308 13.727 -9.514 1.00 93.75 407 LEU A CA 1
ATOM 3304 C C . LEU A 1 407 ? 8.251 14.461 -8.684 1.00 93.75 407 LEU A C 1
ATOM 3306 O O . LEU A 1 407 ? 8.461 14.661 -7.494 1.00 93.75 407 LEU A O 1
ATOM 3310 N N . ASP A 1 408 ? 7.105 14.808 -9.267 1.00 93.50 408 ASP A N 1
ATOM 3311 C CA . ASP A 1 408 ? 6.000 15.456 -8.559 1.00 93.50 408 ASP A CA 1
ATOM 3312 C C . ASP A 1 408 ? 5.410 14.527 -7.494 1.00 93.50 408 ASP A C 1
ATOM 3314 O O . ASP A 1 408 ? 5.197 14.966 -6.364 1.00 93.50 408 ASP A O 1
ATOM 3318 N N . MET A 1 409 ? 5.202 13.242 -7.813 1.00 91.69 409 MET A N 1
ATOM 3319 C CA . MET A 1 409 ? 4.740 12.252 -6.832 1.00 91.69 409 MET A CA 1
ATOM 3320 C C . MET A 1 409 ? 5.722 12.116 -5.658 1.00 91.69 409 MET A C 1
ATOM 3322 O O . MET A 1 409 ? 5.292 12.121 -4.504 1.00 91.69 409 MET A O 1
ATOM 3326 N N . LYS A 1 410 ? 7.032 12.045 -5.945 1.00 88.06 410 LYS A N 1
ATOM 3327 C CA . LYS A 1 410 ? 8.106 11.975 -4.936 1.00 88.06 410 LYS A CA 1
ATOM 3328 C C . LYS A 1 410 ? 8.156 13.242 -4.079 1.00 88.06 410 LYS A C 1
ATOM 3330 O O . LYS A 1 410 ? 8.115 13.159 -2.859 1.00 88.06 410 LYS A O 1
ATOM 3335 N N . ASN A 1 411 ? 8.195 14.416 -4.706 1.00 90.81 411 ASN A N 1
ATOM 3336 C CA . ASN A 1 411 ? 8.340 15.702 -4.019 1.00 90.81 411 ASN A CA 1
ATOM 3337 C C . ASN A 1 411 ? 7.127 16.054 -3.150 1.00 90.81 411 ASN A C 1
ATOM 3339 O O . ASN A 1 411 ? 7.272 16.743 -2.144 1.00 90.81 411 ASN A O 1
ATOM 3343 N N . ARG A 1 412 ? 5.931 15.600 -3.539 1.00 87.94 412 ARG A N 1
ATOM 3344 C CA . ARG A 1 412 ? 4.694 15.789 -2.767 1.00 87.94 412 ARG A CA 1
ATOM 3345 C C . ARG A 1 412 ? 4.481 14.714 -1.702 1.00 87.94 412 ARG A C 1
ATOM 3347 O O . ARG A 1 412 ? 3.522 14.830 -0.949 1.00 87.94 412 ARG A O 1
ATOM 3354 N N . ASN A 1 413 ? 5.343 13.697 -1.655 1.00 82.44 413 ASN A N 1
ATOM 3355 C CA . ASN A 1 413 ? 5.218 12.536 -0.781 1.00 82.44 413 ASN A CA 1
ATOM 3356 C C . ASN A 1 413 ? 3.813 11.906 -0.834 1.00 82.44 413 ASN A C 1
ATOM 3358 O O . ASN A 1 413 ? 3.175 11.697 0.197 1.00 82.44 413 ASN A O 1
ATOM 3362 N N . LEU A 1 414 ? 3.304 11.686 -2.054 1.00 77.94 414 LEU A N 1
ATOM 3363 C CA . LEU A 1 414 ? 1.948 11.173 -2.254 1.00 77.94 414 LEU A CA 1
ATOM 3364 C C . LEU A 1 414 ? 1.785 9.789 -1.620 1.00 77.94 414 LEU A C 1
ATOM 3366 O O . LEU A 1 414 ? 2.638 8.918 -1.796 1.00 77.94 414 LEU A O 1
ATOM 3370 N N . SER A 1 415 ? 0.653 9.568 -0.954 1.00 69.38 415 SER A N 1
ATOM 3371 C CA . SER A 1 415 ? 0.204 8.227 -0.570 1.00 69.38 415 SER A CA 1
ATOM 3372 C C . SER A 1 415 ? -0.032 7.364 -1.809 1.00 69.38 415 SER A C 1
ATOM 3374 O O . SER A 1 415 ? -0.250 7.879 -2.908 1.00 69.38 415 SER A O 1
ATOM 3376 N N . ASP A 1 416 ? -0.050 6.041 -1.665 1.00 65.25 416 ASP A N 1
ATOM 3377 C CA . ASP A 1 416 ? -0.248 5.179 -2.831 1.00 65.25 416 ASP A CA 1
ATOM 3378 C C . ASP A 1 416 ? -1.614 5.397 -3.488 1.00 65.25 416 ASP A C 1
ATOM 3380 O O . ASP A 1 416 ? -1.733 5.273 -4.703 1.00 65.25 416 ASP A O 1
ATOM 3384 N N . SER A 1 417 ? -2.666 5.740 -2.733 1.00 57.94 417 SER A N 1
ATOM 3385 C CA . SER A 1 417 ? -3.949 6.151 -3.325 1.00 57.94 417 SER A CA 1
ATOM 3386 C C . SER A 1 417 ? -3.816 7.397 -4.189 1.00 57.94 417 SER A C 1
ATOM 3388 O O . SER A 1 417 ? -4.341 7.430 -5.296 1.00 57.94 417 SER A O 1
ATOM 3390 N N . GLU A 1 418 ? -3.102 8.415 -3.707 1.00 74.31 418 GLU A N 1
ATOM 3391 C CA . GLU A 1 418 ? -2.897 9.650 -4.462 1.00 74.31 418 GLU A CA 1
ATOM 3392 C C . GLU A 1 418 ? -2.014 9.410 -5.686 1.00 74.31 418 GLU A C 1
ATOM 3394 O O . GLU A 1 418 ? -2.283 9.987 -6.737 1.00 74.31 418 GLU A O 1
ATOM 3399 N N . LYS A 1 419 ? -1.007 8.528 -5.586 1.00 79.44 419 LYS A N 1
ATOM 3400 C CA . LYS A 1 419 ? -0.223 8.074 -6.743 1.00 79.44 419 LYS A CA 1
ATOM 3401 C C . LYS A 1 419 ? -1.130 7.422 -7.783 1.00 79.44 419 LYS A C 1
ATOM 3403 O O . LYS A 1 419 ? -1.021 7.773 -8.950 1.00 79.44 419 LYS A O 1
ATOM 3408 N N . GLN A 1 420 ? -2.039 6.533 -7.375 1.00 78.69 420 GLN A N 1
ATOM 3409 C CA . GLN A 1 420 ? -2.952 5.861 -8.305 1.00 78.69 420 GLN A CA 1
ATOM 3410 C C . GLN A 1 420 ? -3.913 6.830 -8.993 1.00 78.69 420 GLN A C 1
ATOM 3412 O O . GLN A 1 420 ? -4.021 6.811 -10.218 1.00 78.69 420 GLN A O 1
ATOM 3417 N N . THR A 1 421 ? -4.534 7.747 -8.247 1.00 77.31 421 THR A N 1
ATOM 3418 C CA . THR A 1 421 ? -5.358 8.807 -8.847 1.00 77.31 421 THR A CA 1
ATOM 3419 C C . THR A 1 421 ? -4.544 9.647 -9.831 1.00 77.31 421 THR A C 1
ATOM 3421 O O . THR A 1 421 ? -4.985 9.906 -10.947 1.00 77.31 421 THR A O 1
ATOM 3424 N N . PHE A 1 422 ? -3.320 10.024 -9.460 1.00 85.88 422 PHE A N 1
ATOM 3425 C CA . PHE A 1 422 ? -2.452 10.839 -10.306 1.00 85.88 422 PHE A CA 1
ATOM 3426 C C . PHE A 1 422 ? -2.000 10.105 -11.577 1.00 85.88 422 PHE A C 1
ATOM 3428 O O . PHE A 1 422 ? -1.938 10.707 -12.651 1.00 85.88 422 PHE A O 1
ATOM 3435 N N . ILE A 1 423 ? -1.709 8.805 -11.476 1.00 89.56 423 ILE A N 1
ATOM 3436 C CA . ILE A 1 423 ? -1.378 7.952 -12.621 1.00 89.56 423 ILE A CA 1
ATOM 3437 C C . ILE A 1 423 ? -2.589 7.808 -13.544 1.00 89.56 423 ILE A C 1
ATOM 3439 O O . ILE A 1 423 ? -2.427 7.966 -14.754 1.00 89.56 423 ILE A O 1
ATOM 3443 N N . SER A 1 424 ? -3.786 7.589 -12.995 1.00 80.88 424 SER A N 1
ATOM 3444 C CA . SER A 1 424 ? -5.020 7.507 -13.782 1.00 80.88 424 SER A CA 1
ATOM 3445 C C . SER A 1 424 ? -5.279 8.809 -14.550 1.00 80.88 424 SER A C 1
ATOM 3447 O O . SER A 1 424 ? -5.401 8.790 -15.777 1.00 80.88 424 SER A O 1
ATOM 3449 N N . GLU A 1 425 ? -5.219 9.967 -13.885 1.00 85.81 425 GLU A N 1
ATOM 3450 C CA . GLU A 1 425 ? -5.375 11.279 -14.532 1.00 85.81 425 GLU A CA 1
ATOM 3451 C C . GLU A 1 425 ? -4.321 11.518 -15.629 1.00 85.81 425 GLU A C 1
ATOM 3453 O O . GLU A 1 425 ? -4.616 12.034 -16.718 1.00 85.81 425 GLU A O 1
ATOM 3458 N N . TYR A 1 426 ? -3.072 11.120 -15.369 1.00 91.44 426 TYR A N 1
ATOM 3459 C CA . TYR A 1 426 ? -1.993 11.177 -16.348 1.00 91.44 426 TYR A CA 1
ATOM 3460 C C . TYR A 1 426 ? -2.273 10.276 -17.561 1.00 91.44 426 TYR A C 1
ATOM 3462 O O . TYR A 1 426 ? -2.114 10.713 -18.708 1.00 91.44 426 TYR A O 1
ATOM 3470 N N . ASN A 1 427 ? -2.710 9.039 -17.328 1.00 88.88 427 ASN A N 1
ATOM 3471 C CA . ASN A 1 427 ? -3.037 8.064 -18.362 1.00 88.88 427 ASN A CA 1
ATOM 3472 C C . ASN A 1 427 ? -4.207 8.546 -19.225 1.00 88.88 427 ASN A C 1
ATOM 3474 O O . ASN A 1 427 ? -4.094 8.558 -20.457 1.00 88.88 427 ASN A O 1
ATOM 3478 N N . GLU A 1 428 ? -5.279 9.048 -18.609 1.00 83.69 428 GLU A N 1
ATOM 3479 C CA . GLU A 1 428 ? -6.403 9.676 -19.306 1.00 83.69 428 GLU A CA 1
ATOM 3480 C C . GLU A 1 428 ? -5.935 10.832 -20.192 1.00 83.69 428 GLU A C 1
ATOM 3482 O O . GLU A 1 428 ? -6.297 10.910 -21.372 1.00 83.69 428 GLU A O 1
ATOM 3487 N N . TYR A 1 429 ? -5.081 11.716 -19.662 1.00 87.81 429 TYR A N 1
ATOM 3488 C CA . TYR A 1 429 ? -4.498 12.805 -20.437 1.00 87.81 429 TYR A CA 1
ATOM 3489 C C . TYR A 1 429 ? -3.701 12.277 -21.637 1.00 87.81 429 TYR A C 1
ATOM 3491 O O . TYR A 1 429 ? -3.864 12.781 -22.757 1.00 87.81 429 TYR A O 1
ATOM 3499 N N . VAL A 1 430 ? -2.848 11.271 -21.435 1.00 88.12 430 VAL A N 1
ATOM 3500 C CA . VAL A 1 430 ? -2.022 10.667 -22.489 1.00 88.12 430 VAL A CA 1
ATOM 3501 C C . VAL A 1 430 ? -2.893 10.067 -23.594 1.00 88.12 430 VAL A C 1
ATOM 3503 O O . VAL A 1 430 ? -2.670 10.375 -24.772 1.00 88.12 430 VAL A O 1
ATOM 3506 N N . ILE A 1 431 ? -3.909 9.282 -23.230 1.00 85.06 431 ILE A N 1
ATOM 3507 C CA . ILE A 1 431 ? -4.839 8.623 -24.156 1.00 85.06 431 ILE A CA 1
ATOM 3508 C C . ILE A 1 431 ? -5.665 9.667 -24.916 1.00 85.06 431 ILE A C 1
ATOM 3510 O O . ILE A 1 431 ? -5.647 9.699 -26.153 1.00 85.06 431 ILE A O 1
ATOM 3514 N N . LYS A 1 432 ? -6.325 10.587 -24.199 1.00 86.81 432 LYS A N 1
ATOM 3515 C CA . LYS A 1 432 ? -7.185 11.637 -24.774 1.00 86.81 432 LYS A CA 1
ATOM 3516 C C . LYS A 1 432 ? -6.438 12.507 -25.779 1.00 86.81 432 LYS A C 1
ATOM 3518 O O . LYS A 1 432 ? -6.970 12.847 -26.835 1.00 86.81 432 LYS A O 1
ATOM 3523 N N . ASN A 1 433 ? -5.187 12.845 -25.475 1.00 86.94 433 ASN A N 1
ATOM 3524 C CA . ASN A 1 433 ? -4.356 13.689 -26.332 1.00 86.94 433 ASN A CA 1
ATOM 3525 C C . ASN A 1 433 ? -3.541 12.895 -27.362 1.00 86.94 433 ASN A C 1
ATOM 3527 O O . ASN A 1 433 ? -2.713 13.485 -28.063 1.00 86.94 433 ASN A O 1
ATOM 3531 N N . LYS A 1 434 ? -3.749 11.573 -27.459 1.00 84.69 434 LYS A N 1
ATOM 3532 C CA . LYS A 1 434 ? -3.005 10.666 -28.347 1.00 84.69 434 LYS A CA 1
ATOM 3533 C C . LYS A 1 434 ? -1.491 10.848 -28.216 1.00 84.69 434 LYS A C 1
ATOM 3535 O O . LYS A 1 434 ? -0.749 10.765 -29.201 1.00 84.69 434 LYS A O 1
ATOM 3540 N N . LYS A 1 435 ? -1.021 11.153 -27.003 1.00 80.69 435 LYS A N 1
ATOM 3541 C CA . LYS A 1 435 ? 0.407 11.261 -26.708 1.00 80.69 435 LYS A CA 1
ATOM 3542 C C . LYS A 1 435 ? 1.018 9.878 -26.896 1.00 80.69 435 LYS A C 1
ATOM 3544 O O . LYS A 1 435 ? 0.397 8.866 -26.602 1.00 80.69 435 LYS A O 1
ATOM 3549 N N . PHE A 1 436 ? 2.221 9.849 -27.459 1.00 79.50 436 PHE A N 1
ATOM 3550 C CA . PHE A 1 436 ? 2.984 8.630 -27.745 1.00 79.50 436 PHE A CA 1
ATOM 3551 C C . PHE A 1 436 ? 2.403 7.668 -28.799 1.00 79.50 436 PHE A C 1
ATOM 3553 O O . PHE A 1 436 ? 3.134 6.795 -29.263 1.00 79.50 436 PHE A O 1
ATOM 3560 N N . ILE A 1 437 ? 1.180 7.889 -29.288 1.00 64.81 437 ILE A N 1
ATOM 3561 C CA . ILE A 1 437 ? 0.614 7.139 -30.414 1.00 64.81 437 ILE A CA 1
ATOM 3562 C C . ILE A 1 437 ? 1.326 7.552 -31.710 1.00 64.81 437 ILE A C 1
ATOM 3564 O O . ILE A 1 437 ? 1.334 8.719 -32.110 1.00 64.81 437 ILE A O 1
ATOM 3568 N N . SER A 1 438 ? 1.921 6.590 -32.416 1.00 54.16 438 SER A N 1
ATOM 3569 C CA . SER A 1 438 ? 2.379 6.825 -33.789 1.00 54.16 438 SER A CA 1
ATOM 3570 C C . SER A 1 438 ? 1.178 6.847 -34.730 1.00 54.16 438 SER A C 1
ATOM 3572 O O . SER A 1 438 ? 0.426 5.875 -34.758 1.00 54.16 438 SER A O 1
ATOM 3574 N N . LYS A 1 439 ? 1.030 7.893 -35.556 1.00 41.22 439 LYS A N 1
ATOM 3575 C CA . LYS A 1 439 ? 0.129 7.830 -36.719 1.00 41.22 439 LYS A CA 1
ATOM 3576 C C . LYS A 1 439 ? 0.520 6.608 -37.553 1.00 41.22 439 LYS A C 1
ATOM 3578 O O . LYS A 1 439 ? 1.670 6.527 -37.982 1.00 41.22 439 LYS A O 1
ATOM 3583 N N . SER A 1 440 ? -0.408 5.676 -37.756 1.00 34.66 440 SER A N 1
ATOM 3584 C CA . SER A 1 440 ? -0.273 4.652 -38.788 1.00 34.66 440 SER A CA 1
ATOM 3585 C C . SER A 1 440 ? -0.112 5.376 -40.124 1.00 34.66 440 SER A C 1
ATOM 3587 O O . SER A 1 440 ? -1.022 6.093 -40.548 1.00 34.66 440 SER A O 1
ATOM 3589 N N . LYS A 1 441 ? 1.072 5.279 -40.723 1.00 31.36 441 LYS A N 1
ATOM 3590 C CA . LYS A 1 441 ? 1.256 5.541 -42.146 1.00 31.36 441 LYS A CA 1
ATOM 3591 C C . LYS A 1 441 ? 1.330 4.207 -42.851 1.00 31.36 441 LYS A C 1
ATOM 3593 O O . LYS A 1 441 ? 2.022 3.324 -42.292 1.00 31.36 441 LYS A O 1
#

InterPro domains:
  IPR028992 Hedgehog/Intein (Hint) domain [PF13403] (275-398)

Secondary structure (DSSP, 8-state):
---S--B----S-TTS----------EEEETTSS--GGGGHHHHSTTS---SGGGB--TTS-GGGTTEEEE-S-TTTSS-BS----EEEETTTTEEE-----S-SPPTT--EEEEEEETTEEEEEEEEEEETTEEEEEEEESS---EEEEEEEE--SSSEEEEEEEEEEEEETTTTEEEEEEEEEEEEE-SS-EEEEEEEEEESSGGGGSS--EEEEE-SSEEEEEE-SB-SEEEEEEEESS--HHHHHHHBTTEEES-TT--EE---PPPB-SS-EETT-EEE-SS-EEEGGG--TTT-EETTEEEEEEEEEB-S-SEEEEE-TTSSBTTBSSS-EEE-TT-EEEETTEEEEHHHHHTTT-TTEEEEE--S--EEEEEESS--EEEETTEEEEPBPTTSHHHHHHHHHHHTT--HHHHHHHHHHHHHHHHHTTTTPPP--

Foldseek 3Di:
DPLWKDFLLAQDCPPFDAFAAWDFAKDKDQLPPPHDVQVCCCFFVNLAPRSDPVQFDCFPHDNVCRRIAIFGCARHVHQFHRKFRKWKAFNPSSHIGHDDDPPGDDDGSDKDWDWTGDPNWIKIWIWDHRYGQKTKIKIFTPFFGWMKMKMKGWRHDAFDKDKWKWWAWKFQQPVRDIFIWTKMWIWGDDPPDIWIKIKTKAAGRRVCRNFHQKDKGDDGTMIMIMGDTGTRIIMMMMGIPDDRVVVVQVRIPRMDHPDPPDIDTPPLAFFEDQAFFAWPFWWDWPVGTDTLVPDDQVPTHHPPWGWPDKGKHWYPDQWWKWAAAQQQHHQVLVHIGTTGQQWWWDHPNDTGGLVVVVVVVTPRIDIDGDDGGITIFIDTPDWDWIATSNITTGGDDCPDPSNVLVVVCVVVVDGSRRNSVSSVVNRCVCVVVVPPPDPDD